Protein 8OZ8 (pdb70)

Nearest PDB structures (foldseek):
  8oz8-assembly1_A  TM=1.006E+00  e=6.697E-28  Granulicella tundricola
  4uxa-assembly9_L  TM=1.005E+00  e=2.762E-26  Granulicella tundricola
  4bif-assembly1_C  TM=1.001E+00  e=4.307E-26  Granulicella tundricola MP5ACTX9
  2f4p-assembly2_C  TM=9.137E-01  e=1.902E-14  Thermotoga maritima MSB8
  4b29-assembly1_A  TM=7.582E-01  e=5.221E-06  Roseovarius nubinhibens ISM

Structure (mmCIF, N/CA/C/O backbone):
data_8OZ8
#
_entry.id   8OZ8
#
_cell.length_a   152.049
_cell.length_b   152.049
_cell.length_c   109.920
_cell.angle_alpha   90.000
_cell.angle_beta   90.000
_cell.angle_gamma   120.000
#
_symmetry.space_group_name_H-M   'P 65 2 2'
#
loop_
_entity.id
_entity.type
_entity.pdbx_description
1 polymer 'Cupin 2 conserved barrel domain protein'
2 non-polymer 'NONAETHYLENE GLYCOL'
3 non-polymer 3-CARBOXY-N,N,N-TRIMETHYLPROPAN-1-AMINIUM
4 non-polymer 'MANGANESE (II) ION'
5 non-polymer 1-METHOXY-2-[2-(2-METHOXY-ETHOXY]-ETHANE
6 non-polymer 'BROMIDE ION'
7 non-polymer DI(HYDROXYETHYL)ETHER
8 water water
#
loop_
_atom_site.group_PDB
_atom_site.id
_atom_site.type_symbol
_atom_site.label_atom_id
_atom_site.label_alt_id
_atom_site.label_comp_id
_atom_site.label_asym_id
_atom_site.label_entity_id
_atom_site.label_seq_id
_atom_site.pdbx_PDB_ins_code
_atom_site.Cartn_x
_atom_site.Cartn_y
_atom_site.Cartn_z
_atom_site.occupancy
_atom_site.B_iso_or_equiv
_atom_site.auth_seq_id
_atom_site.auth_comp_id
_atom_site.auth_asym_id
_atom_site.auth_atom_id
_atom_site.pdbx_PDB_model_num
ATOM 1 N N . MET A 1 1 ? 52.57346 5.25739 2.82591 1.000 38.63612 1 MET A N 1
ATOM 2 C CA . MET A 1 1 ? 51.78415 6.13406 1.91363 1.000 33.97999 1 MET A CA 1
ATOM 3 C C . MET A 1 1 ? 50.73738 5.26181 1.22833 1.000 37.43697 1 MET A C 1
ATOM 4 O O . MET A 1 1 ? 51.07467 4.32670 0.50137 1.000 43.00334 1 MET A O 1
ATOM 20 N N . GLU A 1 2 ? 49.47078 5.55682 1.48710 1.000 29.05229 2 GLU A N 1
ATOM 21 C CA . GLU A 1 2 ? 48.35168 4.86092 0.86513 1.000 28.09481 2 GLU A CA 1
ATOM 22 C C . GLU A 1 2 ? 47.66851 5.83129 -0.08754 1.000 27.52462 2 GLU A C 1
ATOM 23 O O . GLU A 1 2 ? 47.35043 6.95958 0.29514 1.000 30.63755 2 GLU A O 1
ATOM 35 N N . ILE A 1 3 ? 47.46483 5.40905 -1.32865 1.000 25.89569 3 ILE A N 1
ATOM 36 C CA . ILE A 1 3 ? 46.77726 6.22517 -2.31887 1.000 27.04867 3 ILE A CA 1
ATOM 37 C C . ILE A 1 3 ? 45.49570 5.49947 -2.69996 1.000 30.02367 3 ILE A C 1
ATOM 38 O O . ILE A 1 3 ? 45.53702 4.32956 -3.10469 1.000 29.76454 3 ILE A O 1
ATOM 54 N N . LYS A 1 4 ? 44.36221 6.17422 -2.55661 1.000 25.29364 4 LYS A N 1
ATOM 55 C CA . LYS A 1 4 ? 43.10893 5.70334 -3.13325 1.000 25.07520 4 LYS A CA 1
ATOM 56 C C . LYS A 1 4 ? 42.88904 6.47325 -4.42976 1.000 25.03263 4 LYS A C 1
ATOM 57 O O . LYS A 1 4 ? 42.56654 7.67217 -4.41382 1.000 24.10531 4 LYS A O 1
ATOM 76 N N . ARG A 1 5 ? 43.07149 5.78118 -5.54975 1.000 22.66323 5 ARG A N 1
ATOM 77 C CA . ARG A 1 5 ? 42.99089 6.41540 -6.85526 1.000 24.87277 5 ARG A CA 1
ATOM 78 C C . ARG A 1 5 ? 41.55978 6.83828 -7.15190 1.000 25.40379 5 ARG A C 1
ATOM 79 O O . ARG A 1 5 ? 40.59737 6.19994 -6.71793 1.000 22.98028 5 ARG A O 1
ATOM 100 N N . VAL A 1 6 ? 41.43227 7.93414 -7.89540 1.000 25.02834 6 VAL A N 1
ATOM 101 C CA . VAL A 1 6 ? 40.11895 8.41332 -8.30169 1.000 27.24410 6 VAL A CA 1
ATOM 102 C C . VAL A 1 6 ? 39.38456 7.27533 -8.99302 1.000 28.68579 6 VAL A C 1
ATOM 103 O O . VAL A 1 6 ? 39.96316 6.52579 -9.78482 1.000 28.02051 6 VAL A O 1
ATOM 116 N N . GLY A 1 7 ? 38.12203 7.09375 -8.63022 1.000 26.91620 7 GLY A N 1
ATOM 117 C CA . GLY A 1 7 ? 37.32197 6.02296 -9.18640 1.000 27.30081 7 GLY A CA 1
ATOM 118 C C . GLY A 1 7 ? 37.36104 4.72464 -8.42089 1.000 27.33806 7 GLY A C 1
ATOM 119 O O . GLY A 1 7 ? 36.57138 3.81238 -8.72929 1.000 32.64636 7 GLY A O 1
ATOM 123 N N . SER A 1 8 ? 38.23709 4.60031 -7.43197 1.000 22.95980 8 SER A N 1
ATOM 124 C CA . SER A 1 8 ? 38.39448 3.34052 -6.72258 1.000 25.16491 8 SER A CA 1
ATOM 125 C C . SER A 1 8 ? 37.40588 3.15720 -5.58035 1.000 30.90929 8 SER A C 1
ATOM 126 O O . SER A 1 8 ? 37.26285 2.03172 -5.08843 1.000 29.57429 8 SER A O 1
ATOM 134 N N . GLN A 1 9 ? 36.74128 4.22525 -5.13700 1.000 24.45232 9 GLN A N 1
ATOM 135 C CA . GLN A 1 9 ? 35.74109 4.16518 -4.07097 1.000 30.03374 9 GLN A CA 1
ATOM 136 C C . GLN A 1 9 ? 34.36310 4.33836 -4.69609 1.000 29.59556 9 GLN A C 1
ATOM 137 O O . GLN A 1 9 ? 34.09526 5.35827 -5.34107 1.000 25.85600 9 GLN A O 1
ATOM 151 N N . ALA A 1 10 ? 33.49386 3.34351 -4.51296 1.000 26.90066 10 ALA A N 1
ATOM 152 C CA . ALA A 1 10 ? 32.17941 3.37493 -5.13742 1.000 28.56233 10 ALA A CA 1
ATOM 153 C C . ALA A 1 10 ? 31.31121 4.44826 -4.50180 1.000 31.58861 10 ALA A C 1
ATOM 154 O O . ALA A 1 10 ? 31.36635 4.66366 -3.28965 1.000 33.17498 10 ALA A O 1
ATOM 161 N N . SER A 1 11 ? 30.50870 5.12426 -5.32785 1.000 25.39037 11 SER A N 1
ATOM 162 C CA . SER A 1 11 ? 29.51613 6.04727 -4.80480 1.000 24.84605 11 SER A CA 1
ATOM 163 C C . SER A 1 11 ? 28.38154 5.29188 -4.10447 1.000 31.58243 11 SER A C 1
ATOM 164 O O . SER A 1 11 ? 28.10492 4.11980 -4.39721 1.000 26.82367 11 SER A O 1
ATOM 172 N N . GLY A 1 12 ? 27.70316 5.99882 -3.19732 1.000 27.90865 12 GLY A N 1
ATOM 173 C CA . GLY A 1 12 ? 26.54853 5.45547 -2.51975 1.000 30.40585 12 GLY A CA 1
ATOM 174 C C . GLY A 1 12 ? 25.42601 6.47250 -2.49068 1.000 29.31198 12 GLY A C 1
ATOM 175 O O . GLY A 1 12 ? 25.62270 7.65310 -2.73491 1.000 27.37017 12 GLY A O 1
ATOM 179 N N . LYS A 1 13 ? 24.22022 5.98062 -2.21185 1.000 29.96908 13 LYS A N 1
ATOM 180 C CA . LYS A 1 13 ? 23.04058 6.84197 -2.14274 1.000 28.50545 13 LYS A CA 1
ATOM 181 C C . LYS A 1 13 ? 22.82230 7.29161 -0.70144 1.000 32.81399 13 LYS A C 1
ATOM 182 O O . LYS A 1 13 ? 23.02928 6.52026 0.23959 1.000 31.59284 13 LYS A O 1
ATOM 201 N N . GLY A 1 14 ? 22.41788 8.54569 -0.53265 1.000 30.25941 14 GLY A N 1
ATOM 202 C CA . GLY A 1 14 ? 22.07958 9.06546 0.77360 1.000 31.40923 14 GLY A CA 1
ATOM 203 C C . GLY A 1 14 ? 20.89427 8.34323 1.39181 1.000 28.08702 14 GLY A C 1
ATOM 204 O O . GLY A 1 14 ? 19.80074 8.28951 0.81309 1.000 30.20426 14 GLY A O 1
ATOM 208 N N . PRO A 1 15 ? 21.08443 7.76864 2.58465 1.000 30.48220 15 PRO A N 1
ATOM 209 C CA . PRO A 1 15 ? 19.96424 7.08117 3.25110 1.000 30.34767 15 PRO A CA 1
ATOM 210 C C . PRO A 1 15 ? 18.79384 8.02250 3.49095 1.000 29.50484 15 PRO A C 1
ATOM 211 O O . PRO A 1 15 ? 18.97099 9.21224 3.74142 1.000 31.08538 15 PRO A O 1
ATOM 222 N N . ALA A 1 16 ? 17.58154 7.46748 3.43379 1.000 31.19118 16 ALA A N 1
ATOM 223 C CA . ALA A 1 16 ? 16.39344 8.30289 3.60173 1.000 37.12711 16 ALA A CA 1
ATOM 224 C C . ALA A 1 16 ? 16.30215 8.89268 5.00391 1.000 33.17189 16 ALA A C 1
ATOM 225 O O . ALA A 1 16 ? 15.72002 9.96428 5.18457 1.000 33.80380 16 ALA A O 1
ATOM 232 N N . ASP A 1 17 ? 16.85060 8.21009 6.01240 1.000 34.34550 17 ASP A N 1
ATOM 233 C CA . ASP A 1 17 ? 16.80615 8.76647 7.35975 1.000 40.21965 17 ASP A CA 1
ATOM 234 C C . ASP A 1 17 ? 17.72668 9.97268 7.50391 1.000 34.51688 17 ASP A C 1
ATOM 235 O O . ASP A 1 17 ? 17.54456 10.77605 8.42745 1.000 38.90428 17 ASP A O 1
ATOM 244 N N . TRP A 1 18 ? 18.70492 10.12298 6.61130 1.000 30.90685 18 TRP A N 1
ATOM 245 C CA . TRP A 1 18 ? 19.66309 11.20672 6.72084 1.000 30.74185 18 TRP A CA 1
ATOM 246 C C . TRP A 1 18 ? 19.36912 12.36393 5.77947 1.000 26.47803 18 TRP A C 1
ATOM 247 O O . TRP A 1 18 ? 19.88928 13.45919 6.00224 1.000 28.81055 18 TRP A O 1
ATOM 268 N N . PHE A 1 19 ? 18.58285 12.14203 4.72375 1.000 27.15714 19 PHE A N 1
ATOM 269 C CA . PHE A 1 19 ? 18.39259 13.15573 3.70102 1.000 27.56788 19 PHE A CA 1
ATOM 270 C C . PHE A 1 19 ? 16.95080 13.17245 3.22364 1.000 28.14566 19 PHE A C 1
ATOM 271 O O . PHE A 1 19 ? 16.28822 12.13239 3.14056 1.000 25.99790 19 PHE A O 1
ATOM 288 N N . THR A 1 20 ? 16.47955 14.37639 2.90129 1.000 27.13966 20 THR A N 1
ATOM 289 C CA . THR A 1 20 ? 15.30507 14.56631 2.06579 1.000 28.84987 20 THR A CA 1
ATOM 290 C C . THR A 1 20 ? 15.77969 14.72871 0.62734 1.000 27.83146 20 THR A C 1
ATOM 291 O O . THR A 1 20 ? 16.69035 15.51634 0.35884 1.000 30.50061 20 THR A O 1
ATOM 302 N N . GLY A 1 21 ? 15.17601 13.97859 -0.28821 1.000 25.48107 21 GLY A N 1
ATOM 303 C CA . GLY A 1 21 ? 15.57013 14.04967 -1.67361 1.000 25.63316 21 GLY A CA 1
ATOM 304 C C . GLY A 1 21 ? 16.76500 13.16800 -1.99953 1.000 26.21473 21 GLY A C 1
ATOM 305 O O . GLY A 1 21 ? 17.27366 12.40911 -1.17654 1.000 30.63989 21 GLY A O 1
ATOM 309 N N . THR A 1 22 ? 17.22609 13.31111 -3.24061 1.000 26.12956 22 THR A N 1
ATOM 310 C CA . THR A 1 22 ? 18.23910 12.43877 -3.81739 1.000 25.78642 22 THR A CA 1
ATOM 311 C C . THR A 1 22 ? 19.62867 13.01649 -3.58932 1.000 27.38088 22 THR A C 1
ATOM 312 O O . THR A 1 22 ? 19.94418 14.10774 -4.07631 1.000 25.44105 22 THR A O 1
ATOM 323 N N . VAL A 1 23 ? 20.45603 12.26716 -2.86784 1.000 23.75896 23 VAL A N 1
ATOM 324 C CA . VAL A 1 23 ? 21.81219 12.65720 -2.50858 1.000 24.67383 23 VAL A CA 1
ATOM 325 C C . VAL A 1 23 ? 22.73557 11.49334 -2.83707 1.000 21.76186 23 VAL A C 1
ATOM 326 O O . VAL A 1 23 ? 22.35078 10.32063 -2.75100 1.000 25.14435 23 VAL A O 1
ATOM 339 N N . ARG A 1 24 ? 23.96097 11.82693 -3.23050 1.000 20.80624 24 ARG A N 1
ATOM 340 C CA . ARG A 1 24 ? 25.00124 10.84572 -3.50391 1.000 25.00092 24 ARG A CA 1
ATOM 341 C C . ARG A 1 24 ? 26.18011 11.14159 -2.59312 1.000 22.93981 24 ARG A C 1
ATOM 342 O O . ARG A 1 24 ? 26.59444 12.29787 -2.46679 1.000 22.67846 24 ARG A O 1
ATOM 363 N N . ILE A 1 25 ? 26.70473 10.10599 -1.95069 1.000 23.62520 25 ILE A N 1
ATOM 364 C CA . ILE A 1 25 ? 27.86093 10.22627 -1.07269 1.000 21.93434 25 ILE A CA 1
ATOM 365 C C . ILE A 1 25 ? 29.03507 9.53359 -1.75297 1.000 25.58053 25 ILE A C 1
ATOM 366 O O . ILE A 1 25 ? 28.96168 8.34037 -2.08331 1.000 26.50137 25 ILE A O 1
ATOM 382 N N . ASP A 1 26 ? 30.11666 10.27555 -1.94934 1.000 24.64718 26 ASP A N 1
ATOM 383 C CA . ASP A 1 26 ? 31.35734 9.72236 -2.47909 1.000 28.23278 26 ASP A CA 1
ATOM 384 C C . ASP A 1 26 ? 32.39126 9.69407 -1.35847 1.000 28.33071 26 ASP A C 1
ATOM 385 O O . ASP A 1 26 ? 32.92771 10.74797 -0.98070 1.000 24.55113 26 ASP A O 1
ATOM 394 N N . PRO A 1 27 ? 32.67019 8.53371 -0.76231 1.000 25.91103 27 PRO A N 1
ATOM 395 C CA . PRO A 1 27 ? 33.63573 8.49014 0.34051 1.000 27.38852 27 PRO A CA 1
ATOM 396 C C . PRO A 1 27 ? 35.01114 8.93046 -0.12505 1.000 25.75430 27 PRO A C 1
ATOM 397 O O . PRO A 1 27 ? 35.43173 8.63525 -1.24528 1.000 26.69813 27 PRO A O 1
ATOM 408 N N . LEU A 1 28 ? 35.71601 9.64275 0.74753 1.000 23.11306 28 LEU A N 1
ATOM 409 C CA . LEU A 1 28 ? 37.07916 10.06399 0.44333 1.000 22.29160 28 LEU A CA 1
ATOM 410 C C . LEU A 1 28 ? 38.09201 9.46347 1.40581 1.000 23.30034 28 LEU A C 1
ATOM 411 O O . LEU A 1 28 ? 39.02765 8.79126 0.95526 1.000 24.66381 28 LEU A O 1
ATOM 427 N N . PHE A 1 29 ? 37.93186 9.65437 2.71122 1.000 21.74489 29 PHE A N 1
ATOM 428 C CA . PHE A 1 29 ? 38.89240 9.08545 3.64255 1.000 28.27948 29 PHE A CA 1
ATOM 429 C C . PHE A 1 29 ? 38.27134 8.92203 5.02101 1.000 30.10460 29 PHE A C 1
ATOM 430 O O . PHE A 1 29 ? 37.32242 9.61143 5.39640 1.000 23.66937 29 PHE A O 1
ATOM 447 N N . GLN A 1 30 ? 38.84469 7.98921 5.76995 1.000 25.64839 30 GLN A N 1
ATOM 448 C CA . GLN A 1 30 ? 38.52847 7.75421 7.17738 1.000 30.56798 30 GLN A CA 1
ATOM 449 C C . GLN A 1 30 ? 39.87380 7.43239 7.81401 1.000 27.76265 30 GLN A C 1
ATOM 450 O O . GLN A 1 30 ? 40.39457 6.33197 7.62392 1.000 24.97233 30 GLN A O 1
ATOM 464 N N . ALA A 1 31 ? 40.44150 8.39193 8.53024 1.000 24.72357 31 ALA A N 1
ATOM 465 C CA . ALA A 1 31 ? 41.80416 8.24016 9.02732 1.000 23.55750 31 ALA A CA 1
ATOM 466 C C . ALA A 1 31 ? 41.86724 7.12415 10.06950 1.000 26.60539 31 ALA A C 1
ATOM 467 O O . ALA A 1 31 ? 40.98001 7.01707 10.92103 1.000 27.24763 31 ALA A O 1
ATOM 474 N N . PRO A 1 32 ? 42.89286 6.28090 10.02981 1.000 24.38969 32 PRO A N 1
ATOM 475 C CA . PRO A 1 32 ? 43.01153 5.22058 11.03884 1.000 31.53548 32 PRO A CA 1
ATOM 476 C C . PRO A 1 32 ? 43.38433 5.78328 12.40026 1.000 33.96747 32 PRO A C 1
ATOM 477 O O . PRO A 1 32 ? 43.96089 6.86856 12.52150 1.000 27.68641 32 PRO A O 1
ATOM 488 N N . ASP A 1 33 ? 43.05314 5.01447 13.43345 1.000 29.22550 33 ASP A N 1
ATOM 489 C CA . ASP A 1 33 ? 43.46353 5.36905 14.78491 1.000 31.58519 33 ASP A CA 1
ATOM 490 C C . ASP A 1 33 ? 44.97163 5.61896 14.80353 1.000 30.33222 33 ASP A C 1
ATOM 491 O O . ASP A 1 33 ? 45.72117 4.89880 14.13252 1.000 29.63915 33 ASP A O 1
ATOM 500 N N . PRO A 1 34 ? 45.46322 6.58762 15.58758 1.000 30.99683 34 PRO A N 1
ATOM 501 C CA . PRO A 1 34 ? 44.74471 7.43534 16.54738 1.000 26.80792 34 PRO A CA 1
ATOM 502 C C . PRO A 1 34 ? 44.13169 8.68197 15.92990 1.000 29.62632 34 PRO A C 1
ATOM 503 O O . PRO A 1 34 ? 43.54012 9.49389 16.63264 1.000 32.45820 34 PRO A O 1
ATOM 514 N N . ALA A 1 35 ? 44.25063 8.87417 14.62196 1.000 28.34870 35 ALA A N 1
ATOM 515 C CA . ALA A 1 35 ? 43.63478 10.03011 13.98564 1.000 32.81166 35 ALA A CA 1
ATOM 516 C C . ALA A 1 35 ? 42.11548 9.90286 14.03218 1.000 31.11187 35 ALA A C 1
ATOM 517 O O . ALA A 1 35 ? 41.56377 8.80039 14.08335 1.000 29.49440 35 ALA A O 1
ATOM 524 N N . LEU A 1 36 ? 41.43595 11.05725 14.03044 1.000 27.34591 36 LEU A N 1
ATOM 525 C CA . LEU A 1 36 ? 39.98972 11.11119 14.17724 1.000 26.74340 36 LEU A CA 1
ATOM 526 C C . LEU A 1 36 ? 39.25127 11.57358 12.93105 1.000 26.59257 36 LEU A C 1
ATOM 527 O O . LEU A 1 36 ? 38.03146 11.39720 12.85202 1.000 29.15391 36 LEU A O 1
ATOM 543 N N . VAL A 1 37 ? 39.93487 12.16575 11.98374 1.000 25.70428 37 VAL A N 1
ATOM 544 C CA . VAL A 1 37 ? 39.25711 12.89436 10.91980 1.000 23.78129 37 VAL A CA 1
ATOM 545 C C . VAL A 1 37 ? 38.71885 11.92591 9.87402 1.000 27.51210 37 VAL A C 1
ATOM 546 O O . VAL A 1 37 ? 39.24737 10.82845 9.65811 1.000 25.71224 37 VAL A O 1
ATOM 559 N N . ALA A 1 38 ? 37.62353 12.33478 9.24288 1.000 20.50111 38 ALA A N 1
ATOM 560 C CA . ALA A 1 38 ? 37.02601 11.62079 8.12367 1.000 24.46364 38 ALA A CA 1
ATOM 561 C C . ALA A 1 38 ? 36.50073 12.65764 7.14423 1.000 26.17202 38 ALA A C 1
ATOM 562 O O . ALA A 1 38 ? 36.24339 13.80879 7.51236 1.000 25.47227 38 ALA A O 1
ATOM 569 N N . GLY A 1 39 ? 36.34045 12.24539 5.89400 1.000 21.11354 39 GLY A N 1
ATOM 570 C CA . GLY A 1 39 ? 35.87319 13.14909 4.85668 1.000 25.17906 39 GLY A CA 1
ATOM 571 C C . GLY A 1 39 ? 35.08805 12.41749 3.79582 1.000 23.32199 39 GLY A C 1
ATOM 572 O O . GLY A 1 39 ? 35.35928 11.25148 3.48226 1.000 25.55965 39 GLY A O 1
ATOM 576 N N . ALA A 1 40 ? 34.08939 13.10525 3.24947 1.000 23.01368 40 ALA A N 1
ATOM 577 C CA . ALA A 1 40 ? 33.36128 12.58250 2.10311 1.000 22.16067 40 ALA A CA 1
ATOM 578 C C . ALA A 1 40 ? 32.88666 13.74616 1.25703 1.000 24.17028 40 ALA A C 1
ATOM 579 O O . ALA A 1 40 ? 32.66259 14.84963 1.76579 1.000 24.29835 40 ALA A O 1
ATOM 586 N N . SER A 1 41 ? 32.75257 13.48363 -0.04072 1.000 21.15956 41 SER A N 1
ATOM 587 C CA . SER A 1 41 ? 32.13342 14.41266 -0.98401 1.000 21.26714 41 SER A CA 1
ATOM 588 C C . SER A 1 41 ? 30.65684 14.06575 -1.09211 1.000 27.73850 41 SER A C 1
ATOM 589 O O . SER A 1 41 ? 30.29773 12.90035 -1.30406 1.000 25.25363 41 SER A O 1
ATOM 597 N N . VAL A 1 42 ? 29.80138 15.07138 -0.93435 1.000 20.96303 42 VAL A N 1
ATOM 598 C CA . VAL A 1 42 ? 28.36057 14.86878 -0.88789 1.000 20.23667 42 VAL A CA 1
ATOM 599 C C . VAL A 1 42 ? 27.72374 15.76127 -1.94273 1.000 22.79324 42 VAL A C 1
ATOM 600 O O . VAL A 1 42 ? 27.90230 16.98782 -1.91234 1.000 22.57021 42 VAL A O 1
ATOM 613 N N . THR A 1 43 ? 26.99983 15.14595 -2.88115 1.000 21.36638 43 THR A N 1
ATOM 614 C CA . THR A 1 43 ? 26.33712 15.85546 -3.96428 1.000 21.26949 43 THR A CA 1
ATOM 615 C C . THR A 1 43 ? 24.82917 15.79432 -3.75440 1.000 23.70025 43 THR A C 1
ATOM 616 O O . THR A 1 43 ? 24.23275 14.71021 -3.74493 1.000 24.11750 43 THR A O 1
ATOM 627 N N . PHE A 1 44 ? 24.22468 16.96593 -3.59313 1.000 20.49598 44 PHE A N 1
ATOM 628 C CA . PHE A 1 44 ? 22.78948 17.11879 -3.41299 1.000 19.00445 44 PHE A CA 1
ATOM 629 C C . PHE A 1 44 ? 22.14882 17.48973 -4.74111 1.000 22.69730 44 PHE A C 1
ATOM 630 O O . PHE A 1 44 ? 22.54718 18.47652 -5.36410 1.000 21.97533 44 PHE A O 1
ATOM 647 N N . GLU A 1 45 ? 21.14232 16.72551 -5.16267 1.000 22.90875 45 GLU A N 1
ATOM 648 C CA . GLU A 1 45 ? 20.36229 17.14956 -6.31735 1.000 22.37621 45 GLU A CA 1
ATOM 649 C C . GLU A 1 45 ? 19.51029 18.35111 -5.92635 1.000 22.16037 45 GLU A C 1
ATOM 650 O O . GLU A 1 45 ? 19.27423 18.58871 -4.74102 1.000 22.83271 45 GLU A O 1
ATOM 662 N N . PRO A 1 46 ? 19.03149 19.12192 -6.90312 1.000 23.22504 46 PRO A N 1
ATOM 663 C CA . PRO A 1 46 ? 18.17061 20.26868 -6.57651 1.000 24.17492 46 PRO A CA 1
ATOM 664 C C . PRO A 1 46 ? 17.06575 19.87197 -5.60933 1.000 25.04557 46 PRO A C 1
ATOM 665 O O . PRO A 1 46 ? 16.38862 18.85900 -5.79076 1.000 25.68456 46 PRO A O 1
ATOM 676 N N . GLY A 1 47 ? 16.90340 20.66482 -4.55388 1.000 25.90592 47 GLY A N 1
ATOM 677 C CA . GLY A 1 47 ? 15.84682 20.43985 -3.58877 1.000 26.86134 47 GLY A CA 1
ATOM 678 C C . GLY A 1 47 ? 16.18139 19.47319 -2.47379 1.000 27.72798 47 GLY A C 1
ATOM 679 O O . GLY A 1 47 ? 15.39885 19.35309 -1.52690 1.000 28.31210 47 GLY A O 1
ATOM 683 N N . ALA A 1 48 ? 17.32216 18.79715 -2.54855 1.000 23.08581 48 ALA A N 1
ATOM 684 C CA . ALA A 1 48 ? 17.72784 17.81638 -1.55330 1.000 27.45624 48 ALA A CA 1
ATOM 685 C C . ALA A 1 48 ? 18.52537 18.47484 -0.43734 1.000 24.84504 48 ALA A C 1
ATOM 686 O O . ALA A 1 48 ? 19.22467 19.47098 -0.64486 1.000 25.92455 48 ALA A O 1
ATOM 693 N N . ARG A 1 49 ? 18.43007 17.89694 0.75552 1.000 25.27788 49 ARG A N 1
ATOM 694 C CA . ARG A 1 49 ? 19.15961 18.43675 1.89414 1.000 24.17046 49 ARG A CA 1
ATOM 695 C C . ARG A 1 49 ? 19.23894 17.38815 2.98939 1.000 24.87806 49 ARG A C 1
ATOM 696 O O . ARG A 1 49 ? 18.43772 16.44889 3.04022 1.000 24.27174 49 ARG A O 1
ATOM 717 N N . THR A 1 50 ? 20.20913 17.57904 3.87928 1.000 22.00288 50 THR A N 1
ATOM 718 C CA . THR A 1 50 ? 20.30421 16.74116 5.05606 1.000 22.97220 50 THR A CA 1
ATOM 719 C C . THR A 1 50 ? 19.10128 16.96791 5.96507 1.000 23.51079 50 THR A C 1
ATOM 720 O O . THR A 1 50 ? 18.41626 17.99419 5.89267 1.000 24.68079 50 THR A O 1
ATOM 731 N N . ALA A 1 51 ? 18.84702 15.98125 6.82705 1.000 22.23759 51 ALA A N 1
ATOM 732 C CA . ALA A 1 51 ? 18.06567 16.23150 8.02548 1.000 25.88173 51 ALA A CA 1
ATOM 733 C C . ALA A 1 51 ? 18.82287 17.20965 8.92034 1.000 28.63877 51 ALA A C 1
ATOM 734 O O . ALA A 1 51 ? 20.00876 17.47235 8.72608 1.000 27.11206 51 ALA A O 1
ATOM 741 N N . TRP A 1 52 ? 18.11954 17.76988 9.89971 1.000 26.04860 52 TRP A N 1
ATOM 742 C CA . TRP A 1 52 ? 18.80948 18.45367 10.98417 1.000 28.12807 52 TRP A CA 1
ATOM 743 C C . TRP A 1 52 ? 19.73665 17.46618 11.69026 1.000 29.04398 52 TRP A C 1
ATOM 744 O O . TRP A 1 52 ? 19.39105 16.29522 11.87720 1.000 25.89843 52 TRP A O 1
ATOM 765 N N . HIS A 1 53 ? 20.90733 17.93929 12.10202 1.000 24.13121 53 HIS A N 1
ATOM 766 C CA . HIS A 1 53 ? 21.87254 17.06066 12.74789 1.000 28.54720 53 HIS A CA 1
ATOM 767 C C . HIS A 1 53 ? 22.94767 17.90022 13.42363 1.000 26.23081 53 HIS A C 1
ATOM 768 O O . HIS A 1 53 ? 23.05272 19.10766 13.20245 1.000 23.80671 53 HIS A O 1
ATOM 782 N N . THR A 1 54 ? 23.73730 17.23309 14.27013 1.000 26.22486 54 THR A N 1
ATOM 783 C CA . THR A 1 54 ? 24.89429 17.81738 14.92441 1.000 25.19843 54 THR A CA 1
ATOM 784 C C . THR A 1 54 ? 26.10662 16.92012 14.68914 1.000 30.60384 54 THR A C 1
ATOM 785 O O . THR A 1 54 ? 25.98018 15.73837 14.34897 1.000 29.98939 54 THR A O 1
ATOM 796 N N . HIS A 1 55 ? 27.28923 17.49490 14.88873 1.000 25.77776 55 HIS A N 1
ATOM 797 C CA . HIS A 1 55 ? 28.52780 16.73200 14.91309 1.000 27.55103 55 HIS A CA 1
ATOM 798 C C . HIS A 1 55 ? 29.22634 16.95425 16.24695 1.000 32.13184 55 HIS A C 1
ATOM 799 O O . HIS A 1 55 ? 29.26850 18.08350 16.74462 1.000 29.36566 55 HIS A O 1
ATOM 813 N N . PRO A 1 56 ? 29.79463 15.90108 16.83979 1.000 25.74232 56 PRO A N 1
ATOM 814 C CA . PRO A 1 56 ? 30.29259 16.02662 18.22007 1.000 29.86118 56 PRO A CA 1
ATOM 815 C C . PRO A 1 56 ? 31.55370 16.85914 18.34677 1.000 26.25878 56 PRO A C 1
ATOM 816 O O . PRO A 1 56 ? 31.80878 17.40510 19.42701 1.000 31.24608 56 PRO A O 1
ATOM 827 N N . LEU A 1 57 ? 32.35676 16.96071 17.28716 1.000 28.48670 57 LEU A N 1
ATOM 828 C CA . LEU A 1 57 ? 33.55793 17.78642 17.27882 1.000 27.32611 57 LEU A CA 1
ATOM 829 C C . LEU A 1 57 ? 33.48723 18.82189 16.16163 1.000 28.75951 57 LEU A C 1
ATOM 830 O O . LEU A 1 57 ? 34.51364 19.29105 15.66405 1.000 26.46998 57 LEU A O 1
ATOM 846 N N . GLY A 1 58 ? 32.27169 19.19337 15.76369 1.000 23.00484 58 GLY A N 1
ATOM 847 C CA . GLY A 1 58 ? 32.09024 20.18532 14.72784 1.000 25.42736 58 GLY A CA 1
ATOM 848 C C . GLY A 1 58 ? 32.32881 19.61134 13.35181 1.000 24.19334 58 GLY A C 1
ATOM 849 O O . GLY A 1 58 ? 32.70532 18.44861 13.16875 1.000 26.43874 58 GLY A O 1
ATOM 853 N N . GLN A 1 59 ? 32.10564 20.46139 12.35699 1.000 21.08008 59 GLN A N 1
ATOM 854 C CA . GLN A 1 59 ? 32.25566 20.06173 10.96725 1.000 25.15045 59 GLN A CA 1
ATOM 855 C C . GLN A 1 59 ? 32.66732 21.24879 10.11200 1.000 27.83833 59 GLN A C 1
ATOM 856 O O . GLN A 1 59 ? 32.22019 22.37454 10.33528 1.000 24.23783 59 GLN A O 1
ATOM 870 N N . THR A 1 60 ? 33.51511 20.96819 9.13022 1.000 22.51543 60 THR A N 1
ATOM 871 C CA . THR A 1 60 ? 33.93219 21.91826 8.11440 1.000 21.98589 60 THR A CA 1
ATOM 872 C C . THR A 1 60 ? 33.39141 21.43688 6.77833 1.000 23.45254 60 THR A C 1
ATOM 873 O O . THR A 1 60 ? 33.55829 20.26311 6.42379 1.000 22.33074 60 THR A O 1
ATOM 884 N N . LEU A 1 61 ? 32.72159 22.33042 6.06326 1.000 20.54167 61 LEU A N 1
ATOM 885 C CA . LEU A 1 61 ? 32.29512 22.09936 4.69153 1.000 21.84894 61 LEU A CA 1
ATOM 886 C C . LEU A 1 61 ? 33.13010 22.95969 3.75912 1.000 23.24429 61 LEU A C 1
ATOM 887 O O . LEU A 1 61 ? 33.32765 24.15037 4.02342 1.000 21.53492 61 LEU A O 1
ATOM 903 N N . ILE A 1 62 ? 33.60426 22.36490 2.66868 1.000 17.83618 62 ILE A N 1
ATOM 904 C CA . ILE A 1 62 ? 34.24357 23.09287 1.58278 1.000 23.19818 62 ILE A CA 1
ATOM 905 C C . ILE A 1 62 ? 33.39187 22.84828 0.34654 1.000 21.03746 62 ILE A C 1
ATOM 906 O O . ILE A 1 62 ? 33.38820 21.73616 -0.20073 1.000 22.70246 62 ILE A O 1
ATOM 922 N N . VAL A 1 63 ? 32.66767 23.87433 -0.09890 1.000 21.83617 63 VAL A N 1
ATOM 923 C CA . VAL A 1 63 ? 31.84654 23.72996 -1.29582 1.000 21.58071 63 VAL A CA 1
ATOM 924 C C . VAL A 1 63 ? 32.75734 23.60168 -2.51006 1.000 22.90208 63 VAL A C 1
ATOM 925 O O . VAL A 1 63 ? 33.70107 24.38145 -2.67983 1.000 20.83914 63 VAL A O 1
ATOM 938 N N . THR A 1 64 ? 32.48271 22.60865 -3.36388 1.000 17.77211 64 THR A N 1
ATOM 939 C CA . THR A 1 64 ? 33.31275 22.36836 -4.53281 1.000 21.18374 64 THR A CA 1
ATOM 940 C C . THR A 1 64 ? 32.57518 22.48235 -5.85761 1.000 24.38399 64 THR A C 1
ATOM 941 O O . THR A 1 64 ? 33.23229 22.62448 -6.89548 1.000 19.94177 64 THR A O 1
ATOM 952 N N . ALA A 1 65 ? 31.24683 22.45062 -5.86117 1.000 19.80030 65 ALA A N 1
ATOM 953 C CA . ALA A 1 65 ? 30.51933 22.64028 -7.10319 1.000 22.95153 65 ALA A CA 1
ATOM 954 C C . ALA A 1 65 ? 29.11127 23.12268 -6.79957 1.000 20.17052 65 ALA A C 1
ATOM 955 O O . ALA A 1 65 ? 28.52378 22.78371 -5.76410 1.000 20.34622 65 ALA A O 1
ATOM 962 N N . GLY A 1 66 ? 28.58187 23.91611 -7.72029 1.000 22.22577 66 GLY A N 1
ATOM 963 C CA . GLY A 1 66 ? 27.18160 24.25618 -7.68068 1.000 23.78564 66 GLY A CA 1
ATOM 964 C C . GLY A 1 66 ? 26.89264 25.36730 -6.68823 1.000 24.05616 66 GLY A C 1
ATOM 965 O O . GLY A 1 66 ? 27.72062 26.23573 -6.42167 1.000 23.52441 66 GLY A O 1
ATOM 969 N N . CYS A 1 67 ? 25.69608 25.31701 -6.11785 1.000 21.38379 67 CYS A N 1
ATOM 970 C CA . CYS A 1 67 ? 25.19429 26.40426 -5.28805 1.000 23.39143 67 CYS A CA 1
ATOM 971 C C . CYS A 1 67 ? 24.17036 25.83312 -4.32359 1.000 24.96350 67 CYS A C 1
ATOM 972 O O . CYS A 1 67 ? 23.14757 25.29743 -4.75720 1.000 23.53692 67 CYS A O 1
ATOM 980 N N . GLY A 1 68 ? 24.44787 25.93113 -3.02216 1.000 23.58452 68 GLY A N 1
ATOM 981 C CA . GLY A 1 68 ? 23.64516 25.26548 -2.01784 1.000 24.46091 68 GLY A CA 1
ATOM 982 C C . GLY A 1 68 ? 23.15697 26.21775 -0.94046 1.000 21.76745 68 GLY A C 1
ATOM 983 O O . GLY A 1 68 ? 23.40564 27.42445 -0.98262 1.000 20.99469 68 GLY A O 1
ATOM 987 N N . TRP A 1 69 ? 22.42541 25.63513 0.00915 1.000 20.37003 69 TRP A N 1
ATOM 988 C CA . TRP A 1 69 ? 21.87294 26.31525 1.16643 1.000 20.82964 69 TRP A CA 1
ATOM 989 C C . TRP A 1 69 ? 22.37545 25.63245 2.43193 1.000 22.49839 69 TRP A C 1
ATOM 990 O O . TRP A 1 69 ? 22.69089 24.43358 2.42645 1.000 22.39516 69 TRP A O 1
ATOM 1011 N N . ALA A 1 70 ? 22.45775 26.40327 3.51811 1.000 23.28697 70 ALA A N 1
ATOM 1012 C CA . ALA A 1 70 ? 22.78103 25.84331 4.82269 1.000 25.84929 70 ALA A CA 1
ATOM 1013 C C . ALA A 1 70 ? 22.24444 26.75784 5.91578 1.000 26.87519 70 ALA A C 1
ATOM 1014 O O . ALA A 1 70 ? 22.17418 27.97843 5.74890 1.000 26.15069 70 ALA A O 1
ATOM 1021 N N . GLN A 1 71 ? 21.91321 26.15724 7.05544 1.000 22.14295 71 GLN A N 1
ATOM 1022 C CA . GLN A 1 71 ? 21.31190 26.89242 8.15728 1.000 23.28691 71 GLN A CA 1
ATOM 1023 C C . GLN A 1 71 ? 21.63230 26.20283 9.46989 1.000 26.55239 71 GLN A C 1
ATOM 1024 O O . GLN A 1 71 ? 21.61905 24.97330 9.54269 1.000 24.03955 71 GLN A O 1
ATOM 1038 N N . ARG A 1 72 ? 21.92412 26.98999 10.49715 1.000 22.60896 72 ARG A N 1
ATOM 1039 C CA . ARG A 1 72 ? 21.93986 26.48072 11.86155 1.000 23.14191 72 ARG A CA 1
ATOM 1040 C C . ARG A 1 72 ? 20.64289 26.88157 12.56076 1.000 24.56925 72 ARG A C 1
ATOM 1041 O O . ARG A 1 72 ? 19.99557 27.86763 12.21224 1.000 26.23131 72 ARG A O 1
ATOM 1062 N N . GLU A 1 73 ? 20.27411 26.10483 13.57274 1.000 25.56023 73 GLU A N 1
ATOM 1063 C CA . GLU A 1 73 ? 19.00495 26.34618 14.24662 1.000 26.60613 73 GLU A CA 1
ATOM 1064 C C . GLU A 1 73 ? 18.98846 27.74574 14.84895 1.000 28.22947 73 GLU A C 1
ATOM 1065 O O . GLU A 1 73 ? 19.89941 28.13230 15.58826 1.000 31.00530 73 GLU A O 1
ATOM 1077 N N . GLY A 1 74 ? 17.94541 28.51404 14.52794 1.000 31.80572 74 GLY A N 1
ATOM 1078 C CA . GLY A 1 74 ? 17.84670 29.88867 14.96803 1.000 31.56457 74 GLY A CA 1
ATOM 1079 C C . GLY A 1 74 ? 18.49612 30.90664 14.05557 1.000 35.35196 74 GLY A C 1
ATOM 1080 O O . GLY A 1 74 ? 18.37349 32.11078 14.31191 1.000 32.22635 74 GLY A O 1
ATOM 1084 N N . GLY A 1 75 ? 19.18223 30.46576 13.00136 1.000 31.64515 75 GLY A N 1
ATOM 1085 C CA . GLY A 1 75 ? 19.84016 31.35908 12.07815 1.000 34.17774 75 GLY A CA 1
ATOM 1086 C C . GLY A 1 75 ? 19.08171 31.48674 10.76316 1.000 29.04977 75 GLY A C 1
ATOM 1087 O O . GLY A 1 75 ? 18.01832 30.90728 10.55812 1.000 29.60748 75 GLY A O 1
ATOM 1091 N N . ALA A 1 76 ? 19.65527 32.28278 9.86864 1.000 32.08030 76 ALA A N 1
ATOM 1092 C CA . ALA A 1 76 ? 19.11240 32.46462 8.53508 1.000 30.73849 76 ALA A CA 1
ATOM 1093 C C . ALA A 1 76 ? 19.62872 31.36894 7.60906 1.000 28.00493 76 ALA A C 1
ATOM 1094 O O . ALA A 1 76 ? 20.67751 30.76279 7.84082 1.000 25.79444 76 ALA A O 1
ATOM 1101 N N . VAL A 1 77 ? 18.85932 31.10576 6.55957 1.000 25.42195 77 VAL A N 1
ATOM 1102 C CA . VAL A 1 77 ? 19.29939 30.19489 5.51256 1.000 23.83076 77 VAL A CA 1
ATOM 1103 C C . VAL A 1 77 ? 20.27769 30.95771 4.63329 1.000 29.37966 77 VAL A C 1
ATOM 1104 O O . VAL A 1 77 ? 19.93425 32.00669 4.07360 1.000 24.17402 77 VAL A O 1
ATOM 1117 N N . GLU A 1 78 ? 21.50230 30.45577 4.53995 1.000 24.81894 78 GLU A N 1
ATOM 1118 C CA . GLU A 1 78 ? 22.55541 31.10587 3.77935 1.000 27.05676 78 GLU A CA 1
ATOM 1119 C C . GLU A 1 78 ? 22.76676 30.35816 2.47169 1.000 23.91636 78 GLU A C 1
ATOM 1120 O O . GLU A 1 78 ? 22.57578 29.14351 2.39649 1.000 23.57146 78 GLU A O 1
ATOM 1132 N N . GLU A 1 79 ? 23.15877 31.09915 1.43509 1.000 22.33271 79 GLU A N 1
ATOM 1133 C CA . GLU A 1 79 ? 23.56800 30.52078 0.15836 1.000 24.83306 79 GLU A CA 1
ATOM 1134 C C . GLU A 1 79 ? 25.08543 30.37497 0.14866 1.000 27.04802 79 GLU A C 1
ATOM 1135 O O . GLU A 1 79 ? 25.80370 31.31683 0.50134 1.000 24.23555 79 GLU A O 1
ATOM 1147 N N . ILE A 1 80 ? 25.57261 29.19275 -0.23532 1.000 23.87793 80 ILE A N 1
ATOM 1148 C CA . ILE A 1 80 ? 27.00091 28.89893 -0.21647 1.000 24.09291 80 ILE A CA 1
ATOM 1149 C C . ILE A 1 80 ? 27.44488 28.46652 -1.60751 1.000 22.78842 80 ILE A C 1
ATOM 1150 O O . ILE A 1 80 ? 26.68674 27.85494 -2.36571 1.000 23.02140 80 ILE A O 1
ATOM 1166 N N . HIS A 1 81 ? 28.69352 28.78609 -1.93103 1.000 19.47843 81 HIS A N 1
ATOM 1167 C CA . HIS A 1 81 ? 29.21364 28.74984 -3.28862 1.000 20.79111 81 HIS A CA 1
ATOM 1168 C C . HIS A 1 81 ? 30.58983 28.10457 -3.29651 1.000 21.33638 81 HIS A C 1
ATOM 1169 O O . HIS A 1 81 ? 31.25818 28.04354 -2.25965 1.000 21.29630 81 HIS A O 1
ATOM 1183 N N . PRO A 1 82 ? 31.04018 27.61801 -4.45395 1.000 23.04283 82 PRO A N 1
ATOM 1184 C CA . PRO A 1 82 ? 32.32134 26.90615 -4.50665 1.000 18.19409 82 PRO A CA 1
ATOM 1185 C C . PRO A 1 82 ? 33.45861 27.78037 -4.01806 1.000 18.54984 82 PRO A C 1
ATOM 1186 O O . PRO A 1 82 ? 33.59425 28.94002 -4.42690 1.000 19.89999 82 PRO A O 1
ATOM 1197 N N . GLY A 1 83 ? 34.29628 27.19826 -3.15764 1.000 20.47119 83 GLY A N 1
ATOM 1198 C CA . GLY A 1 83 ? 35.36638 27.92148 -2.50613 1.000 20.86979 83 GLY A CA 1
ATOM 1199 C C . GLY A 1 83 ? 35.01377 28.45726 -1.13932 1.000 20.94863 83 GLY A C 1
ATOM 1200 O O . GLY A 1 83 ? 35.91834 28.79812 -0.37353 1.000 20.72661 83 GLY A O 1
ATOM 1204 N N . ASP A 1 84 ? 33.72404 28.55508 -0.82329 1.000 20.76388 84 ASP A N 1
ATOM 1205 C CA . ASP A 1 84 ? 33.29274 28.92457 0.51681 1.000 19.03457 84 ASP A CA 1
ATOM 1206 C C . ASP A 1 84 ? 33.64951 27.81054 1.49172 1.000 17.51790 84 ASP A C 1
ATOM 1207 O O . ASP A 1 84 ? 33.53873 26.62305 1.16038 1.000 21.76583 84 ASP A O 1
ATOM 1216 N N . VAL A 1 85 ? 34.02685 28.18873 2.71661 1.000 20.92154 85 VAL A N 1
ATOM 1217 C CA . VAL A 1 85 ? 34.32773 27.24113 3.78573 1.000 20.47104 85 VAL A CA 1
ATOM 1218 C C . VAL A 1 85 ? 33.38862 27.52021 4.95147 1.000 20.72800 85 VAL A C 1
ATOM 1219 O O . VAL A 1 85 ? 33.35774 28.64193 5.47051 1.000 21.00076 85 VAL A O 1
ATOM 1232 N N . VAL A 1 86 ? 32.63743 26.49983 5.36782 1.000 21.55129 86 VAL A N 1
ATOM 1233 C CA . VAL A 1 86 ? 31.61823 26.62047 6.40886 1.000 20.80149 86 VAL A CA 1
ATOM 1234 C C . VAL A 1 86 ? 32.07379 25.84920 7.64005 1.000 22.17680 86 VAL A C 1
ATOM 1235 O O . VAL A 1 86 ? 32.52156 24.70105 7.52763 1.000 23.79380 86 VAL A O 1
ATOM 1248 N N . TRP A 1 87 ? 31.95509 26.47107 8.81328 1.000 20.46059 87 TRP A N 1
ATOM 1249 C CA . TRP A 1 87 ? 32.27556 25.82225 10.07557 1.000 23.90668 87 TRP A CA 1
ATOM 1250 C C . TRP A 1 87 ? 31.02674 25.73153 10.94401 1.000 25.64761 87 TRP A C 1
ATOM 1251 O O . TRP A 1 87 ? 30.37127 26.74300 11.20169 1.000 24.92205 87 TRP A O 1
ATOM 1272 N N . PHE A 1 88 ? 30.70489 24.51669 11.38298 1.000 22.67703 88 PHE A N 1
ATOM 1273 C CA . PHE A 1 88 ? 29.65295 24.26024 12.35793 1.000 24.59173 88 PHE A CA 1
ATOM 1274 C C . PHE A 1 88 ? 30.31719 23.80643 13.64619 1.000 30.22497 88 PHE A C 1
ATOM 1275 O O . PHE A 1 88 ? 31.19376 22.92651 13.62053 1.000 26.54227 88 PHE A O 1
ATOM 1292 N N . SER A 1 89 ? 29.90316 24.40585 14.75602 1.000 27.04563 89 SER A N 1
ATOM 1293 C CA . SER A 1 89 ? 30.50517 24.15067 16.04724 1.000 26.87285 89 SER A CA 1
ATOM 1294 C C . SER A 1 89 ? 30.08662 22.78381 16.57101 1.000 26.71659 89 SER A C 1
ATOM 1295 O O . SER A 1 89 ? 29.06983 22.23070 16.14294 1.000 27.81546 89 SER A O 1
ATOM 1303 N N . PRO A 1 90 ? 30.85423 22.22412 17.50972 1.000 26.23891 90 PRO A N 1
ATOM 1304 C CA . PRO A 1 90 ? 30.42637 20.98668 18.16772 1.000 29.74333 90 PRO A CA 1
ATOM 1305 C C . PRO A 1 90 ? 29.03806 21.14856 18.75945 1.000 30.34427 90 PRO A C 1
ATOM 1306 O O . PRO A 1 90 ? 28.77110 22.09117 19.50546 1.000 28.92127 90 PRO A O 1
ATOM 1317 N N . GLY A 1 91 ? 28.14508 20.22631 18.40757 1.000 29.52120 91 GLY A N 1
ATOM 1318 C CA . GLY A 1 91 ? 26.80070 20.22440 18.94454 1.000 28.51068 91 GLY A CA 1
ATOM 1319 C C . GLY A 1 91 ? 25.86053 21.24427 18.34106 1.000 28.31560 91 GLY A C 1
ATOM 1320 O O . GLY A 1 91 ? 24.71197 21.33882 18.78917 1.000 29.35947 91 GLY A O 1
ATOM 1324 N N . GLU A 1 92 ? 26.29503 21.99635 17.33356 1.000 26.84538 92 GLU A N 1
ATOM 1325 C CA . GLU A 1 92 ? 25.43500 22.98551 16.69219 1.000 26.41333 92 GLU A CA 1
ATOM 1326 C C . GLU A 1 92 ? 24.48325 22.28064 15.72554 1.000 27.31570 92 GLU A C 1
ATOM 1327 O O . GLU A 1 92 ? 24.92045 21.59968 14.79245 1.000 25.03411 92 GLU A O 1
ATOM 1339 N N . LYS A 1 93 ? 23.18344 22.42768 15.96136 1.000 27.11988 93 LYS A N 1
ATOM 1340 C CA . LYS A 1 93 ? 22.17035 21.81467 15.10699 1.000 26.09793 93 LYS A CA 1
ATOM 1341 C C . LYS A 1 93 ? 22.05751 22.59056 13.79927 1.000 25.03758 93 LYS A C 1
ATOM 1342 O O . LYS A 1 93 ? 21.94449 23.82132 13.80548 1.000 27.15076 93 LYS A O 1
ATOM 1361 N N . HIS A 1 94 ? 22.09605 21.87429 12.67838 1.000 25.86309 94 HIS A N 1
ATOM 1362 C CA . HIS A 1 94 ? 22.17014 22.52442 11.37887 1.000 24.01378 94 HIS A CA 1
ATOM 1363 C C . HIS A 1 94 ? 21.75160 21.55456 10.28524 1.000 24.85888 94 HIS A C 1
ATOM 1364 O O . HIS A 1 94 ? 21.59507 20.35664 10.51058 1.000 24.26352 94 HIS A O 1
ATOM 1378 N N . TRP A 1 95 ? 21.58411 22.10107 9.08458 1.000 23.26428 95 TRP A N 1
ATOM 1379 C CA . TRP A 1 95 ? 21.41654 21.30754 7.87851 1.000 24.62101 95 TRP A CA 1
ATOM 1380 C C . TRP A 1 95 ? 22.11880 22.01788 6.73163 1.000 26.19542 95 TRP A C 1
ATOM 1381 O O . TRP A 1 95 ? 22.46025 23.19690 6.81923 1.000 23.47474 95 TRP A O 1
ATOM 1402 N N . ALA A 1 96 ? 22.34440 21.27040 5.65535 1.000 22.04744 96 ALA A N 1
ATOM 1403 C CA . ALA A 1 96 ? 22.90333 21.80640 4.42561 1.000 25.12838 96 ALA A CA 1
ATOM 1404 C C . ALA A 1 96 ? 22.31632 21.02488 3.26119 1.000 23.44201 96 ALA A C 1
ATOM 1405 O O . ALA A 1 96 ? 21.83083 19.90197 3.42300 1.000 24.03702 96 ALA A O 1
ATOM 1412 N N . GLY A 1 97 ? 22.37309 21.61787 2.07945 1.000 22.28257 97 GLY A N 1
ATOM 1413 C CA . GLY A 1 97 ? 21.84639 20.93256 0.92059 1.000 26.27247 97 GLY A CA 1
ATOM 1414 C C . GLY A 1 97 ? 21.94541 21.78584 -0.32308 1.000 23.35488 97 GLY A C 1
ATOM 1415 O O . GLY A 1 97 ? 22.54856 22.86343 -0.32880 1.000 22.04273 97 GLY A O 1
ATOM 1419 N N . ALA A 1 98 ? 21.36479 21.25271 -1.39076 1.000 22.10853 98 ALA A N 1
ATOM 1420 C CA . ALA A 1 98 ? 21.23060 22.00091 -2.62519 1.000 24.90169 98 ALA A CA 1
ATOM 1421 C C . ALA A 1 98 ? 20.26072 23.15744 -2.42849 1.000 25.98573 98 ALA A C 1
ATOM 1422 O O . ALA A 1 98 ? 19.46425 23.18655 -1.48826 1.000 24.95208 98 ALA A O 1
ATOM 1429 N N . ALA A 1 99 ? 20.33514 24.12042 -3.33245 1.000 23.34077 99 ALA A N 1
ATOM 1430 C CA . ALA A 1 99 ? 19.25909 25.09428 -3.47969 1.000 24.01783 99 ALA A CA 1
ATOM 1431 C C . ALA A 1 99 ? 18.12001 24.43898 -4.24669 1.000 27.04871 99 ALA A C 1
ATOM 1432 O O . ALA A 1 99 ? 18.27042 23.34086 -4.78515 1.000 23.84323 99 ALA A O 1
ATOM 1439 N N . PRO A 1 100 ? 16.95266 25.07736 -4.30321 1.000 25.44440 100 PRO A N 1
ATOM 1440 C CA . PRO A 1 100 ? 15.82267 24.43424 -4.99374 1.000 30.14348 100 PRO A CA 1
ATOM 1441 C C . PRO A 1 100 ? 16.07067 24.17073 -6.47232 1.000 24.57546 100 PRO A C 1
ATOM 1442 O O . PRO A 1 100 ? 15.52881 23.19412 -7.00121 1.000 25.81007 100 PRO A O 1
ATOM 1453 N N . THR A 1 101 ? 16.87171 24.99484 -7.15977 1.000 22.99189 101 THR A N 1
ATOM 1454 C CA . THR A 1 101 ? 17.02007 24.87074 -8.60911 1.000 23.14207 101 THR A CA 1
ATOM 1455 C C . THR A 1 101 ? 18.40280 24.42551 -9.07951 1.000 26.26584 101 THR A C 1
ATOM 1456 O O . THR A 1 101 ? 18.56581 24.18323 -10.28184 1.000 26.47551 101 THR A O 1
ATOM 1467 N N . THR A 1 102 ? 19.39456 24.32375 -8.18561 1.000 24.78890 102 THR A N 1
ATOM 1468 C CA . THR A 1 102 ? 20.75420 23.94205 -8.55372 1.000 23.39746 102 THR A CA 1
ATOM 1469 C C . THR A 1 102 ? 21.31198 22.89987 -7.59551 1.000 25.26179 102 THR A C 1
ATOM 1470 O O . THR A 1 102 ? 21.09255 22.97032 -6.38497 1.000 24.25738 102 THR A O 1
ATOM 1481 N N . ALA A 1 103 ? 22.04061 21.93176 -8.14640 1.000 26.30635 103 ALA A N 1
ATOM 1482 C CA . ALA A 1 103 ? 22.75841 20.97221 -7.32544 1.000 19.85273 103 ALA A CA 1
ATOM 1483 C C . ALA A 1 103 ? 23.89977 21.65794 -6.58398 1.000 22.17527 103 ALA A C 1
ATOM 1484 O O . ALA A 1 103 ? 24.31832 22.77015 -6.92076 1.000 24.14839 103 ALA A O 1
ATOM 1491 N N . MET A 1 104 ? 24.39551 20.98630 -5.54859 1.000 22.61002 104 MET A N 1
ATOM 1492 C CA . MET A 1 104 ? 25.57491 21.43884 -4.83202 1.000 20.96981 104 MET A CA 1
ATOM 1493 C C . MET A 1 104 ? 26.37837 20.22779 -4.38122 1.000 22.22065 104 MET A C 1
ATOM 1494 O O . MET A 1 104 ? 25.81363 19.19465 -4.00430 1.000 21.27917 104 MET A O 1
ATOM 1508 N N . THR A 1 105 ? 27.70001 20.34286 -4.47329 1.000 19.62229 105 THR A N 1
ATOM 1509 C CA . THR A 1 105 ? 28.61735 19.34496 -3.94626 1.000 19.80689 105 THR A CA 1
ATOM 1510 C C . THR A 1 105 ? 29.50791 20.02097 -2.91400 1.000 20.73262 105 THR A C 1
ATOM 1511 O O . THR A 1 105 ? 30.05784 21.10480 -3.17288 1.000 24.10784 105 THR A O 1
ATOM 1522 N N . HIS A 1 106 ? 29.64594 19.39986 -1.74682 1.000 21.87674 106 HIS A N 1
ATOM 1523 C CA . HIS A 1 106 ? 30.62639 19.85712 -0.78014 1.000 19.92769 106 HIS A CA 1
ATOM 1524 C C . HIS A 1 106 ? 31.45147 18.67712 -0.28414 1.000 23.94999 106 HIS A C 1
ATOM 1525 O O . HIS A 1 106 ? 31.05493 17.51161 -0.35126 1.000 20.58233 106 HIS A O 1
ATOM 1539 N N . LEU A 1 107 ? 32.64470 19.02630 0.15687 1.000 20.47520 107 LEU A N 1
ATOM 1540 C CA . LEU A 1 107 ? 33.51940 18.13701 0.89531 1.000 24.03271 107 LEU A CA 1
ATOM 1541 C C . LEU A 1 107 ? 33.24575 18.37636 2.37841 1.000 25.25680 107 LEU A C 1
ATOM 1542 O O . LEU A 1 107 ? 33.44107 19.49202 2.87907 1.000 24.24689 107 LEU A O 1
ATOM 1558 N N . ALA A 1 108 ? 32.72324 17.35822 3.05554 1.000 22.14887 108 ALA A N 1
ATOM 1559 C CA . ALA A 1 108 ? 32.40353 17.43972 4.47270 1.000 23.24402 108 ALA A CA 1
ATOM 1560 C C . ALA A 1 108 ? 33.51648 16.77318 5.26970 1.000 23.63280 108 ALA A C 1
ATOM 1561 O O . ALA A 1 108 ? 33.77891 15.57634 5.09204 1.000 22.33336 108 ALA A O 1
ATOM 1568 N N . ILE A 1 109 ? 34.14475 17.52926 6.16779 1.000 22.22729 109 ILE A N 1
ATOM 1569 C CA . ILE A 1 109 ? 35.27369 17.05054 6.95465 1.000 19.66528 109 ILE A CA 1
ATOM 1570 C C . ILE A 1 109 ? 34.90987 17.14650 8.42853 1.000 22.18729 109 ILE A C 1
ATOM 1571 O O . ILE A 1 109 ? 34.53345 18.22063 8.90738 1.000 23.35475 109 ILE A O 1
ATOM 1587 N N . GLN A 1 110 ? 35.02994 16.03653 9.15065 1.000 20.99752 110 GLN A N 1
ATOM 1588 C CA . GLN A 1 110 ? 34.69106 16.05842 10.56503 1.000 21.80074 110 GLN A CA 1
ATOM 1589 C C . GLN A 1 110 ? 35.51930 15.04053 11.33223 1.000 24.03003 110 GLN A C 1
ATOM 1590 O O . GLN A 1 110 ? 35.83956 13.95837 10.82608 1.000 26.79327 110 GLN A O 1
ATOM 1604 N N . GLU A 1 111 ? 35.83317 15.39565 12.58031 1.000 24.29536 111 GLU A N 1
ATOM 1605 C CA . GLU A 1 111 ? 36.52909 14.50581 13.49379 1.000 24.18517 111 GLU A CA 1
ATOM 1606 C C . GLU A 1 111 ? 35.51373 13.66538 14.25993 1.000 30.26219 111 GLU A C 1
ATOM 1607 O O . GLU A 1 111 ? 34.51089 14.18765 14.76201 1.000 28.68850 111 GLU A O 1
ATOM 1619 N N . ARG A 1 112 ? 35.77997 12.37277 14.34396 1.000 41.00824 112 ARG A N 1
ATOM 1620 C CA . ARG A 1 112 ? 34.89538 11.43326 15.01157 1.000 40.77515 112 ARG A CA 1
ATOM 1621 C C . ARG A 1 112 ? 35.21694 11.38784 16.49748 1.000 42.27203 112 ARG A C 1
ATOM 1622 O O . ARG A 1 112 ? 36.38335 11.37894 16.89708 1.000 44.47955 112 ARG A O 1
ATOM 1643 N N . LEU A 1 113 ? 34.17348 11.36960 17.31075 1.000 41.58807 113 LEU A N 1
ATOM 1644 C CA . LEU A 1 113 ? 34.29881 11.22811 18.75598 1.000 47.98492 113 LEU A CA 1
ATOM 1645 C C . LEU A 1 113 ? 33.82954 9.81919 19.11546 1.000 48.06910 113 LEU A C 1
ATOM 1646 O O . LEU A 1 113 ? 32.63172 9.51728 19.05106 1.000 44.70945 113 LEU A O 1
ATOM 1662 N N . ASP A 1 114 ? 34.77370 8.95331 19.46700 1.000 47.88215 114 ASP A N 1
ATOM 1663 C CA . ASP A 1 114 ? 34.47918 7.54036 19.70823 1.000 50.12320 114 ASP A CA 1
ATOM 1664 C C . ASP A 1 114 ? 33.84847 6.90166 18.47176 1.000 51.31754 114 ASP A C 1
ATOM 1665 O O . ASP A 1 114 ? 32.83381 6.20585 18.54727 1.000 52.28669 114 ASP A O 1
ATOM 1674 N N . GLY A 1 115 ? 34.46368 7.15446 17.31629 1.000 50.41589 115 GLY A N 1
ATOM 1675 C CA . GLY A 1 115 ? 34.00720 6.60947 16.05542 1.000 49.56284 115 GLY A CA 1
ATOM 1676 C C . GLY A 1 115 ? 32.75323 7.23924 15.49377 1.000 50.16437 115 GLY A C 1
ATOM 1677 O O . GLY A 1 115 ? 32.34858 6.88311 14.37980 1.000 48.30251 115 GLY A O 1
ATOM 1681 N N . LYS A 1 116 ? 32.13981 8.17386 16.21223 1.000 43.58489 116 LYS A N 1
ATOM 1682 C CA . LYS A 1 116 ? 30.85431 8.74837 15.84013 1.000 41.42891 116 LYS A CA 1
ATOM 1683 C C . LYS A 1 116 ? 31.06695 10.11139 15.20972 1.000 40.07382 116 LYS A C 1
ATOM 1684 O O . LYS A 1 116 ? 31.66175 10.99929 15.83043 1.000 43.05301 116 LYS A O 1
ATOM 1703 N N . ALA A 1 117 ? 30.55993 10.27939 13.98872 1.000 37.08922 117 ALA A N 1
ATOM 1704 C CA . ALA A 1 117 ? 30.74276 11.51434 13.24330 1.000 42.67726 117 ALA A CA 1
ATOM 1705 C C . ALA A 1 117 ? 29.52920 12.43252 13.26485 1.000 38.24913 117 ALA A C 1
ATOM 1706 O O . ALA A 1 117 ? 29.67042 13.61482 12.92593 1.000 35.35428 117 ALA A O 1
ATOM 1713 N N . VAL A 1 118 ? 28.35152 11.94427 13.66031 1.000 36.68950 118 VAL A N 1
ATOM 1714 C CA . VAL A 1 118 ? 27.12903 12.73001 13.50169 1.000 32.16094 118 VAL A CA 1
ATOM 1715 C C . VAL A 1 118 ? 26.04665 12.18869 14.42661 1.000 32.65192 118 VAL A C 1
ATOM 1716 O O . VAL A 1 118 ? 26.03674 11.00822 14.77209 1.000 35.21365 118 VAL A O 1
ATOM 1729 N N . ASP A 1 119 ? 25.13199 13.06908 14.82901 1.000 31.58726 119 ASP A N 1
ATOM 1730 C CA . ASP A 1 119 ? 23.90390 12.70457 15.53309 1.000 37.68054 119 ASP A CA 1
ATOM 1731 C C . ASP A 1 119 ? 22.74791 13.18192 14.66402 1.000 35.56103 119 ASP A C 1
ATOM 1732 O O . ASP A 1 119 ? 22.57494 14.39023 14.47642 1.000 30.69977 119 ASP A O 1
ATOM 1741 N N . TRP A 1 120 ? 21.96864 12.25250 14.12537 1.000 34.98656 120 TRP A N 1
ATOM 1742 C CA . TRP A 1 120 ? 20.89508 12.58678 13.19642 1.000 35.60636 120 TRP A CA 1
ATOM 1743 C C . TRP A 1 120 ? 19.62548 12.95267 13.95083 1.000 34.58918 120 TRP A C 1
ATOM 1744 O O . TRP A 1 120 ? 19.27296 12.30783 14.94266 1.000 38.11867 120 TRP A O 1
ATOM 1765 N N . MET A 1 121 ? 18.94511 13.99163 13.47452 1.000 32.69140 121 MET A N 1
ATOM 1766 C CA . MET A 1 121 ? 17.70245 14.44155 14.09628 1.000 34.57279 121 MET A CA 1
ATOM 1767 C C . MET A 1 121 ? 16.61788 14.56499 13.02547 1.000 37.80120 121 MET A C 1
ATOM 1768 O O . MET A 1 121 ? 16.65965 13.91529 11.97369 1.000 38.43666 121 MET A O 1
ATOM 1782 N N . GLU A 1 122 ? 15.60582 15.39196 13.29328 1.000 31.54064 122 GLU A N 1
ATOM 1783 C CA . GLU A 1 122 ? 14.41928 15.42141 12.44395 1.000 25.38000 122 GLU A CA 1
ATOM 1784 C C . GLU A 1 122 ? 14.74157 15.98044 11.05584 1.000 28.76008 122 GLU A C 1
ATOM 1785 O O . GLU A 1 122 ? 15.67409 16.76489 10.86807 1.000 25.45036 122 GLU A O 1
ATOM 1797 N N . HIS A 1 123 ? 13.91933 15.60009 10.07927 1.000 28.06841 123 HIS A N 1
ATOM 1798 C CA . HIS A 1 123 ? 14.10060 16.11454 8.72986 1.000 25.98965 123 HIS A CA 1
ATOM 1799 C C . HIS A 1 123 ? 13.75209 17.60196 8.64697 1.000 28.47397 123 HIS A C 1
ATOM 1800 O O . HIS A 1 123 ? 12.98070 18.14048 9.44632 1.000 26.33572 123 HIS A O 1
ATOM 1814 N N . VAL A 1 124 ? 14.33219 18.25677 7.64543 1.000 26.55871 124 VAL A N 1
ATOM 1815 C CA . VAL A 1 124 ? 14.09258 19.66913 7.36142 1.000 24.35024 124 VAL A CA 1
ATOM 1816 C C . VAL A 1 124 ? 12.81174 19.75579 6.52727 1.000 26.70940 124 VAL A C 1
ATOM 1817 O O . VAL A 1 124 ? 12.75489 19.26982 5.39694 1.000 28.56761 124 VAL A O 1
ATOM 1830 N N . THR A 1 125 ? 11.77217 20.36055 7.09493 1.000 26.38695 125 THR A N 1
ATOM 1831 C CA . THR A 1 125 ? 10.47553 20.38976 6.44301 1.000 31.34325 125 THR A CA 1
ATOM 1832 C C . THR A 1 125 ? 10.48015 21.32183 5.23379 1.000 30.63700 125 THR A C 1
ATOM 1833 O O . THR A 1 125 ? 11.34680 22.18470 5.07776 1.000 28.48336 125 THR A O 1
ATOM 1844 N N . ASP A 1 126 ? 9.47249 21.14441 4.37466 1.000 37.20650 126 ASP A N 1
ATOM 1845 C CA . ASP A 1 126 ? 9.30669 22.05222 3.24205 1.000 38.42798 126 ASP A CA 1
ATOM 1846 C C . ASP A 1 126 ? 9.13295 23.49322 3.71211 1.000 41.19556 126 ASP A C 1
ATOM 1847 O O . ASP A 1 126 ? 9.53320 24.42936 3.00729 1.000 35.70296 126 ASP A O 1
ATOM 1856 N N . GLU A 1 127 ? 8.56302 23.69054 4.90772 1.000 35.50418 127 GLU A N 1
ATOM 1857 C CA . GLU A 1 127 ? 8.38191 25.03804 5.43825 1.000 41.30260 127 GLU A CA 1
ATOM 1858 C C . GLU A 1 127 ? 9.70280 25.64239 5.91296 1.000 37.81598 127 GLU A C 1
ATOM 1859 O O . GLU A 1 127 ? 9.88106 26.86478 5.84881 1.000 34.80790 127 GLU A O 1
ATOM 1871 N N . GLN A 1 128 ? 10.62726 24.81379 6.40423 1.000 31.48558 128 GLN A N 1
ATOM 1872 C CA . GLN A 1 128 ? 11.93688 25.30883 6.81002 1.000 30.41821 128 GLN A CA 1
ATOM 1873 C C . GLN A 1 128 ? 12.86693 25.49296 5.62026 1.000 29.09447 128 GLN A C 1
ATOM 1874 O O . GLN A 1 128 ? 13.78460 26.32363 5.67232 1.000 31.14252 128 GLN A O 1
ATOM 1888 N N . TYR A 1 129 ? 12.64390 24.72518 4.54951 1.000 29.65392 129 TYR A N 1
ATOM 1889 C CA . TYR A 1 129 ? 13.50078 24.73845 3.36161 1.000 29.72635 129 TYR A CA 1
ATOM 1890 C C . TYR A 1 129 ? 13.04442 25.86504 2.44026 1.000 27.01431 129 TYR A C 1
ATOM 1891 O O . TYR A 1 129 ? 12.40109 25.65779 1.40719 1.000 28.50340 129 TYR A O 1
ATOM 1909 N N . ARG A 1 130 ? 13.38182 27.09012 2.83786 1.000 27.43932 130 ARG A N 1
ATOM 1910 C CA . ARG A 1 130 ? 13.05893 28.25490 2.02987 1.000 29.72993 130 ARG A CA 1
ATOM 1911 C C . ARG A 1 130 ? 13.94574 29.41080 2.46425 1.000 29.82204 130 ARG A C 1
ATOM 1912 O O . ARG A 1 130 ? 14.51651 29.40677 3.55739 1.000 31.26770 130 ARG A O 1
ATOM 1933 N N . ARG A 1 131 ? 14.02575 30.41388 1.60249 1.000 30.16290 131 ARG A N 1
ATOM 1934 C CA . ARG A 1 131 ? 14.93828 31.52318 1.82393 1.000 35.79484 131 ARG A CA 1
ATOM 1935 C C . ARG A 1 131 ? 14.40516 32.78501 1.18445 1.000 40.26637 131 ARG A C 1
ATOM 1936 O O . ARG A 1 131 ? 14.16008 32.84913 -0.02371 1.000 41.49075 131 ARG A O 1
ATOM 1958 N N . MET B 1 1 ? 39.10793 78.15146 23.01573 1.000 36.53887 1 MET B N 1
ATOM 1959 C CA . MET B 1 1 ? 39.91815 77.01589 22.50393 1.000 29.34479 1 MET B CA 1
ATOM 1960 C C . MET B 1 1 ? 39.82130 75.81901 23.44058 1.000 35.96504 1 MET B C 1
ATOM 1961 O O . MET B 1 1 ? 40.25600 75.88012 24.59115 1.000 33.26641 1 MET B O 1
ATOM 1977 N N . GLU B 1 2 ? 39.25405 74.72796 22.94300 1.000 30.62831 2 GLU B N 1
ATOM 1978 C CA . GLU B 1 2 ? 39.15571 73.48488 23.69059 1.000 27.61019 2 GLU B CA 1
ATOM 1979 C C . GLU B 1 2 ? 39.95402 72.42675 22.94736 1.000 28.00122 2 GLU B C 1
ATOM 1980 O O . GLU B 1 2 ? 39.76903 72.23543 21.74230 1.000 27.60972 2 GLU B O 1
ATOM 1992 N N . ILE B 1 3 ? 40.86042 71.77016 23.65742 1.000 26.75866 3 ILE B N 1
ATOM 1993 C CA . ILE B 1 3 ? 41.72242 70.75198 23.08343 1.000 26.22279 3 ILE B CA 1
ATOM 1994 C C . ILE B 1 3 ? 41.37905 69.43020 23.75578 1.000 33.45288 3 ILE B C 1
ATOM 1995 O O . ILE B 1 3 ? 41.34315 69.34261 24.98794 1.000 30.49804 3 ILE B O 1
ATOM 2011 N N . LYS B 1 4 ? 41.07367 68.42953 22.94768 1.000 23.97353 4 LYS B N 1
ATOM 2012 C CA . LYS B 1 4 ? 40.90573 67.06366 23.40708 1.000 26.28374 4 LYS B CA 1
ATOM 2013 C C . LYS B 1 4 ? 42.16217 66.30948 22.98597 1.000 25.82840 4 LYS B C 1
ATOM 2014 O O . LYS B 1 4 ? 42.34863 66.02097 21.80015 1.000 23.32973 4 LYS B O 1
ATOM 2033 N N . ARG B 1 5 ? 43.03391 66.03344 23.94656 1.000 26.56468 5 ARG B N 1
ATOM 2034 C CA . ARG B 1 5 ? 44.31908 65.43064 23.64620 1.000 23.61926 5 ARG B CA 1
ATOM 2035 C C . ARG B 1 5 ? 44.13587 63.99143 23.17598 1.000 27.60764 5 ARG B C 1
ATOM 2036 O O . ARG B 1 5 ? 43.23922 63.26992 23.62253 1.000 23.34259 5 ARG B O 1
ATOM 2057 N N . VAL B 1 6 ? 44.99833 63.57755 22.24516 1.000 24.55784 6 VAL B N 1
ATOM 2058 C CA . VAL B 1 6 ? 44.95726 62.19649 21.77217 1.000 23.45752 6 VAL B CA 1
ATOM 2059 C C . VAL B 1 6 ? 45.06601 61.28472 22.98773 1.000 23.33113 6 VAL B C 1
ATOM 2060 O O . VAL B 1 6 ? 45.81736 61.55884 23.92772 1.000 25.74973 6 VAL B O 1
ATOM 2073 N N . GLY B 1 7 ? 44.25227 60.24101 23.00473 1.000 25.30276 7 GLY B N 1
ATOM 2074 C CA . GLY B 1 7 ? 44.21074 59.30832 24.10924 1.000 23.76128 7 GLY B CA 1
ATOM 2075 C C . GLY B 1 7 ? 43.12282 59.58686 25.12517 1.000 28.96414 7 GLY B C 1
ATOM 2076 O O . GLY B 1 7 ? 42.78368 58.69484 25.90921 1.000 28.13308 7 GLY B O 1
ATOM 2080 N N . SER B 1 8 ? 42.55692 60.79864 25.11473 1.000 24.39046 8 SER B N 1
ATOM 2081 C CA . SER B 1 8 ? 41.59691 61.19943 26.13654 1.000 25.66891 8 SER B CA 1
ATOM 2082 C C . SER B 1 8 ? 40.17059 60.76307 25.82416 1.000 24.40993 8 SER B C 1
ATOM 2083 O O . SER B 1 8 ? 39.31448 60.87913 26.70203 1.000 31.59082 8 SER B O 1
ATOM 2091 N N . GLN B 1 9 ? 39.89159 60.28649 24.61079 1.000 26.24364 9 GLN B N 1
ATOM 2092 C CA . GLN B 1 9 ? 38.56864 59.80358 24.22750 1.000 29.66572 9 GLN B CA 1
ATOM 2093 C C . GLN B 1 9 ? 38.64117 58.29152 24.03512 1.000 25.88042 9 GLN B C 1
ATOM 2094 O O . GLN B 1 9 ? 39.42628 57.80193 23.21727 1.000 24.96596 9 GLN B O 1
ATOM 2108 N N . ALA B 1 10 ? 37.83098 57.55851 24.79330 1.000 26.25481 10 ALA B N 1
ATOM 2109 C CA . ALA B 1 10 ? 37.89693 56.10438 24.77025 1.000 26.94834 10 ALA B CA 1
ATOM 2110 C C . ALA B 1 10 ? 37.31453 55.55475 23.47644 1.000 24.44719 10 ALA B C 1
ATOM 2111 O O . ALA B 1 10 ? 36.30304 56.05674 22.97683 1.000 27.78499 10 ALA B O 1
ATOM 2118 N N . SER B 1 11 ? 37.96550 54.51828 22.93402 1.000 25.78582 11 SER B N 1
ATOM 2119 C CA . SER B 1 11 ? 37.43503 53.79368 21.78980 1.000 27.01487 11 SER B CA 1
ATOM 2120 C C . SER B 1 11 ? 36.14993 53.06785 22.17974 1.000 28.16898 11 SER B C 1
ATOM 2121 O O . SER B 1 11 ? 35.91546 52.75534 23.34800 1.000 30.47880 11 SER B O 1
ATOM 2129 N N . GLY B 1 12 ? 35.32164 52.77129 21.17219 1.000 26.91464 12 GLY B N 1
ATOM 2130 C CA . GLY B 1 12 ? 34.15757 51.94876 21.38624 1.000 29.72929 12 GLY B CA 1
ATOM 2131 C C . GLY B 1 12 ? 34.00998 50.92967 20.27272 1.000 28.63663 12 GLY B C 1
ATOM 2132 O O . GLY B 1 12 ? 34.48057 51.11944 19.15621 1.000 27.46853 12 GLY B O 1
ATOM 2136 N N . LYS B 1 13 ? 33.33160 49.83658 20.59944 1.000 26.14982 13 LYS B N 1
ATOM 2137 C CA . LYS B 1 13 ? 33.04117 48.81329 19.60259 1.000 22.65031 13 LYS B CA 1
ATOM 2138 C C . LYS B 1 13 ? 31.79554 49.19151 18.80394 1.000 30.24184 13 LYS B C 1
ATOM 2139 O O . LYS B 1 13 ? 30.82832 49.73012 19.34774 1.000 27.99047 13 LYS B O 1
ATOM 2158 N N . GLY B 1 14 ? 31.83535 48.92516 17.49602 1.000 24.62892 14 GLY B N 1
ATOM 2159 C CA . GLY B 1 14 ? 30.71547 49.20735 16.61850 1.000 27.14660 14 GLY B CA 1
ATOM 2160 C C . GLY B 1 14 ? 29.52625 48.31466 16.90174 1.000 22.87063 14 GLY B C 1
ATOM 2161 O O . GLY B 1 14 ? 29.63815 47.08840 16.88891 1.000 24.06777 14 GLY B O 1
ATOM 2165 N N . PRO B 1 15 ? 28.35545 48.90992 17.16236 1.000 24.84997 15 PRO B N 1
ATOM 2166 C CA . PRO B 1 15 ? 27.17198 48.09565 17.47755 1.000 28.05194 15 PRO B CA 1
ATOM 2167 C C . PRO B 1 15 ? 26.80168 47.12088 16.36813 1.000 24.26298 15 PRO B C 1
ATOM 2168 O O . PRO B 1 15 ? 26.98468 47.39278 15.18411 1.000 24.33480 15 PRO B O 1
ATOM 2179 N N . ALA B 1 16 ? 26.22566 45.97987 16.77046 1.000 25.41228 16 ALA B N 1
ATOM 2180 C CA . ALA B 1 16 ? 25.88250 44.94227 15.80018 1.000 25.18957 16 ALA B CA 1
ATOM 2181 C C . ALA B 1 16 ? 24.84987 45.42587 14.78884 1.000 25.31088 16 ALA B C 1
ATOM 2182 O O . ALA B 1 16 ? 24.85812 44.98935 13.63159 1.000 26.36672 16 ALA B O 1
ATOM 2189 N N . ASP B 1 17 ? 23.94371 46.30851 15.20619 1.000 29.44248 17 ASP B N 1
ATOM 2190 C CA . ASP B 1 17 ? 22.93090 46.82256 14.29636 1.000 34.19904 17 ASP B CA 1
ATOM 2191 C C . ASP B 1 17 ? 23.50317 47.78549 13.26580 1.000 32.11801 17 ASP B C 1
ATOM 2192 O O . ASP B 1 17 ? 22.83162 48.07421 12.26726 1.000 30.11680 17 ASP B O 1
ATOM 2201 N N . TRP B 1 18 ? 24.71324 48.29692 13.48268 1.000 24.29790 18 TRP B N 1
ATOM 2202 C CA . TRP B 1 18 ? 25.27011 49.30424 12.59549 1.000 23.03388 18 TRP B CA 1
ATOM 2203 C C . TRP B 1 18 ? 26.33630 48.74885 11.65835 1.000 21.94434 18 TRP B C 1
ATOM 2204 O O . TRP B 1 18 ? 26.66842 49.41175 10.66993 1.000 22.73525 18 TRP B O 1
ATOM 2225 N N . PHE B 1 19 ? 26.89449 47.57428 11.96944 1.000 23.62923 19 PHE B N 1
ATOM 2226 C CA . PHE B 1 19 ? 28.02349 47.02309 11.24467 1.000 23.33642 19 PHE B CA 1
ATOM 2227 C C . PHE B 1 19 ? 27.93203 45.50476 11.14368 1.000 23.99396 19 PHE B C 1
ATOM 2228 O O . PHE B 1 19 ? 27.41759 44.83654 12.04172 1.000 22.63280 19 PHE B O 1
ATOM 2245 N N . THR B 1 20 ? 28.47188 44.97167 10.05115 1.000 25.03491 20 THR B N 1
ATOM 2246 C CA . THR B 1 20 ? 28.81665 43.55990 9.92440 1.000 25.55228 20 THR B CA 1
ATOM 2247 C C . THR B 1 20 ? 30.30517 43.42776 10.22638 1.000 23.98611 20 THR B C 1
ATOM 2248 O O . THR B 1 20 ? 31.11396 44.17861 9.67625 1.000 23.60021 20 THR B O 1
ATOM 2259 N N . GLY B 1 21 ? 30.66028 42.49887 11.09786 1.000 20.28572 21 GLY B N 1
ATOM 2260 C CA . GLY B 1 21 ? 32.05460 42.31523 11.45610 1.000 21.63132 21 GLY B CA 1
ATOM 2261 C C . GLY B 1 21 ? 32.50768 43.22530 12.57749 1.000 23.45834 21 GLY B C 1
ATOM 2262 O O . GLY B 1 21 ? 31.72916 43.94146 13.21898 1.000 24.30560 21 GLY B O 1
ATOM 2266 N N . THR B 1 22 ? 33.81638 43.21241 12.79288 1.000 23.10502 22 THR B N 1
ATOM 2267 C CA . THR B 1 22 ? 34.42088 43.87382 13.94019 1.000 22.28557 22 THR B CA 1
ATOM 2268 C C . THR B 1 22 ? 34.87290 45.26991 13.54157 1.000 21.85083 22 THR B C 1
ATOM 2269 O O . THR B 1 22 ? 35.69177 45.43228 12.63217 1.000 19.61993 22 THR B O 1
ATOM 2280 N N . VAL B 1 23 ? 34.34335 46.26953 14.22987 1.000 20.09671 23 VAL B N 1
ATOM 2281 C CA . VAL B 1 23 ? 34.61088 47.66693 13.92594 1.000 18.71468 23 VAL B CA 1
ATOM 2282 C C . VAL B 1 23 ? 34.87041 48.39183 15.23351 1.000 19.86419 23 VAL B C 1
ATOM 2283 O O . VAL B 1 23 ? 34.27532 48.06226 16.26313 1.000 23.67954 23 VAL B O 1
ATOM 2296 N N . ARG B 1 24 ? 35.77679 49.36349 15.19253 1.000 23.04317 24 ARG B N 1
ATOM 2297 C CA . ARG B 1 24 ? 36.09158 50.20609 16.33308 1.000 22.23012 24 ARG B CA 1
ATOM 2298 C C . ARG B 1 24 ? 35.79132 51.64676 15.95255 1.000 23.43201 24 ARG B C 1
ATOM 2299 O O . ARG B 1 24 ? 36.17817 52.10422 14.86843 1.000 20.94642 24 ARG B O 1
ATOM 2320 N N . ILE B 1 25 ? 35.09307 52.35186 16.83629 1.000 20.56626 25 ILE B N 1
ATOM 2321 C CA . ILE B 1 25 ? 34.78420 53.76161 16.64782 1.000 19.26317 25 ILE B CA 1
ATOM 2322 C C . ILE B 1 25 ? 35.60298 54.56649 17.64022 1.000 22.06505 25 ILE B C 1
ATOM 2323 O O . ILE B 1 25 ? 35.53337 54.32862 18.85579 1.000 26.95675 25 ILE B O 1
ATOM 2339 N N . ASP B 1 26 ? 36.34265 55.54120 17.13132 1.000 23.02000 26 ASP B N 1
ATOM 2340 C CA . ASP B 1 26 ? 37.11360 56.45836 17.96132 1.000 21.40710 26 ASP B CA 1
ATOM 2341 C C . ASP B 1 26 ? 36.50864 57.84602 17.81986 1.000 27.94254 26 ASP B C 1
ATOM 2342 O O . ASP B 1 26 ? 36.74292 58.52754 16.81013 1.000 22.86593 26 ASP B O 1
ATOM 2351 N N . PRO B 1 27 ? 35.69153 58.29072 18.77050 1.000 26.11772 27 PRO B N 1
ATOM 2352 C CA . PRO B 1 27 ? 35.06026 59.60952 18.63674 1.000 23.70950 27 PRO B CA 1
ATOM 2353 C C . PRO B 1 27 ? 36.11393 60.69382 18.54509 1.000 24.00944 27 PRO B C 1
ATOM 2354 O O . PRO B 1 27 ? 37.18072 60.61240 19.15529 1.000 26.22846 27 PRO B O 1
ATOM 2365 N N . LEU B 1 28 ? 35.80462 61.72371 17.77344 1.000 21.40716 28 LEU B N 1
ATOM 2366 C CA . LEU B 1 28 ? 36.71286 62.85280 17.64248 1.000 22.57896 28 LEU B CA 1
ATOM 2367 C C . LEU B 1 28 ? 36.06647 64.15001 18.09587 1.000 24.78697 28 LEU B C 1
ATOM 2368 O O . LEU B 1 28 ? 36.61737 64.83301 18.96542 1.000 24.58085 28 LEU B O 1
ATOM 2384 N N . PHE B 1 29 ? 34.89017 64.48887 17.56973 1.000 23.59359 29 PHE B N 1
ATOM 2385 C CA . PHE B 1 29 ? 34.25849 65.73842 17.96335 1.000 24.45670 29 PHE B CA 1
ATOM 2386 C C . PHE B 1 29 ? 32.77947 65.71556 17.61859 1.000 26.58763 29 PHE B C 1
ATOM 2387 O O . PHE B 1 29 ? 32.33093 65.00096 16.71806 1.000 21.92551 29 PHE B O 1
ATOM 2404 N N . GLN B 1 30 ? 32.03112 66.50249 18.37439 1.000 23.79363 30 GLN B N 1
ATOM 2405 C CA . GLN B 1 30 ? 30.64319 66.81303 18.06733 1.000 25.17283 30 GLN B CA 1
ATOM 2406 C C . GLN B 1 30 ? 30.48284 68.28487 18.41529 1.000 23.22764 30 GLN B C 1
ATOM 2407 O O . GLN B 1 30 ? 30.50110 68.64122 19.59752 1.000 26.25982 30 GLN B O 1
ATOM 2421 N N . ALA B 1 31 ? 30.34457 69.12858 17.40181 1.000 26.35004 31 ALA B N 1
ATOM 2422 C CA . ALA B 1 31 ? 30.33337 70.56684 17.63784 1.000 25.90423 31 ALA B CA 1
ATOM 2423 C C . ALA B 1 31 ? 29.03274 70.98345 18.32014 1.000 28.91611 31 ALA B C 1
ATOM 2424 O O . ALA B 1 31 ? 27.95940 70.47508 17.97523 1.000 27.20394 31 ALA B O 1
ATOM 2431 N N . PRO B 1 32 ? 29.09759 71.89257 19.29412 1.000 28.97184 32 PRO B N 1
ATOM 2432 C CA . PRO B 1 32 ? 27.87379 72.36848 19.94941 1.000 32.03637 32 PRO B CA 1
ATOM 2433 C C . PRO B 1 32 ? 27.06279 73.30157 19.05887 1.000 32.92092 32 PRO B C 1
ATOM 2434 O O . PRO B 1 32 ? 27.58628 73.94220 18.14347 1.000 28.39376 32 PRO B O 1
ATOM 2445 N N . ASP B 1 33 ? 25.75793 73.35120 19.34479 1.000 33.10257 33 ASP B N 1
ATOM 2446 C CA . ASP B 1 33 ? 24.87725 74.28218 18.65282 1.000 33.32185 33 ASP B CA 1
ATOM 2447 C C . ASP B 1 33 ? 25.45306 75.69641 18.75072 1.000 32.22381 33 ASP B C 1
ATOM 2448 O O . ASP B 1 33 ? 26.03029 76.05261 19.78416 1.000 31.40220 33 ASP B O 1
ATOM 2457 N N . PRO B 1 34 ? 25.31368 76.52968 17.71104 1.000 30.16929 34 PRO B N 1
ATOM 2458 C CA . PRO B 1 34 ? 24.58117 76.29675 16.45674 1.000 34.58184 34 PRO B CA 1
ATOM 2459 C C . PRO B 1 34 ? 25.35755 75.52062 15.39743 1.000 31.86487 34 PRO B C 1
ATOM 2460 O O . PRO B 1 34 ? 24.82793 75.26228 14.32388 1.000 31.21554 34 PRO B O 1
ATOM 2471 N N . ALA B 1 35 ? 26.60089 75.12752 15.64540 1.000 28.61323 35 ALA B N 1
ATOM 2472 C CA . ALA B 1 35 ? 27.29392 74.26930 14.70103 1.000 26.00878 35 ALA B CA 1
ATOM 2473 C C . ALA B 1 35 ? 26.63526 72.89649 14.68728 1.000 28.22130 35 ALA B C 1
ATOM 2474 O O . ALA B 1 35 ? 26.03659 72.45926 15.67622 1.000 33.20345 35 ALA B O 1
ATOM 2481 N N . LEU B 1 36 ? 26.75890 72.21381 13.55279 1.000 25.45671 36 LEU B N 1
ATOM 2482 C CA . LEU B 1 36 ? 26.07272 70.95358 13.32329 1.000 28.18761 36 LEU B CA 1
ATOM 2483 C C . LEU B 1 36 ? 26.99757 69.79113 13.02420 1.000 27.10823 36 LEU B C 1
ATOM 2484 O O . LEU B 1 36 ? 26.51098 68.66802 12.86378 1.000 24.72496 36 LEU B O 1
ATOM 2500 N N . VAL B 1 37 ? 28.28078 70.01042 12.92677 1.000 22.96016 37 VAL B N 1
ATOM 2501 C CA . VAL B 1 37 ? 29.17520 68.99264 12.38536 1.000 21.39919 37 VAL B CA 1
ATOM 2502 C C . VAL B 1 37 ? 29.68045 68.09530 13.50570 1.000 23.84229 37 VAL B C 1
ATOM 2503 O O . VAL B 1 37 ? 29.86257 68.51843 14.65163 1.000 24.96559 37 VAL B O 1
ATOM 2516 N N . ALA B 1 38 ? 29.89389 66.82564 13.16432 1.000 23.83938 38 ALA B N 1
ATOM 2517 C CA . ALA B 1 38 ? 30.52233 65.86930 14.05831 1.000 26.69316 38 ALA B CA 1
ATOM 2518 C C . ALA B 1 38 ? 31.51822 65.04437 13.25811 1.000 23.52320 38 ALA B C 1
ATOM 2519 O O . ALA B 1 38 ? 31.46646 64.99751 12.02626 1.000 20.62166 38 ALA B O 1
ATOM 2526 N N . GLY B 1 39 ? 32.43349 64.40159 13.96476 1.000 23.22189 39 GLY B N 1
ATOM 2527 C CA . GLY B 1 39 ? 33.42958 63.57285 13.30822 1.000 21.07636 39 GLY B CA 1
ATOM 2528 C C . GLY B 1 39 ? 33.86779 62.42559 14.18632 1.000 21.52788 39 GLY B C 1
ATOM 2529 O O . GLY B 1 39 ? 33.89669 62.53170 15.41609 1.000 21.35747 39 GLY B O 1
ATOM 2533 N N . ALA B 1 40 ? 34.22087 61.31819 13.54111 1.000 23.22213 40 ALA B N 1
ATOM 2534 C CA . ALA B 1 40 ? 34.71384 60.14965 14.24951 1.000 25.37896 40 ALA B CA 1
ATOM 2535 C C . ALA B 1 40 ? 35.67692 59.41154 13.33843 1.000 23.95231 40 ALA B C 1
ATOM 2536 O O . ALA B 1 40 ? 35.53724 59.43680 12.11631 1.000 22.69204 40 ALA B O 1
ATOM 2543 N N . SER B 1 41 ? 36.65926 58.76439 13.94179 1.000 21.93373 41 SER B N 1
ATOM 2544 C CA . SER B 1 41 ? 37.53390 57.84877 13.21691 1.000 22.48371 41 SER B CA 1
ATOM 2545 C C . SER B 1 41 ? 36.95953 56.44378 13.36260 1.000 21.72546 41 SER B C 1
ATOM 2546 O O . SER B 1 41 ? 36.57430 56.04072 14.46441 1.000 22.38911 41 SER B O 1
ATOM 2554 N N . VAL B 1 42 ? 36.85348 55.71730 12.24984 1.000 20.72763 42 VAL B N 1
ATOM 2555 C CA . VAL B 1 42 ? 36.26566 54.38324 12.24671 1.000 18.15100 42 VAL B CA 1
ATOM 2556 C C . VAL B 1 42 ? 37.25008 53.40391 11.62595 1.000 17.22870 42 VAL B C 1
ATOM 2557 O O . VAL B 1 42 ? 37.69880 53.60645 10.49291 1.000 19.65475 42 VAL B O 1
ATOM 2570 N N . THR B 1 43 ? 37.57243 52.33863 12.35971 1.000 21.14065 43 THR B N 1
ATOM 2571 C CA . THR B 1 43 ? 38.49829 51.31555 11.88523 1.000 18.45614 43 THR B CA 1
ATOM 2572 C C . THR B 1 43 ? 37.73493 50.01235 11.67487 1.000 18.00917 43 THR B C 1
ATOM 2573 O O . THR B 1 43 ? 37.15896 49.46770 12.62378 1.000 18.89337 43 THR B O 1
ATOM 2584 N N . PHE B 1 44 ? 37.74514 49.52706 10.43587 1.000 18.94517 44 PHE B N 1
ATOM 2585 C CA . PHE B 1 44 ? 37.08475 48.29336 10.03622 1.000 17.75481 44 PHE B CA 1
ATOM 2586 C C . PHE B 1 44 ? 38.13032 47.18814 9.90666 1.000 18.74650 44 PHE B C 1
ATOM 2587 O O . PHE B 1 44 ? 39.11305 47.35151 9.17444 1.000 18.62654 44 PHE B O 1
ATOM 2604 N N . GLU B 1 45 ? 37.91362 46.06117 10.58195 1.000 19.36850 45 GLU B N 1
ATOM 2605 C CA . GLU B 1 45 ? 38.76373 44.89622 10.34101 1.000 20.68692 45 GLU B CA 1
ATOM 2606 C C . GLU B 1 45 ? 38.45850 44.31628 8.95749 1.000 21.24607 45 GLU B C 1
ATOM 2607 O O . GLU B 1 45 ? 37.40814 44.60356 8.37286 1.000 20.60273 45 GLU B O 1
ATOM 2619 N N . PRO B 1 46 ? 39.35969 43.49748 8.40785 1.000 20.45520 46 PRO B N 1
ATOM 2620 C CA . PRO B 1 46 ? 39.10275 42.90880 7.08380 1.000 19.38300 46 PRO B CA 1
ATOM 2621 C C . PRO B 1 46 ? 37.71083 42.30138 7.01101 1.000 19.67512 46 PRO B C 1
ATOM 2622 O O . PRO B 1 46 ? 37.30211 41.54705 7.89220 1.000 20.59620 46 PRO B O 1
ATOM 2633 N N . GLY B 1 47 ? 36.97209 42.65773 5.95848 1.000 20.65624 47 GLY B N 1
ATOM 2634 C CA . GLY B 1 47 ? 35.66105 42.09334 5.71804 1.000 21.93860 47 GLY B CA 1
ATOM 2635 C C . GLY B 1 47 ? 34.52248 42.79137 6.43581 1.000 25.01717 47 GLY B C 1
ATOM 2636 O O . GLY B 1 47 ? 33.35778 42.48635 6.15887 1.000 26.55897 47 GLY B O 1
ATOM 2640 N N . ALA B 1 48 ? 34.81906 43.70544 7.34923 1.000 18.86006 48 ALA B N 1
ATOM 2641 C CA . ALA B 1 48 ? 33.81022 44.41921 8.11636 1.000 19.64885 48 ALA B CA 1
ATOM 2642 C C . ALA B 1 48 ? 33.32329 45.65283 7.36269 1.000 20.82312 48 ALA B C 1
ATOM 2643 O O . ALA B 1 48 ? 34.06594 46.27822 6.60287 1.000 21.36476 48 ALA B O 1
ATOM 2650 N N . ARG B 1 49 ? 32.05023 45.99669 7.56775 1.000 20.82100 49 ARG B N 1
ATOM 2651 C CA . ARG B 1 49 ? 31.48347 47.13824 6.85913 1.000 19.86661 49 ARG B CA 1
ATOM 2652 C C . ARG B 1 49 ? 30.25490 47.64065 7.59988 1.000 20.10560 49 ARG B C 1
ATOM 2653 O O . ARG B 1 49 ? 29.68292 46.93960 8.44124 1.000 20.51214 49 ARG B O 1
ATOM 2674 N N . THR B 1 50 ? 29.86065 48.87428 7.28224 1.000 20.96905 50 THR B N 1
ATOM 2675 C CA . THR B 1 50 ? 28.61795 49.40911 7.82053 1.000 17.58748 50 THR B CA 1
ATOM 2676 C C . THR B 1 50 ? 27.42255 48.62074 7.28802 1.000 20.32622 50 THR B C 1
ATOM 2677 O O . THR B 1 50 ? 27.50861 47.91412 6.28538 1.000 19.13543 50 THR B O 1
ATOM 2688 N N . ALA B 1 51 ? 26.30595 48.73339 7.99666 1.000 20.90905 51 ALA B N 1
ATOM 2689 C CA . ALA B 1 51 ? 25.01379 48.52389 7.37407 1.000 22.39889 51 ALA B CA 1
ATOM 2690 C C . ALA B 1 51 ? 24.79832 49.57856 6.29247 1.000 20.71832 51 ALA B C 1
ATOM 2691 O O . ALA B 1 51 ? 25.48950 50.60082 6.23790 1.000 20.07499 51 ALA B O 1
ATOM 2698 N N . TRP B 1 52 ? 23.84437 49.30960 5.40183 1.000 18.94095 52 TRP B N 1
ATOM 2699 C CA . TRP B 1 52 ? 23.33057 50.36009 4.534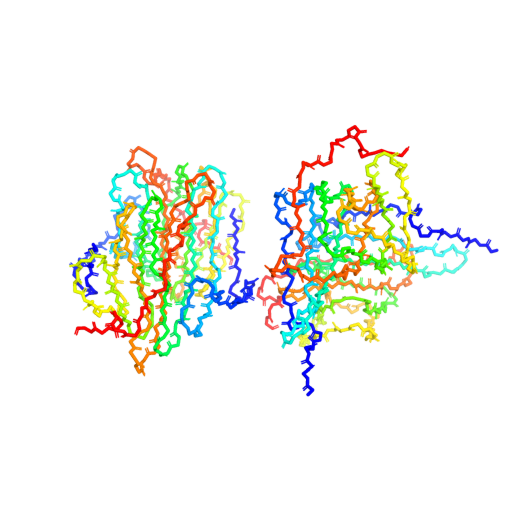49 1.000 20.22608 52 TRP B CA 1
ATOM 2700 C C . TRP B 1 52 ? 22.80409 51.48092 5.41600 1.000 20.72406 52 TRP B C 1
ATOM 2701 O O . TRP B 1 52 ? 22.19160 51.22996 6.46117 1.000 20.10501 52 TRP B O 1
ATOM 2722 N N . HIS B 1 53 ? 23.03232 52.72196 5.00514 1.000 19.64515 53 HIS B N 1
ATOM 2723 C CA . HIS B 1 53 ? 22.53695 53.83663 5.79937 1.000 20.98731 53 HIS B CA 1
ATOM 2724 C C . HIS B 1 53 ? 22.54647 55.10470 4.95898 1.000 18.50756 53 HIS B C 1
ATOM 2725 O O . HIS B 1 53 ? 23.10910 55.14458 3.85962 1.000 22.10819 53 HIS B O 1
ATOM 2739 N N . THR B 1 54 ? 21.90665 56.14654 5.49989 1.000 22.10531 54 THR B N 1
ATOM 2740 C CA . THR B 1 54 ? 21.92070 57.46633 4.89604 1.000 23.91862 54 THR B CA 1
ATOM 2741 C C . THR B 1 54 ? 22.30116 58.50675 5.94161 1.000 22.50963 54 THR B C 1
ATOM 2742 O O . THR B 1 54 ? 22.16362 58.29203 7.14892 1.000 23.67591 54 THR B O 1
ATOM 2753 N N . HIS B 1 55 ? 22.73789 59.66080 5.45655 1.000 21.71315 55 HIS B N 1
ATOM 2754 C CA . HIS B 1 55 ? 22.99390 60.80690 6.31138 1.000 21.44365 55 HIS B CA 1
ATOM 2755 C C . HIS B 1 55 ? 22.14592 61.98282 5.84956 1.000 23.42385 55 HIS B C 1
ATOM 2756 O O . HIS B 1 55 ? 22.06411 62.24110 4.64998 1.000 24.93759 55 HIS B O 1
ATOM 2770 N N . PRO B 1 56 ? 21.51484 62.71355 6.78178 1.000 24.12871 56 PRO B N 1
ATOM 2771 C CA . PRO B 1 56 ? 20.50813 63.70843 6.36576 1.000 26.36143 56 PRO B CA 1
ATOM 2772 C C . PRO B 1 56 ? 21.09279 64.93169 5.68186 1.000 27.69724 56 PRO B C 1
ATOM 2773 O O . PRO B 1 56 ? 20.37535 65.59266 4.91787 1.000 24.56514 56 PRO B O 1
ATOM 2784 N N . LEU B 1 57 ? 22.35694 65.26972 5.95328 1.000 25.66126 57 LEU B N 1
ATOM 2785 C CA . LEU B 1 57 ? 23.05466 66.36029 5.28079 1.000 23.63307 57 LEU B CA 1
ATOM 2786 C C . LEU B 1 57 ? 24.31694 65.86369 4.58184 1.000 25.19802 57 LEU B C 1
ATOM 2787 O O . LEU B 1 57 ? 25.26667 66.62586 4.36693 1.000 25.58165 57 LEU B O 1
ATOM 2803 N N . GLY B 1 58 ? 24.33948 64.58801 4.21914 1.000 21.70830 58 GLY B N 1
ATOM 2804 C CA . GLY B 1 58 ? 25.48330 64.02017 3.53879 1.000 20.74814 58 GLY B CA 1
ATOM 2805 C C . GLY B 1 58 ? 26.62457 63.71784 4.48834 1.000 22.31372 58 GLY B C 1
ATOM 2806 O O . GLY B 1 58 ? 26.57806 63.96579 5.69152 1.000 22.46605 58 GLY B O 1
ATOM 2810 N N . GLN B 1 59 ? 27.68582 63.16154 3.91418 1.000 22.29018 59 GLN B N 1
ATOM 2811 C CA . GLN B 1 59 ? 28.82680 62.74394 4.70984 1.000 22.74529 59 GLN B CA 1
ATOM 2812 C C . GLN B 1 59 ? 30.08173 62.82563 3.86975 1.000 25.05756 59 GLN B C 1
ATOM 2813 O O . GLN B 1 59 ? 30.05288 62.50515 2.67727 1.000 23.70883 59 GLN B O 1
ATOM 2827 N N . THR B 1 60 ? 31.18054 63.22394 4.50650 1.000 21.84650 60 THR B N 1
ATOM 2828 C CA . THR B 1 60 ? 32.50357 63.19150 3.90260 1.000 18.38290 60 THR B CA 1
ATOM 2829 C C . THR B 1 60 ? 33.37577 62.17777 4.63429 1.000 21.93096 60 THR B C 1
ATOM 2830 O O . THR B 1 60 ? 33.46800 62.20880 5.86589 1.000 22.67387 60 THR B O 1
ATOM 2841 N N . LEU B 1 61 ? 34.00594 61.27887 3.87503 1.000 20.12849 61 LEU B N 1
ATOM 2842 C CA . LEU B 1 61 ? 35.01535 60.37277 4.40488 1.000 18.43183 61 LEU B CA 1
ATOM 2843 C C . LEU B 1 61 ? 36.38667 60.82793 3.93145 1.000 23.04904 61 LEU B C 1
ATOM 2844 O O . LEU B 1 61 ? 36.56194 61.17252 2.75937 1.000 22.54907 61 LEU B O 1
ATOM 2860 N N . ILE B 1 62 ? 37.35238 60.82197 4.84106 1.000 20.41270 62 ILE B N 1
ATOM 2861 C CA . ILE B 1 62 ? 38.75757 61.00677 4.50419 1.000 20.26646 62 ILE B CA 1
ATOM 2862 C C . ILE B 1 62 ? 39.46659 59.74387 4.96974 1.000 21.18877 62 ILE B C 1
ATOM 2863 O O . ILE B 1 62 ? 39.57648 59.50196 6.17767 1.000 21.73547 62 ILE B O 1
ATOM 2879 N N . VAL B 1 63 ? 39.91149 58.92092 4.02002 1.000 17.01411 63 VAL B N 1
ATOM 2880 C CA . VAL B 1 63 ? 40.58524 57.67296 4.37933 1.000 18.94333 63 VAL B CA 1
ATOM 2881 C C . VAL B 1 63 ? 41.94800 58.00553 4.96546 1.000 19.60891 63 VAL B C 1
ATOM 2882 O O . VAL B 1 63 ? 42.68194 58.84554 4.42502 1.000 20.00157 63 VAL B O 1
ATOM 2895 N N . THR B 1 64 ? 42.29068 57.36427 6.08525 1.000 21.22528 64 THR B N 1
ATOM 2896 C CA . THR B 1 64 ? 43.54345 57.65508 6.76182 1.000 20.97502 64 THR B CA 1
ATOM 2897 C C . THR B 1 64 ? 44.47492 56.46140 6.88960 1.000 21.65870 64 THR B C 1
ATOM 2898 O O . THR B 1 64 ? 45.65904 56.65757 7.19574 1.000 22.31574 64 THR B O 1
ATOM 2909 N N . ALA B 1 65 ? 43.99679 55.23986 6.67455 1.000 19.47050 65 ALA B N 1
ATOM 2910 C CA . ALA B 1 65 ? 44.89311 54.09464 6.75594 1.000 20.07579 65 ALA B CA 1
ATOM 2911 C C . ALA B 1 65 ? 44.25757 52.90122 6.06867 1.000 20.54312 65 ALA B C 1
ATOM 2912 O O . ALA B 1 65 ? 43.03103 52.75283 6.05317 1.000 19.62520 65 ALA B O 1
ATOM 2919 N N . GLY B 1 66 ? 45.10443 52.06460 5.49245 1.000 22.34588 66 GLY B N 1
ATOM 2920 C CA . GLY B 1 66 ? 44.63615 50.80486 4.96180 1.000 22.89215 66 GLY B CA 1
ATOM 2921 C C . GLY B 1 66 ? 44.02379 50.95593 3.57958 1.000 22.78440 66 GLY B C 1
ATOM 2922 O O . GLY B 1 66 ? 44.41856 51.80937 2.77656 1.000 20.35621 66 GLY B O 1
ATOM 2926 N N . CYS B 1 67 ? 43.02987 50.11064 3.31244 1.000 18.44432 67 CYS B N 1
ATOM 2927 C CA . CYS B 1 67 ? 42.43665 50.00370 1.98336 1.000 19.76598 67 CYS B CA 1
ATOM 2928 C C . CYS B 1 67 ? 41.02937 49.46975 2.17603 1.000 22.63098 67 CYS B C 1
ATOM 2929 O O . CYS B 1 67 ? 40.84885 48.37120 2.71706 1.000 21.39798 67 CYS B O 1
ATOM 2937 N N . GLY B 1 68 ? 40.03626 50.24731 1.76094 1.000 21.65073 68 GLY B N 1
ATOM 2938 C CA . GLY B 1 68 ? 38.65176 49.91362 2.00310 1.000 20.63950 68 GLY B CA 1
ATOM 2939 C C . GLY B 1 68 ? 37.83834 49.94717 0.72535 1.000 19.43273 68 GLY B C 1
ATOM 2940 O O . GLY B 1 68 ? 38.35388 50.21815 -0.36523 1.000 19.80657 68 GLY B O 1
ATOM 2944 N N . TRP B 1 69 ? 36.54438 49.68968 0.90605 1.000 20.31659 69 TRP B N 1
ATOM 2945 C CA . TRP B 1 69 ? 35.54997 49.57356 -0.14445 1.000 20.69855 69 TRP B CA 1
ATOM 2946 C C . TRP B 1 69 ? 34.34682 50.41941 0.25015 1.000 18.70337 69 TRP B C 1
ATOM 2947 O O . TRP B 1 69 ? 34.05427 50.58830 1.43685 1.000 19.15522 69 TRP B O 1
ATOM 2968 N N . ALA B 1 70 ? 33.64913 50.95216 -0.74692 1.000 19.89142 70 ALA B N 1
ATOM 2969 C CA . ALA B 1 70 ? 32.44618 51.72729 -0.47984 1.000 18.84748 70 ALA B CA 1
ATOM 2970 C C . ALA B 1 70 ? 31.53141 51.61104 -1.68421 1.000 20.82263 70 ALA B C 1
ATOM 2971 O O . ALA B 1 70 ? 31.98165 51.37113 -2.80672 1.000 20.97539 70 ALA B O 1
ATOM 2978 N N . GLN B 1 71 ? 30.23500 51.79909 -1.44198 1.000 19.40162 71 GLN B N 1
ATOM 2979 C CA . GLN B 1 71 ? 29.24207 51.64400 -2.49667 1.000 20.42666 71 GLN B CA 1
ATOM 2980 C C . GLN B 1 71 ? 27.99959 52.46341 -2.18895 1.000 19.41151 71 GLN B C 1
ATOM 2981 O O . GLN B 1 71 ? 27.50044 52.41800 -1.06125 1.000 19.33237 71 GLN B O 1
ATOM 2995 N N . ARG B 1 72 ? 27.52251 53.21172 -3.18860 1.000 21.26803 72 ARG B N 1
ATOM 2996 C CA . ARG B 1 72 ? 26.17681 53.76701 -3.17878 1.000 21.74903 72 ARG B CA 1
ATOM 2997 C C . ARG B 1 72 ? 25.21367 52.72274 -3.72994 1.000 19.66629 72 ARG B C 1
ATOM 2998 O O . ARG B 1 72 ? 25.52500 52.02918 -4.70321 1.000 23.52073 72 ARG B O 1
ATOM 3019 N N . GLU B 1 73 ? 24.03637 52.61782 -3.12033 1.000 22.49779 73 GLU B N 1
ATOM 3020 C CA . GLU B 1 73 ? 23.04442 51.67939 -3.62996 1.000 22.43669 73 GLU B CA 1
ATOM 3021 C C . GLU B 1 73 ? 22.73728 51.98358 -5.09175 1.000 21.77731 73 GLU B C 1
ATOM 3022 O O . GLU B 1 73 ? 22.29952 53.08941 -5.42901 1.000 25.34897 73 GLU B O 1
ATOM 3034 N N . GLY B 1 74 ? 22.95615 51.00065 -5.95611 1.000 21.42342 74 GLY B N 1
ATOM 3035 C CA . GLY B 1 74 ? 22.73834 51.15268 -7.37342 1.000 27.11258 74 GLY B CA 1
ATOM 3036 C C . GLY B 1 74 ? 23.99584 51.40597 -8.17190 1.000 25.07038 74 GLY B C 1
ATOM 3037 O O . GLY B 1 74 ? 23.93552 51.39565 -9.40659 1.000 30.61846 74 GLY B O 1
ATOM 3041 N N . GLY B 1 75 ? 25.12156 51.64698 -7.50461 1.000 26.40125 75 GLY B N 1
ATOM 3042 C CA . GLY B 1 75 ? 26.38384 51.87568 -8.16219 1.000 28.02630 75 GLY B CA 1
ATOM 3043 C C . GLY B 1 75 ? 27.36748 50.74231 -7.91819 1.000 26.63729 75 GLY B C 1
ATOM 3044 O O . GLY B 1 75 ? 27.07627 49.73466 -7.27770 1.000 24.46631 75 GLY B O 1
ATOM 3048 N N . ALA B 1 76 ? 28.56687 50.94462 -8.44532 1.000 26.00042 76 ALA B N 1
ATOM 3049 C CA . ALA B 1 76 ? 29.61279 49.93697 -8.33001 1.000 28.16810 76 ALA B CA 1
ATOM 3050 C C . ALA B 1 76 ? 30.35749 50.06086 -7.00659 1.000 27.33372 76 ALA B C 1
ATOM 3051 O O . ALA B 1 76 ? 30.44023 51.13312 -6.40604 1.000 26.14603 76 ALA B O 1
ATOM 3058 N N . VAL B 1 77 ? 30.90531 48.93373 -6.54229 1.000 21.82806 77 VAL B N 1
ATOM 3059 C CA . VAL B 1 77 ? 31.81886 48.97347 -5.40726 1.000 22.72555 77 VAL B CA 1
ATOM 3060 C C . VAL B 1 77 ? 33.12894 49.59425 -5.87407 1.000 27.59616 77 VAL B C 1
ATOM 3061 O O . VAL B 1 77 ? 33.69283 49.18402 -6.89616 1.000 24.93670 77 VAL B O 1
ATOM 3074 N N . GLU B 1 78 ? 33.60284 50.60386 -5.15138 1.000 22.06727 78 GLU B N 1
ATOM 3075 C CA . GLU B 1 78 ? 34.86242 51.26299 -5.46882 1.000 24.64313 78 GLU B CA 1
ATOM 3076 C C . GLU B 1 78 ? 35.81272 51.16215 -4.28624 1.000 21.65943 78 GLU B C 1
ATOM 3077 O O . GLU B 1 78 ? 35.38845 51.11864 -3.12765 1.000 21.88469 78 GLU B O 1
ATOM 3089 N N . GLU B 1 79 ? 37.10805 51.08945 -4.60488 1.000 19.92496 79 GLU B N 1
ATOM 3090 C CA . GLU B 1 79 ? 38.15147 51.08773 -3.59686 1.000 21.10770 79 GLU B CA 1
ATOM 3091 C C . GLU B 1 79 ? 38.45189 52.50949 -3.15575 1.000 23.26291 79 GLU B C 1
ATOM 3092 O O . GLU B 1 79 ? 38.51578 53.42105 -3.98333 1.000 27.21329 79 GLU B O 1
ATOM 3104 N N . ILE B 1 80 ? 38.68970 52.68842 -1.86264 1.000 21.33689 80 ILE B N 1
ATOM 3105 C CA . ILE B 1 80 ? 39.10952 53.97356 -1.31509 1.000 24.77507 80 ILE B CA 1
ATOM 3106 C C . ILE B 1 80 ? 40.39369 53.77128 -0.52221 1.000 25.97182 80 ILE B C 1
ATOM 3107 O O . ILE B 1 80 ? 40.51272 52.81512 0.25028 1.000 22.09572 80 ILE B O 1
ATOM 3123 N N . HIS B 1 81 ? 41.35728 54.65467 -0.74577 1.000 20.57654 81 HIS B N 1
ATOM 3124 C CA . HIS B 1 81 ? 42.73010 54.55118 -0.28824 1.000 19.39786 81 HIS B CA 1
ATOM 3125 C C . HIS B 1 81 ? 43.09087 55.76605 0.55650 1.000 23.76719 81 HIS B C 1
ATOM 3126 O O . HIS B 1 81 ? 42.43006 56.81048 0.47443 1.000 20.79412 81 HIS B O 1
ATOM 3140 N N . PRO B 1 82 ? 44.16007 55.68005 1.34910 1.000 19.75246 82 PRO B N 1
ATOM 3141 C CA . PRO B 1 82 ? 44.51839 56.79938 2.23866 1.000 19.15633 82 PRO B CA 1
ATOM 3142 C C . PRO B 1 82 ? 44.71621 58.08464 1.45211 1.000 21.04850 82 PRO B C 1
ATOM 3143 O O . PRO B 1 82 ? 45.36806 58.09718 0.40638 1.000 21.10382 82 PRO B O 1
ATOM 3154 N N . GLY B 1 83 ? 44.10931 59.16798 1.94649 1.000 20.79752 83 GLY B N 1
ATOM 3155 C CA . GLY B 1 83 ? 44.15272 60.44707 1.27914 1.000 23.69305 83 GLY B CA 1
ATOM 3156 C C . GLY B 1 83 ? 42.98861 60.71924 0.35294 1.000 23.76040 83 GLY B C 1
ATOM 3157 O O . GLY B 1 83 ? 42.76826 61.87584 -0.01108 1.000 20.70796 83 GLY B O 1
ATOM 3161 N N . ASP B 1 84 ? 42.25217 59.68187 -0.04355 1.000 22.74696 84 ASP B N 1
ATOM 3162 C CA . ASP B 1 84 ? 41.04826 59.85848 -0.84101 1.000 19.87096 84 ASP B CA 1
ATOM 3163 C C . ASP B 1 84 ? 39.95002 60.51019 -0.00236 1.000 21.46368 84 ASP B C 1
ATOM 3164 O O . ASP B 1 84 ? 39.80936 60.22768 1.19327 1.000 20.16945 84 ASP B O 1
ATOM 3173 N N . VAL B 1 85 ? 39.14745 61.34538 -0.64490 1.000 21.07619 85 VAL B N 1
ATOM 3174 C CA . VAL B 1 85 ? 38.00988 62.00589 -0.01881 1.000 19.57948 85 VAL B CA 1
ATOM 3175 C C . VAL B 1 85 ? 36.74701 61.53189 -0.72134 1.000 20.77669 85 VAL B C 1
ATOM 3176 O O . VAL B 1 85 ? 36.66246 61.58835 -1.95469 1.000 22.97209 85 VAL B O 1
ATOM 3189 N N . VAL B 1 86 ? 35.78333 61.04326 0.06357 1.000 20.44328 86 VAL B N 1
ATOM 3190 C CA . VAL B 1 86 ? 34.52241 60.51099 -0.44508 1.000 20.02015 86 VAL B CA 1
ATOM 3191 C C . VAL B 1 86 ? 33.37726 61.38410 0.04946 1.000 21.80776 86 VAL B C 1
ATOM 3192 O O . VAL B 1 86 ? 33.33570 61.74934 1.22832 1.000 23.90465 86 VAL B O 1
ATOM 3205 N N . TRP B 1 87 ? 32.43872 61.70048 -0.84481 1.000 22.46344 87 TRP B N 1
ATOM 3206 C CA . TRP B 1 87 ? 31.25012 62.48131 -0.51268 1.000 23.53693 87 TRP B CA 1
ATOM 3207 C C . TRP B 1 87 ? 30.00563 61.66116 -0.84298 1.000 26.00159 87 TRP B C 1
ATOM 3208 O O . TRP B 1 87 ? 29.85498 61.18582 -1.97358 1.000 21.93696 87 TRP B O 1
ATOM 3229 N N . PHE B 1 88 ? 29.13571 61.47963 0.15742 1.000 22.62480 88 PHE B N 1
ATOM 3230 C CA . PHE B 1 88 ? 27.80720 60.90358 -0.00266 1.000 24.20542 88 PHE B CA 1
ATOM 3231 C C . PHE B 1 88 ? 26.78679 62.02202 0.15471 1.000 26.65574 88 PHE B C 1
ATOM 3232 O O . PHE B 1 88 ? 26.83039 62.77267 1.13662 1.000 22.36601 88 PHE B O 1
ATOM 3249 N N . SER B 1 89 ? 25.88747 62.13733 -0.81643 1.000 26.03756 89 SER B N 1
ATOM 3250 C CA . SER B 1 89 ? 24.88911 63.19248 -0.81920 1.000 25.67999 89 SER B CA 1
ATOM 3251 C C . SER B 1 89 ? 23.88115 62.99136 0.30642 1.000 24.93639 89 SER B C 1
ATOM 3252 O O . SER B 1 89 ? 23.72967 61.88620 0.82738 1.000 22.73850 89 SER B O 1
ATOM 3260 N N . PRO B 1 90 ? 23.15492 64.04431 0.67488 1.000 26.34811 90 PRO B N 1
ATOM 3261 C CA . PRO B 1 90 ? 22.06906 63.88226 1.65151 1.000 29.10788 90 PRO B CA 1
ATOM 3262 C C . PRO B 1 90 ? 21.05932 62.83784 1.19865 1.000 26.01540 90 PRO B C 1
ATOM 3263 O O . PRO B 1 90 ? 20.58554 62.85597 0.06198 1.000 27.81707 90 PRO B O 1
ATOM 3274 N N . GLY B 1 91 ? 20.72180 61.92975 2.10716 1.000 26.00584 91 GLY B N 1
ATOM 3275 C CA . GLY B 1 91 ? 19.76821 60.88693 1.80524 1.000 28.39421 91 GLY B CA 1
ATOM 3276 C C . GLY B 1 91 ? 20.29098 59.78353 0.91849 1.000 30.62108 91 GLY B C 1
ATOM 3277 O O . GLY B 1 91 ? 19.52351 58.88020 0.57016 1.000 25.73231 91 GLY B O 1
ATOM 3281 N N . GLU B 1 92 ? 21.56553 59.81783 0.54626 1.000 24.25738 92 GLU B N 1
ATOM 3282 C CA . GLU B 1 92 ? 22.13798 58.79744 -0.32283 1.000 25.51751 92 GLU B CA 1
ATOM 3283 C C . GLU B 1 92 ? 22.42463 57.52386 0.46868 1.000 25.43198 92 GLU B C 1
ATOM 3284 O O . GLU B 1 92 ? 23.23924 57.52725 1.39766 1.000 23.92038 92 GLU B O 1
ATOM 3296 N N . LYS B 1 93 ? 21.78001 56.43075 0.07988 1.000 21.61319 93 LYS B N 1
ATOM 3297 C CA . LYS B 1 93 ? 21.96468 55.15264 0.74737 1.000 19.15080 93 LYS B CA 1
ATOM 3298 C C . LYS B 1 93 ? 23.27625 54.51788 0.29570 1.000 20.92294 93 LYS B C 1
ATOM 3299 O O . LYS B 1 93 ? 23.51032 54.34054 -0.90669 1.000 18.77008 93 LYS B O 1
ATOM 3318 N N . HIS B 1 94 ? 24.12423 54.17773 1.26319 1.000 20.26317 94 HIS B N 1
ATOM 3319 C CA . HIS B 1 94 ? 25.45619 53.68151 0.96870 1.000 18.83721 94 HIS B CA 1
ATOM 3320 C C . HIS B 1 94 ? 25.95358 52.80197 2.09982 1.000 17.70849 94 HIS B C 1
ATOM 3321 O O . HIS B 1 94 ? 25.34500 52.71412 3.17357 1.000 19.04398 94 HIS B O 1
ATOM 3335 N N . TRP B 1 95 ? 27.09998 52.16914 1.84778 1.000 18.60431 95 TRP B N 1
ATOM 3336 C CA . TRP B 1 95 ? 27.90501 51.56129 2.89352 1.000 19.91345 95 TRP B CA 1
ATOM 3337 C C . TRP B 1 95 ? 29.37680 51.82237 2.60225 1.000 18.91198 95 TRP B C 1
ATOM 3338 O O . TRP B 1 95 ? 29.76510 52.13684 1.47429 1.000 18.64646 95 TRP B O 1
ATOM 3359 N N . ALA B 1 96 ? 30.18989 51.66864 3.64260 1.000 19.68606 96 ALA B N 1
ATOM 3360 C CA . ALA B 1 96 ? 31.63375 51.71263 3.52350 1.000 22.96099 96 ALA B CA 1
ATOM 3361 C C . ALA B 1 96 ? 32.19728 50.66521 4.46959 1.000 18.00155 96 ALA B C 1
ATOM 3362 O O . ALA B 1 96 ? 31.55396 50.27147 5.44680 1.000 19.01436 96 ALA B O 1
ATOM 3369 N N . GLY B 1 97 ? 33.41563 50.22849 4.18379 1.000 19.60690 97 GLY B N 1
ATOM 3370 C CA . GLY B 1 97 ? 34.06460 49.29058 5.07828 1.000 22.55637 97 GLY B CA 1
ATOM 3371 C C . GLY B 1 97 ? 35.44602 48.92472 4.58457 1.000 16.48995 97 GLY B C 1
ATOM 3372 O O . GLY B 1 97 ? 35.99356 49.54461 3.66643 1.000 17.33000 97 GLY B O 1
ATOM 3376 N N . ALA B 1 98 ? 36.00697 47.91883 5.24211 1.000 21.00007 98 ALA B N 1
ATOM 3377 C CA . ALA B 1 98 ? 37.27107 47.34985 4.82977 1.000 23.10443 98 ALA B CA 1
ATOM 3378 C C . ALA B 1 98 ? 37.12127 46.56880 3.52799 1.000 24.94598 98 ALA B C 1
ATOM 3379 O O . ALA B 1 98 ? 36.02469 46.16079 3.13076 1.000 20.90046 98 ALA B O 1
ATOM 3386 N N . ALA B 1 99 ? 38.25815 46.34870 2.86484 1.000 19.41953 99 ALA B N 1
ATOM 3387 C CA . ALA B 1 99 ? 38.34528 45.36126 1.80861 1.000 18.43921 99 ALA B CA 1
ATOM 3388 C C . ALA B 1 99 ? 38.36256 43.97787 2.45486 1.000 16.86836 99 ALA B C 1
ATOM 3389 O O . ALA B 1 99 ? 38.50485 43.85175 3.67051 1.000 20.31652 99 ALA B O 1
ATOM 3396 N N . PRO B 1 100 ? 38.20477 42.91857 1.66661 1.000 19.76544 100 PRO B N 1
ATOM 3397 C CA . PRO B 1 100 ? 38.07005 41.58345 2.27707 1.000 19.77337 100 PRO B CA 1
ATOM 3398 C C . PRO B 1 100 ? 39.28004 41.12123 3.07816 1.000 22.21693 100 PRO B C 1
ATOM 3399 O O . PRO B 1 100 ? 39.10604 40.36137 4.04204 1.000 20.06497 100 PRO B O 1
ATOM 3410 N N . THR B 1 101 ? 40.49600 41.52908 2.71292 1.000 21.31102 101 THR B N 1
ATOM 3411 C CA . THR B 1 101 ? 41.69117 41.05078 3.39881 1.000 21.44970 101 THR B CA 1
ATOM 3412 C C . THR B 1 101 ? 42.54739 42.15583 4.00399 1.000 22.30302 101 THR B C 1
ATOM 3413 O O . THR B 1 101 ? 43.61031 41.85121 4.56083 1.000 21.47322 101 THR B O 1
ATOM 3424 N N . THR B 1 102 ? 42.12826 43.42095 3.91519 1.000 19.18129 102 THR B N 1
ATOM 3425 C CA . THR B 1 102 ? 42.87577 44.52339 4.50509 1.000 19.75662 102 THR B CA 1
ATOM 3426 C C . THR B 1 102 ? 41.93971 45.40497 5.32529 1.000 21.78320 102 THR B C 1
ATOM 3427 O O . THR B 1 102 ? 40.81734 45.70526 4.89907 1.000 23.95377 102 THR B O 1
ATOM 3438 N N . ALA B 1 103 ? 42.41806 45.83266 6.48905 1.000 20.78997 103 ALA B N 1
ATOM 3439 C CA . ALA B 1 103 ? 41.70245 46.80076 7.29435 1.000 17.98297 103 ALA B CA 1
ATOM 3440 C C . ALA B 1 103 ? 41.72737 48.17872 6.63326 1.000 20.75459 103 ALA B C 1
ATOM 3441 O O . ALA B 1 103 ? 42.52624 48.45485 5.72884 1.000 21.83526 103 ALA B O 1
ATOM 3448 N N . MET B 1 104 ? 40.82923 49.04119 7.10585 1.000 20.50866 104 MET B N 1
ATOM 3449 C CA . MET B 1 104 ? 40.74620 50.42889 6.67075 1.000 15.98363 104 MET B CA 1
ATOM 3450 C C . MET B 1 104 ? 40.28265 51.29481 7.83232 1.000 20.63784 104 MET B C 1
ATOM 3451 O O . MET B 1 104 ? 39.40651 50.89380 8.60074 1.000 18.91072 104 MET B O 1
ATOM 3465 N N . THR B 1 105 ? 40.85392 52.49911 7.93719 1.000 17.60462 105 THR B N 1
ATOM 3466 C CA . THR B 1 105 ? 40.40031 53.51033 8.87702 1.000 19.65396 105 THR B CA 1
ATOM 3467 C C . THR B 1 105 ? 40.01612 54.74232 8.07982 1.000 19.95378 105 THR B C 1
ATOM 3468 O O . THR B 1 105 ? 40.79268 55.18621 7.22776 1.000 20.91209 105 THR B O 1
ATOM 3479 N N . HIS B 1 106 ? 38.84807 55.30486 8.35818 1.000 19.18212 106 HIS B N 1
ATOM 3480 C CA . HIS B 1 106 ? 38.52124 56.60006 7.78323 1.000 19.81310 106 HIS B CA 1
ATOM 3481 C C . HIS B 1 106 ? 38.02004 57.55295 8.85537 1.000 20.41545 106 HIS B C 1
ATOM 3482 O O . HIS B 1 106 ? 37.58867 57.16005 9.94089 1.000 20.92311 106 HIS B O 1
ATOM 3496 N N . LEU B 1 107 ? 38.14239 58.83355 8.54253 1.000 22.14082 107 LEU B N 1
ATOM 3497 C CA . LEU B 1 107 ? 37.56403 59.90590 9.33828 1.000 18.36137 107 LEU B CA 1
ATOM 3498 C C . LEU B 1 107 ? 36.23022 60.25649 8.69601 1.000 22.42134 107 LEU B C 1
ATOM 3499 O O . LEU B 1 107 ? 36.18396 60.60829 7.51315 1.000 22.60643 107 LEU B O 1
ATOM 3515 N N . ALA B 1 108 ? 35.14890 60.09967 9.45344 1.000 20.55419 108 ALA B N 1
ATOM 3516 C CA . ALA B 1 108 ? 33.79333 60.32521 8.96437 1.000 21.77446 108 ALA B CA 1
ATOM 3517 C C . ALA B 1 108 ? 33.26860 61.63449 9.52873 1.000 21.18296 108 ALA B C 1
ATOM 3518 O O . ALA B 1 108 ? 33.17941 61.78889 10.74663 1.000 21.01556 108 ALA B O 1
ATOM 3525 N N . ILE B 1 109 ? 32.89388 62.55709 8.64145 1.000 20.75414 109 ILE B N 1
ATOM 3526 C CA . ILE B 1 109 ? 32.46152 63.90429 9.00191 1.000 19.46555 109 ILE B CA 1
ATOM 3527 C C . ILE B 1 109 ? 31.05578 64.11004 8.46066 1.000 22.69954 109 ILE B C 1
ATOM 3528 O O . ILE B 1 109 ? 30.83891 64.01613 7.24443 1.000 22.30858 109 ILE B O 1
ATOM 3544 N N . GLN B 1 110 ? 30.10733 64.40847 9.35115 1.000 23.43813 110 GLN B N 1
ATOM 3545 C CA . GLN B 1 110 ? 28.72382 64.58239 8.93428 1.000 22.22439 110 GLN B CA 1
ATOM 3546 C C . GLN B 1 110 ? 28.04474 65.62520 9.80187 1.000 21.98627 110 GLN B C 1
ATOM 3547 O O . GLN B 1 110 ? 28.36951 65.78754 10.98000 1.000 27.98204 110 GLN B O 1
ATOM 3561 N N . GLU B 1 111 ? 27.09714 66.33649 9.20080 1.000 25.15442 111 GLU B N 1
ATOM 3562 C CA . GLU B 1 111 ? 26.30109 67.33479 9.89590 1.000 24.04300 111 GLU B CA 1
ATOM 3563 C C . GLU B 1 111 ? 24.97034 66.73285 10.32761 1.000 28.42423 111 GLU B C 1
ATOM 3564 O O . GLU B 1 111 ? 24.37826 65.92782 9.60550 1.000 29.03169 111 GLU B O 1
ATOM 3576 N N . ARG B 1 112 ? 24.49964 67.14006 11.50056 1.000 27.63536 112 ARG B N 1
ATOM 3577 C CA . ARG B 1 112 ? 23.26424 66.61644 12.06276 1.000 31.67960 112 ARG B CA 1
ATOM 3578 C C . ARG B 1 112 ? 22.07918 67.50241 11.70368 1.000 34.24747 112 ARG B C 1
ATOM 3579 O O . ARG B 1 112 ? 22.20680 68.71789 11.53830 1.000 31.99358 112 ARG B O 1
ATOM 3600 N N . LEU B 1 113 ? 20.91617 66.86576 11.57695 1.000 33.55292 113 LEU B N 1
ATOM 3601 C CA . LEU B 1 113 ? 19.65430 67.53833 11.28128 1.000 35.85490 113 LEU B CA 1
ATOM 3602 C C . LEU B 1 113 ? 18.62832 67.00647 12.26806 1.000 46.98589 113 LEU B C 1
ATOM 3603 O O . LEU B 1 113 ? 18.39736 65.79461 12.32673 1.000 44.36794 113 LEU B O 1
ATOM 3619 N N . ASP B 1 114 ? 18.03819 67.90009 13.05792 1.000 55.77462 114 ASP B N 1
ATOM 3620 C CA . ASP B 1 114 ? 17.13840 67.49847 14.13835 1.000 59.37652 114 ASP B CA 1
ATOM 3621 C C . ASP B 1 114 ? 17.86196 66.57224 15.11399 1.000 56.34697 114 ASP B C 1
ATOM 3622 O O . ASP B 1 114 ? 17.30396 65.58132 15.58886 1.000 55.68557 114 ASP B O 1
ATOM 3631 N N . GLY B 1 115 ? 19.13076 66.87994 15.38466 1.000 52.02715 115 GLY B N 1
ATOM 3632 C CA . GLY B 1 115 ? 19.91504 66.12405 16.33931 1.000 58.98812 115 GLY B CA 1
ATOM 3633 C C . GLY B 1 115 ? 20.31382 64.73087 15.91070 1.000 50.53383 115 GLY B C 1
ATOM 3634 O O . GLY B 1 115 ? 20.78943 63.95254 16.74169 1.000 57.54468 115 GLY B O 1
ATOM 3638 N N . LYS B 1 116 ? 20.13997 64.38835 14.63893 1.000 45.12803 116 LYS B N 1
ATOM 3639 C CA . LYS B 1 116 ? 20.44996 63.05915 14.12832 1.000 41.34966 116 LYS B CA 1
ATOM 3640 C C . LYS B 1 116 ? 21.40148 63.18502 12.95190 1.000 33.02437 116 LYS B C 1
ATOM 3641 O O . LYS B 1 116 ? 21.21083 64.04617 12.08682 1.000 34.46331 116 LYS B O 1
ATOM 3660 N N . ALA B 1 117 ? 22.42219 62.32246 12.92224 1.000 27.37972 117 ALA B N 1
ATOM 3661 C CA . ALA B 1 117 ? 23.44898 62.35768 11.88930 1.000 36.02497 117 ALA B CA 1
ATOM 3662 C C . ALA B 1 117 ? 23.44082 61.13475 10.97955 1.000 28.32252 117 ALA B C 1
ATOM 3663 O O . ALA B 1 117 ? 24.22376 61.08961 10.02362 1.000 25.28970 117 ALA B O 1
ATOM 3670 N N . VAL B 1 118 ? 22.59039 60.14198 11.24622 1.000 25.77761 118 VAL B N 1
ATOM 3671 C CA . VAL B 1 118 ? 22.56401 58.93010 10.43430 1.000 28.24005 118 VAL B CA 1
ATOM 3672 C C . VAL B 1 118 ? 21.20262 58.26262 10.56842 1.000 30.53267 118 VAL B C 1
ATOM 3673 O O . VAL B 1 118 ? 20.52880 58.39307 11.59245 1.000 32.59660 118 VAL B O 1
ATOM 3686 N N . ASP B 1 119 ? 20.79482 57.55652 9.51344 1.000 25.17361 119 ASP B N 1
ATOM 3687 C CA . ASP B 1 119 ? 19.60261 56.71062 9.49871 1.000 31.04623 119 ASP B CA 1
ATOM 3688 C C . ASP B 1 119 ? 20.04282 55.30713 9.09761 1.000 25.80730 119 ASP B C 1
ATOM 3689 O O . ASP B 1 119 ? 20.41902 55.08111 7.93875 1.000 26.56649 119 ASP B O 1
ATOM 3698 N N . TRP B 1 120 ? 19.98369 54.36873 10.04843 1.000 27.92288 120 TRP B N 1
ATOM 3699 C CA . TRP B 1 120 ? 20.49068 53.01916 9.81831 1.000 25.17531 120 TRP B CA 1
ATOM 3700 C C . TRP B 1 120 ? 19.44146 52.16344 9.12520 1.000 31.50427 120 TRP B C 1
ATOM 3701 O O . TRP B 1 120 ? 18.25735 52.19963 9.46364 1.000 29.05343 120 TRP B O 1
ATOM 3722 N N . MET B 1 121 ? 19.89507 51.36473 8.17150 1.000 24.46215 121 MET B N 1
ATOM 3723 C CA . MET B 1 121 ? 19.02531 50.55936 7.32961 1.000 23.86677 121 MET B CA 1
ATOM 3724 C C . MET B 1 121 ? 19.49309 49.10903 7.44147 1.000 30.55880 121 MET B C 1
ATOM 3725 O O . MET B 1 121 ? 20.10591 48.74320 8.46034 1.000 23.23336 121 MET B O 1
ATOM 3739 N N . GLU B 1 122 ? 19.19601 48.28849 6.45057 1.000 24.90502 122 GLU B N 1
ATOM 3740 C CA . GLU B 1 122 ? 19.48546 46.86591 6.53350 1.000 23.87309 122 GLU B CA 1
ATOM 3741 C C . GLU B 1 122 ? 20.97680 46.59757 6.31275 1.000 23.71572 122 GLU B C 1
ATOM 3742 O O . GLU B 1 122 ? 21.69508 47.39018 5.70958 1.000 21.52319 122 GLU B O 1
ATOM 3754 N N . HIS B 1 123 ? 21.42708 45.44132 6.79095 1.000 21.34602 123 HIS B N 1
ATOM 3755 C CA . HIS B 1 123 ? 22.82980 45.08542 6.65790 1.000 20.64761 123 HIS B CA 1
ATOM 3756 C C . HIS B 1 123 ? 23.19139 44.79840 5.20236 1.000 23.47199 123 HIS B C 1
ATOM 3757 O O . HIS B 1 123 ? 22.34162 44.51381 4.35392 1.000 21.63154 123 HIS B O 1
ATOM 3771 N N . VAL B 1 124 ? 24.48860 44.87483 4.92892 1.000 20.09143 124 VAL B N 1
ATOM 3772 C CA . VAL B 1 124 ? 25.04807 44.63302 3.60071 1.000 18.33916 124 VAL B CA 1
ATOM 3773 C C . VAL B 1 124 ? 25.37576 43.14592 3.51168 1.000 18.92047 124 VAL B C 1
ATOM 3774 O O . VAL B 1 124 ? 26.25675 42.65231 4.22352 1.000 19.59536 124 VAL B O 1
ATOM 3787 N N . THR B 1 125 ? 24.67995 42.43201 2.62752 1.000 18.25059 125 THR B N 1
ATOM 3788 C CA . THR B 1 125 ? 24.86230 40.99049 2.55115 1.000 19.73134 125 THR B CA 1
ATOM 3789 C C . THR B 1 125 ? 26.23645 40.63562 1.97855 1.000 22.13807 125 THR B C 1
ATOM 3790 O O . THR B 1 125 ? 26.91594 41.45741 1.36416 1.000 19.78031 125 THR B O 1
ATOM 3801 N N . ASP B 1 126 ? 26.63817 39.37457 2.17140 1.000 23.79503 126 ASP B N 1
ATOM 3802 C CA . ASP B 1 126 ? 27.90851 38.95216 1.60148 1.000 24.29604 126 ASP B CA 1
ATOM 3803 C C . ASP B 1 126 ? 27.90317 39.07776 0.08482 1.000 26.06670 126 ASP B C 1
ATOM 3804 O O . ASP B 1 126 ? 28.93798 39.39202 -0.52519 1.000 28.22985 126 ASP B O 1
ATOM 3813 N N . GLU B 1 127 ? 26.74691 38.84216 -0.53384 1.000 27.15047 127 GLU B N 1
ATOM 3814 C CA . GLU B 1 127 ? 26.62527 39.02638 -1.97197 1.000 34.10552 127 GLU B CA 1
ATOM 3815 C C . GLU B 1 127 ? 26.80062 40.48528 -2.36371 1.000 27.82003 127 GLU B C 1
ATOM 3816 O O . GLU B 1 127 ? 27.47302 40.79716 -3.35393 1.000 29.52000 127 GLU B O 1
ATOM 3828 N N . GLN B 1 128 ? 26.19094 41.39568 -1.60702 1.000 25.23565 128 GLN B N 1
ATOM 3829 C CA . GLN B 1 128 ? 26.31739 42.80916 -1.93872 1.000 24.18717 128 GLN B CA 1
ATOM 3830 C C . GLN B 1 128 ? 27.72966 43.30456 -1.70181 1.000 23.55047 128 GLN B C 1
ATOM 3831 O O . GLN B 1 128 ? 28.23103 44.13449 -2.46401 1.000 25.66415 128 GLN B O 1
ATOM 3845 N N . TYR B 1 129 ? 28.38380 42.77992 -0.67188 1.000 24.26906 129 TYR B N 1
ATOM 3846 C CA . TYR B 1 129 ? 29.69929 43.26844 -0.28080 1.000 22.03539 129 TYR B CA 1
ATOM 3847 C C . TYR B 1 129 ? 30.71938 43.04902 -1.39039 1.000 25.51414 129 TYR B C 1
ATOM 3848 O O . TYR B 1 129 ? 31.54380 43.92800 -1.66895 1.000 37.62853 129 TYR B O 1
ATOM 3866 N N . ARG B 1 130 ? 30.65418 41.91125 -2.06577 1.000 27.29105 130 ARG B N 1
ATOM 3867 C CA . ARG B 1 130 ? 31.64412 41.58042 -3.08334 1.000 34.16696 130 ARG B CA 1
ATOM 3868 C C . ARG B 1 130 ? 31.28044 42.12718 -4.46042 1.000 43.99811 130 ARG B C 1
ATOM 3869 O O . ARG B 1 130 ? 32.07693 42.84992 -5.07139 1.000 47.59302 130 ARG B O 1
ATOM 3890 N N . ARG B 1 131 ? 30.09326 41.78228 -4.95868 1.000 47.94172 131 ARG B N 1
ATOM 3891 C CA . ARG B 1 131 ? 29.67442 42.12722 -6.32378 1.000 61.88921 131 ARG B CA 1
ATOM 3892 C C . ARG B 1 131 ? 30.06207 43.54815 -6.73268 1.000 63.31022 131 ARG B C 1
ATOM 3893 O O . ARG B 1 131 ? 29.83554 44.48298 -5.96433 1.000 57.82317 131 ARG B O 1
ATOM 3915 N N . MET C 1 1 ? 27.36187 28.96981 13.08727 1.000 42.63931 1 MET C N 1
ATOM 3916 C CA . MET C 1 1 ? 27.85170 28.77657 11.69385 1.000 31.44271 1 MET C CA 1
ATOM 3917 C C . MET C 1 1 ? 28.75302 29.94500 11.32639 1.000 40.39375 1 MET C C 1
ATOM 3918 O O . MET C 1 1 ? 28.39669 31.09887 11.52642 1.000 39.66056 1 MET C O 1
ATOM 3934 N N . GLU C 1 2 ? 29.93218 29.63942 10.79693 1.000 28.46459 2 GLU C N 1
ATOM 3935 C CA . GLU C 1 2 ? 30.82554 30.65375 10.25313 1.000 29.48418 2 GLU C CA 1
ATOM 3936 C C . GLU C 1 2 ? 31.07976 30.30723 8.79924 1.000 27.01257 2 GLU C C 1
ATOM 3937 O O . GLU C 1 2 ? 31.38766 29.15602 8.48173 1.000 26.27680 2 GLU C O 1
ATOM 3949 N N . ILE C 1 3 ? 30.92388 31.28444 7.91902 1.000 24.65158 3 ILE C N 1
ATOM 3950 C CA . ILE C 1 3 ? 31.25134 31.11921 6.51141 1.000 25.32012 3 ILE C CA 1
ATOM 3951 C C . ILE C 1 3 ? 32.44399 32.01625 6.22612 1.000 29.74938 3 ILE C C 1
ATOM 3952 O O . ILE C 1 3 ? 32.39302 33.22366 6.47501 1.000 25.85986 3 ILE C O 1
ATOM 3968 N N . LYS C 1 4 ? 33.51977 31.42432 5.74134 1.000 21.80525 4 LYS C N 1
ATOM 3969 C CA . LYS C 1 4 ? 34.66339 32.16085 5.21105 1.000 22.66734 4 LYS C CA 1
ATOM 3970 C C . LYS C 1 4 ? 34.47480 32.18932 3.69458 1.000 18.44220 4 LYS C C 1
ATOM 3971 O O . LYS C 1 4 ? 34.68060 31.18067 3.01104 1.000 19.16585 4 LYS C O 1
ATOM 3990 N N . ARG C 1 5 ? 34.04780 33.33947 3.17792 1.000 20.27373 5 ARG C N 1
ATOM 3991 C CA . ARG C 1 5 ? 33.69837 33.42654 1.77164 1.000 24.21779 5 ARG C CA 1
ATOM 3992 C C . ARG C 1 5 ? 34.94275 33.30180 0.90555 1.000 21.49332 5 ARG C C 1
ATOM 3993 O O . ARG C 1 5 ? 36.03577 33.71043 1.28929 1.000 19.39322 5 ARG C O 1
ATOM 4014 N N . VAL C 1 6 ? 34.76098 32.74311 -0.29137 1.000 23.53286 6 VAL C N 1
ATOM 4015 C CA . VAL C 1 6 ? 35.87116 32.65582 -1.22966 1.000 28.52812 6 VAL C CA 1
ATOM 4016 C C . VAL C 1 6 ? 36.46193 34.05085 -1.45915 1.000 28.00944 6 VAL C C 1
ATOM 4017 O O . VAL C 1 6 ? 35.74971 35.05503 -1.59103 1.000 21.94777 6 VAL C O 1
ATOM 4030 N N . GLY C 1 7 ? 37.78865 34.11375 -1.45401 1.000 24.08996 7 GLY C N 1
ATOM 4031 C CA . GLY C 1 7 ? 38.50912 35.35336 -1.61799 1.000 24.98509 7 GLY C CA 1
ATOM 4032 C C . GLY C 1 7 ? 38.74642 36.12728 -0.34567 1.000 23.28553 7 GLY C C 1
ATOM 4033 O O . GLY C 1 7 ? 39.39277 37.18323 -0.39549 1.000 23.53612 7 GLY C O 1
ATOM 4037 N N . SER C 1 8 ? 38.23855 35.64884 0.79248 1.000 21.29189 8 SER C N 1
ATOM 4038 C CA . SER C 1 8 ? 38.40493 36.32917 2.06757 1.000 21.41595 8 SER C CA 1
ATOM 4039 C C . SER C 1 8 ? 39.66246 35.90451 2.80595 1.000 20.24415 8 SER C C 1
ATOM 4040 O O . SER C 1 8 ? 40.01566 36.53705 3.80923 1.000 21.88377 8 SER C O 1
ATOM 4048 N N . GLN C 1 9 ? 40.35129 34.86990 2.33601 1.000 20.42276 9 GLN C N 1
ATOM 4049 C CA . GLN C 1 9 ? 41.57583 34.37107 2.95911 1.000 21.04318 9 GLN C CA 1
ATOM 4050 C C . GLN C 1 9 ? 42.71171 34.62466 1.97339 1.000 21.05462 9 GLN C C 1
ATOM 4051 O O . GLN C 1 9 ? 42.75713 34.02125 0.89387 1.000 21.01276 9 GLN C O 1
ATOM 4065 N N . ALA C 1 10 ? 43.64011 35.49452 2.35429 1.000 21.20521 10 ALA C N 1
ATOM 4066 C CA . ALA C 1 10 ? 44.72840 35.86625 1.46081 1.000 23.16750 10 ALA C CA 1
ATOM 4067 C C . ALA C 1 10 ? 45.66060 34.69248 1.19230 1.000 22.92456 10 ALA C C 1
ATOM 4068 O O . ALA C 1 10 ? 45.93395 33.88184 2.08029 1.000 23.75358 10 ALA C O 1
ATOM 4075 N N . SER C 1 11 ? 46.15347 34.61738 -0.04632 1.000 26.47394 11 SER C N 1
ATOM 4076 C CA . SER C 1 11 ? 47.20448 33.67724 -0.40433 1.000 24.71136 11 SER C CA 1
ATOM 4077 C C . SER C 1 11 ? 48.50355 34.04777 0.31307 1.000 23.73523 11 SER C C 1
ATOM 4078 O O . SER C 1 11 ? 48.73104 35.20389 0.67303 1.000 27.37013 11 SER C O 1
ATOM 4086 N N . GLY C 1 12 ? 49.36568 33.05142 0.50482 1.000 24.55388 12 GLY C N 1
ATOM 4087 C CA . GLY C 1 12 ? 50.69181 33.29021 1.04174 1.000 22.93509 12 GLY C CA 1
ATOM 4088 C C . GLY C 1 12 ? 51.72389 32.48030 0.28158 1.000 21.37919 12 GLY C C 1
ATOM 4089 O O . GLY C 1 12 ? 51.39659 31.54624 -0.44157 1.000 24.54979 12 GLY C O 1
ATOM 4093 N N . LYS C 1 13 ? 52.98340 32.87498 0.43736 1.000 27.35928 13 LYS C N 1
ATOM 4094 C CA . LYS C 1 13 ? 54.08645 32.18352 -0.22188 1.000 24.63845 13 LYS C CA 1
ATOM 4095 C C . LYS C 1 13 ? 54.63745 31.08312 0.67478 1.000 22.31830 13 LYS C C 1
ATOM 4096 O O . LYS C 1 13 ? 54.70538 31.24013 1.89538 1.000 28.96867 13 LYS C O 1
ATOM 4115 N N . GLY C 1 14 ? 55.06122 29.98319 0.06000 1.000 21.05157 14 GLY C N 1
ATOM 4116 C CA . GLY C 1 14 ? 55.70021 28.91038 0.78598 1.000 21.68886 14 GLY C CA 1
ATOM 4117 C C . GLY C 1 14 ? 57.08493 29.29484 1.27133 1.000 21.54483 14 GLY C C 1
ATOM 4118 O O . GLY C 1 14 ? 57.94516 29.70896 0.49002 1.000 24.55068 14 GLY C O 1
ATOM 4122 N N . PRO C 1 15 ? 57.32378 29.17586 2.58004 1.000 23.86543 15 PRO C N 1
ATOM 4123 C CA . PRO C 1 15 ? 58.64589 29.53643 3.11662 1.000 28.96438 15 PRO C CA 1
ATOM 4124 C C . PRO C 1 15 ? 59.76595 28.67981 2.53813 1.000 27.82405 15 PRO C C 1
ATOM 4125 O O . PRO C 1 15 ? 59.60094 27.48340 2.27268 1.000 23.84574 15 PRO C O 1
ATOM 4136 N N . ALA C 1 16 ? 60.93432 29.30799 2.36814 1.000 24.36692 16 ALA C N 1
ATOM 4137 C CA . ALA C 1 16 ? 62.07557 28.60239 1.78875 1.000 24.41583 16 ALA C CA 1
ATOM 4138 C C . ALA C 1 16 ? 62.50443 27.40296 2.63075 1.000 28.70307 16 ALA C C 1
ATOM 4139 O O . ALA C 1 16 ? 63.03210 26.42198 2.08947 1.000 25.18979 16 ALA C O 1
ATOM 4146 N N . ASP C 1 17 ? 62.28976 27.45142 3.94983 1.000 26.05605 17 ASP C N 1
ATOM 4147 C CA . ASP C 1 17 ? 62.65928 26.31869 4.79519 1.000 31.18189 17 ASP C CA 1
ATOM 4148 C C . ASP C 1 17 ? 61.71431 25.13248 4.63586 1.000 32.77199 17 ASP C C 1
ATOM 4149 O O . ASP C 1 17 ? 62.06494 24.01290 5.02918 1.000 28.73566 17 ASP C O 1
ATOM 4158 N N . TRP C 1 18 ? 60.52913 25.35283 4.07614 1.000 22.78304 18 TRP C N 1
ATOM 4159 C CA . TRP C 1 18 ? 59.52640 24.31001 3.95684 1.000 25.20111 18 TRP C CA 1
ATOM 4160 C C . TRP C 1 18 ? 59.42378 23.73025 2.55518 1.000 23.71747 18 TRP C C 1
ATOM 4161 O O . TRP C 1 18 ? 58.84930 22.64971 2.39296 1.000 24.21977 18 TRP C O 1
ATOM 4182 N N . PHE C 1 19 ? 59.93833 24.43814 1.54839 1.000 20.70407 19 PHE C N 1
ATOM 4183 C CA . PHE C 1 19 ? 59.75501 24.06824 0.15950 1.000 18.99301 19 PHE C CA 1
ATOM 4184 C C . PHE C 1 19 ? 60.99564 24.36544 -0.65950 1.000 23.01415 19 PHE C C 1
ATOM 4185 O O . PHE C 1 19 ? 61.68335 25.36409 -0.42224 1.000 24.22275 19 PHE C O 1
ATOM 4202 N N . THR C 1 20 ? 61.27149 23.49566 -1.62783 1.000 23.36456 20 THR C N 1
ATOM 4203 C CA . THR C 1 20 ? 62.14805 23.82037 -2.74081 1.000 24.10735 20 THR C CA 1
ATOM 4204 C C . THR C 1 20 ? 61.27564 24.36393 -3.86723 1.000 24.35266 20 THR C C 1
ATOM 4205 O O . THR C 1 20 ? 60.27419 23.74480 -4.23356 1.000 21.41986 20 THR C O 1
ATOM 4216 N N . GLY C 1 21 ? 61.66100 25.51358 -4.41535 1.000 21.79697 21 GLY C N 1
ATOM 4217 C CA . GLY C 1 21 ? 60.90731 26.11503 -5.49693 1.000 22.69710 21 GLY C CA 1
ATOM 4218 C C . GLY C 1 21 ? 59.74255 26.96091 -5.00406 1.000 21.87375 21 GLY C C 1
ATOM 4219 O O . GLY C 1 21 ? 59.56682 27.21615 -3.80761 1.000 21.50208 21 GLY C O 1
ATOM 4223 N N . THR C 1 22 ? 58.93156 27.38977 -5.96331 1.000 20.87890 22 THR C N 1
ATOM 4224 C CA . THR C 1 22 ? 57.87498 28.36009 -5.71325 1.000 19.71136 22 THR C CA 1
ATOM 4225 C C . THR C 1 22 ? 56.57570 27.63678 -5.38848 1.000 23.91387 22 THR C C 1
ATOM 4226 O O . THR C 1 22 ? 56.09276 26.82578 -6.18432 1.000 19.42087 22 THR C O 1
ATOM 4237 N N . VAL C 1 23 ? 56.01110 27.95048 -4.2264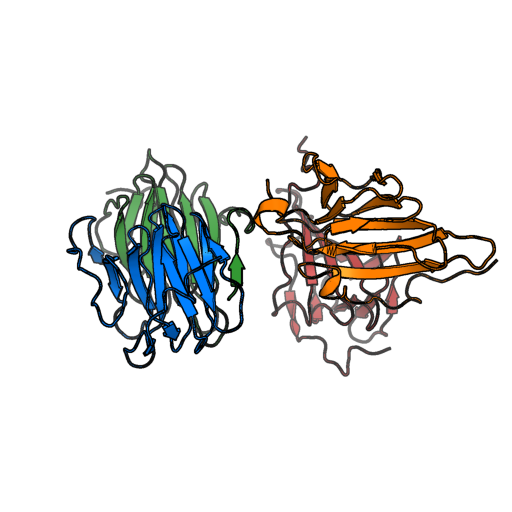0 1.000 19.29860 23 VAL C N 1
ATOM 4238 C CA . VAL C 1 23 ? 54.80205 27.32039 -3.72253 1.000 20.60457 23 VAL C CA 1
ATOM 4239 C C . VAL C 1 2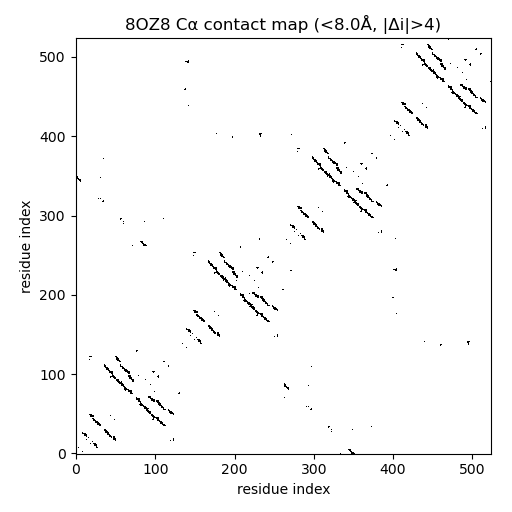3 ? 53.91108 28.41696 -3.15506 1.000 18.35766 23 VAL C C 1
ATOM 4240 O O . VAL C 1 23 ? 54.39766 29.38888 -2.57509 1.000 22.16040 23 VAL C O 1
ATOM 4253 N N . ARG C 1 24 ? 52.60566 28.25852 -3.33379 1.000 20.65194 24 ARG C N 1
ATOM 4254 C CA . ARG C 1 24 ? 51.61564 29.15826 -2.76370 1.000 22.32753 24 ARG C CA 1
ATOM 4255 C C . ARG C 1 24 ? 50.71514 28.36384 -1.82414 1.000 21.36348 24 ARG C C 1
ATOM 4256 O O . ARG C 1 24 ? 50.31953 27.23104 -2.12947 1.000 20.96756 24 ARG C O 1
ATOM 4277 N N . ILE C 1 25 ? 50.42479 28.94851 -0.66572 1.000 20.29927 25 ILE C N 1
ATOM 4278 C CA . ILE C 1 25 ? 49.56322 28.33294 0.33359 1.000 21.25091 25 ILE C CA 1
ATOM 4279 C C . ILE C 1 25 ? 48.30312 29.17657 0.45020 1.000 22.06394 25 ILE C C 1
ATOM 4280 O O . ILE C 1 25 ? 48.37178 30.38073 0.72423 1.000 21.89639 25 ILE C O 1
ATOM 4296 N N . ASP C 1 26 ? 47.15714 28.54124 0.24256 1.000 18.56240 26 ASP C N 1
ATOM 4297 C CA . ASP C 1 26 ? 45.86015 29.18539 0.39673 1.000 22.21807 26 ASP C CA 1
ATOM 4298 C C . ASP C 1 26 ? 45.15532 28.57568 1.60131 1.000 22.06348 26 ASP C C 1
ATOM 4299 O O . ASP C 1 26 ? 44.62313 27.45842 1.51196 1.000 22.62322 26 ASP C O 1
ATOM 4308 N N . PRO C 1 27 ? 45.16088 29.24065 2.75176 1.000 21.21826 27 PRO C N 1
ATOM 4309 C CA . PRO C 1 27 ? 44.50611 28.66599 3.93710 1.000 25.77833 27 PRO C CA 1
ATOM 4310 C C . PRO C 1 27 ? 43.02709 28.41626 3.68413 1.000 23.40211 27 PRO C C 1
ATOM 4311 O O . PRO C 1 27 ? 42.36192 29.17442 2.97531 1.000 23.84018 27 PRO C O 1
ATOM 4322 N N . LEU C 1 28 ? 42.51738 27.33337 4.26406 1.000 24.45152 28 LEU C N 1
ATOM 4323 C CA . LEU C 1 28 ? 41.09283 27.03463 4.18024 1.000 22.38476 28 LEU C CA 1
ATOM 4324 C C . LEU C 1 28 ? 40.42561 27.03105 5.54341 1.000 23.87295 28 LEU C C 1
ATOM 4325 O O . LEU C 1 28 ? 39.40663 27.71261 5.72307 1.000 21.97903 28 LEU C O 1
ATOM 4341 N N . PHE C 1 29 ? 40.97555 26.30823 6.51994 1.000 23.29526 29 PHE C N 1
ATOM 4342 C CA . PHE C 1 29 ? 40.35145 26.31129 7.83620 1.000 26.74197 29 PHE C CA 1
ATOM 4343 C C . PHE C 1 29 ? 41.32687 25.83056 8.89727 1.000 26.30145 29 PHE C C 1
ATOM 4344 O O . PHE C 1 29 ? 42.21411 25.01382 8.63748 1.000 19.08494 29 PHE C O 1
ATOM 4361 N N . GLN C 1 30 ? 41.14704 26.36621 10.09643 1.000 24.00027 30 GLN C N 1
ATOM 4362 C CA A GLN C 1 30 ? 41.80000 25.86612 11.30374 0.550 27.24431 30 GLN C CA 1
ATOM 4363 C CA B GLN C 1 30 ? 41.80328 25.87839 11.30795 0.450 27.09103 30 GLN C CA 1
ATOM 4364 C C . GLN C 1 30 ? 40.70165 25.77177 12.35875 1.000 25.89710 30 GLN C C 1
ATOM 4365 O O . GLN C 1 30 ? 40.26448 26.78836 12.90217 1.000 28.95730 30 GLN C O 1
ATOM 4392 N N . ALA C 1 31 ? 40.24153 24.55935 12.62879 1.000 23.56925 31 ALA C N 1
ATOM 4393 C CA . ALA C 1 31 ? 39.09973 24.38420 13.51559 1.000 25.35891 31 ALA C CA 1
ATOM 4394 C C . ALA C 1 31 ? 39.44945 24.81460 14.93630 1.000 25.71001 31 ALA C C 1
ATOM 4395 O O . ALA C 1 31 ? 40.55035 24.53196 15.41809 1.000 27.98102 31 ALA C O 1
ATOM 4402 N N . PRO C 1 32 ? 38.53950 25.49187 15.63001 1.000 32.05353 32 PRO C N 1
ATOM 4403 C CA . PRO C 1 32 ? 38.80988 25.89235 17.01371 1.000 32.89893 32 PRO C CA 1
ATOM 4404 C C . PRO C 1 32 ? 38.68091 24.71428 17.96998 1.000 29.54917 32 PRO C C 1
ATOM 4405 O O . PRO C 1 32 ? 37.98669 23.72862 17.70824 1.000 32.33449 32 PRO C O 1
ATOM 4416 N N . ASP C 1 33 ? 39.36941 24.83605 19.09549 1.000 30.39212 33 ASP C N 1
ATOM 4417 C CA . ASP C 1 33 ? 39.29289 23.81683 20.13437 1.000 31.97691 33 ASP C CA 1
ATOM 4418 C C . ASP C 1 33 ? 37.82608 23.59727 20.49624 1.000 40.47644 33 ASP C C 1
ATOM 4419 O O . ASP C 1 33 ? 37.04491 24.55528 20.51000 1.000 40.95244 33 ASP C O 1
ATOM 4428 N N . PRO C 1 34 ? 37.40899 22.36730 20.81905 1.000 37.08186 34 PRO C N 1
ATOM 4429 C CA . PRO C 1 34 ? 38.21350 21.14447 20.98829 1.000 40.26904 34 PRO C CA 1
ATOM 4430 C C . PRO C 1 34 ? 38.58798 20.43899 19.68248 1.000 37.05673 34 PRO C C 1
ATOM 4431 O O . PRO C 1 34 ? 39.33328 19.45987 19.69597 1.000 35.15042 34 PRO C O 1
ATOM 4442 N N . ALA C 1 35 ? 38.10909 20.90784 18.53355 1.000 27.32723 35 ALA C N 1
ATOM 4443 C CA . ALA C 1 35 ? 38.50769 20.32159 17.26061 1.000 33.12388 35 ALA C CA 1
ATOM 4444 C C . ALA C 1 35 ? 39.96848 20.64520 16.96159 1.000 34.51835 35 ALA C C 1
ATOM 4445 O O . ALA C 1 35 ? 40.49329 21.68260 17.37102 1.000 36.16702 35 ALA C O 1
ATOM 4452 N N . LEU C 1 36 ? 40.62592 19.73839 16.23125 1.000 30.10088 36 LEU C N 1
ATOM 4453 C CA . LEU C 1 36 ? 42.06937 19.79499 16.02768 1.000 27.50247 36 LEU C CA 1
ATOM 4454 C C . LEU C 1 36 ? 42.46782 19.83705 14.56185 1.000 23.82201 36 LEU C C 1
ATOM 4455 O O . LEU C 1 36 ? 43.66170 19.97739 14.25317 1.000 24.31373 36 LEU C O 1
ATOM 4471 N N . VAL C 1 37 ? 41.52156 19.73368 13.66309 1.000 23.46686 37 VAL C N 1
ATOM 4472 C CA . VAL C 1 37 ? 41.81921 19.58099 12.24678 1.000 20.78660 37 VAL C CA 1
ATOM 4473 C C . VAL C 1 37 ? 42.00729 20.94514 11.60475 1.000 24.42613 37 VAL C C 1
ATOM 4474 O O . VAL C 1 37 ? 41.36229 21.93844 11.96171 1.000 24.63394 37 VAL C O 1
ATOM 4487 N N . ALA C 1 38 ? 42.92064 20.98159 10.63382 1.000 23.05441 38 ALA C N 1
ATOM 4488 C CA . ALA C 1 38 ? 43.15859 22.15344 9.80799 1.000 24.70636 38 ALA C CA 1
ATOM 4489 C C . ALA C 1 38 ? 43.33472 21.70150 8.36696 1.000 22.46932 38 ALA C C 1
ATOM 4490 O O . ALA C 1 38 ? 43.60887 20.52659 8.08619 1.000 20.78599 38 ALA C O 1
ATOM 4497 N N . GLY C 1 39 ? 43.17749 22.64456 7.45304 1.000 21.16313 39 GLY C N 1
ATOM 4498 C CA . GLY C 1 39 ? 43.32619 22.34847 6.03816 1.000 20.91780 39 GLY C CA 1
ATOM 4499 C C . GLY C 1 39 ? 43.75243 23.56937 5.25656 1.000 22.08006 39 GLY C C 1
ATOM 4500 O O . GLY C 1 39 ? 43.44226 24.70932 5.62070 1.000 22.56197 39 GLY C O 1
ATOM 4504 N N . ALA C 1 40 ? 44.49145 23.32361 4.17984 1.000 21.50978 40 ALA C N 1
ATOM 4505 C CA . ALA C 1 40 ? 44.95019 24.39004 3.29906 1.000 19.15893 40 ALA C CA 1
ATOM 4506 C C . ALA C 1 40 ? 45.08869 23.82767 1.89664 1.000 20.86455 40 ALA C C 1
ATOM 4507 O O . ALA C 1 40 ? 45.31903 22.63260 1.71490 1.000 22.44631 40 ALA C O 1
ATOM 4514 N N . SER C 1 41 ? 44.90451 24.69455 0.90665 1.000 22.89292 41 SER C N 1
ATOM 4515 C CA . SER C 1 41 ? 45.16864 24.36371 -0.48797 1.000 21.15723 41 SER C CA 1
ATOM 4516 C C . SER C 1 41 ? 46.59081 24.79477 -0.82083 1.000 19.09081 41 SER C C 1
ATOM 4517 O O . SER C 1 41 ? 46.98051 25.92868 -0.53024 1.000 22.53430 41 SER C O 1
ATOM 4525 N N . VAL C 1 42 ? 47.38281 23.87989 -1.37667 1.000 18.14650 42 VAL C N 1
ATOM 4526 C CA . VAL C 1 42 ? 48.78610 24.14348 -1.67059 1.000 18.99370 42 VAL C CA 1
ATOM 4527 C C . VAL C 1 42 ? 49.01960 23.93746 -3.16289 1.000 17.61138 42 VAL C C 1
ATOM 4528 O O . VAL C 1 42 ? 48.75848 22.84882 -3.69558 1.000 19.19072 42 VAL C O 1
ATOM 4541 N N . THR C 1 43 ? 49.54167 24.96568 -3.82427 1.000 19.04144 43 THR C N 1
ATOM 4542 C CA . THR C 1 43 ? 49.85158 24.91718 -5.24860 1.000 18.20688 43 THR C CA 1
ATOM 4543 C C . THR C 1 43 ? 51.36168 24.95153 -5.44191 1.000 21.42613 43 THR C C 1
ATOM 4544 O O . THR C 1 43 ? 52.02770 25.88751 -4.99832 1.000 18.51568 43 THR C O 1
ATOM 4555 N N . PHE C 1 44 ? 51.87742 23.92624 -6.11638 1.000 20.19470 44 PHE C N 1
ATOM 4556 C CA . PHE C 1 44 ? 53.28983 23.76340 -6.41786 1.000 18.95733 44 PHE C CA 1
ATOM 4557 C C . PHE C 1 44 ? 53.52208 24.10794 -7.88203 1.000 21.40843 44 PHE C C 1
ATOM 4558 O O . PHE C 1 44 ? 52.85998 23.54122 -8.76404 1.000 19.10865 44 PHE C O 1
ATOM 4575 N N . GLU C 1 45 ? 54.46495 25.01093 -8.14886 1.000 19.19075 45 GLU C N 1
ATOM 4576 C CA . GLU C 1 45 ? 54.86004 25.24962 -9.52788 1.000 19.22706 45 GLU C CA 1
ATOM 4577 C C . GLU C 1 45 ? 55.69556 24.06689 -9.99531 1.000 18.55650 45 GLU C C 1
ATOM 4578 O O . GLU C 1 45 ? 56.19189 23.29074 -9.17206 1.000 18.17434 45 GLU C O 1
ATOM 4590 N N . PRO C 1 46 ? 55.83853 23.88603 -11.30659 1.000 18.92067 46 PRO C N 1
ATOM 4591 C CA . PRO C 1 46 ? 56.60444 22.73651 -11.81376 1.000 21.77032 46 PRO C CA 1
ATOM 4592 C C . PRO C 1 46 ? 57.97347 22.64376 -11.15518 1.000 18.84594 46 PRO C C 1
ATOM 4593 O O . PRO C 1 46 ? 58.68120 23.63857 -11.00918 1.000 20.39975 46 PRO C O 1
ATOM 4604 N N . GLY C 1 47 ? 58.32844 21.43158 -10.71600 1.000 19.68126 47 GLY C N 1
ATOM 4605 C CA . GLY C 1 47 ? 59.58761 21.19114 -10.04730 1.000 19.42215 47 GLY C CA 1
ATOM 4606 C C . GLY C 1 47 ? 59.61465 21.52146 -8.57249 1.000 18.29577 47 GLY C C 1
ATOM 4607 O O . GLY C 1 47 ? 60.60634 21.20377 -7.89959 1.000 22.63966 47 GLY C O 1
ATOM 4611 N N . ALA C 1 48 ? 58.58619 22.16773 -8.04615 1.000 16.49140 48 ALA C N 1
ATOM 4612 C CA . ALA C 1 48 ? 58.56594 22.56173 -6.64452 1.000 16.52884 48 ALA C CA 1
ATOM 4613 C C . ALA C 1 48 ? 58.05317 21.42104 -5.77742 1.000 18.24530 48 ALA C C 1
ATOM 4614 O O . ALA C 1 48 ? 57.18312 20.65289 -6.18876 1.000 20.29818 48 ALA C O 1
ATOM 4621 N N . ARG C 1 49 ? 58.58035 21.33475 -4.55443 1.000 19.85216 49 ARG C N 1
ATOM 4622 C CA . ARG C 1 49 ? 58.14283 20.29306 -3.63590 1.000 21.51047 49 ARG C CA 1
ATOM 4623 C C . ARG C 1 49 ? 58.42434 20.71302 -2.19952 1.000 22.53473 49 ARG C C 1
ATOM 4624 O O . ARG C 1 49 ? 59.19847 21.63955 -1.93311 1.000 19.87005 49 ARG C O 1
ATOM 4645 N N . THR C 1 50 ? 57.73700 20.03357 -1.27786 1.000 18.77071 50 THR C N 1
ATOM 4646 C CA . THR C 1 50 ? 57.99739 20.20803 0.13966 1.000 18.49791 50 THR C CA 1
ATOM 4647 C C . THR C 1 50 ? 59.40526 19.72338 0.46859 1.000 18.96024 50 THR C C 1
ATOM 4648 O O . THR C 1 50 ? 60.00939 18.94877 -0.26261 1.000 19.26046 50 THR C O 1
ATOM 4659 N N . ALA C 1 51 ? 59.92671 20.19256 1.59273 1.000 19.43649 51 ALA C N 1
ATOM 4660 C CA . ALA C 1 51 ? 60.97658 19.44587 2.25298 1.000 24.24758 51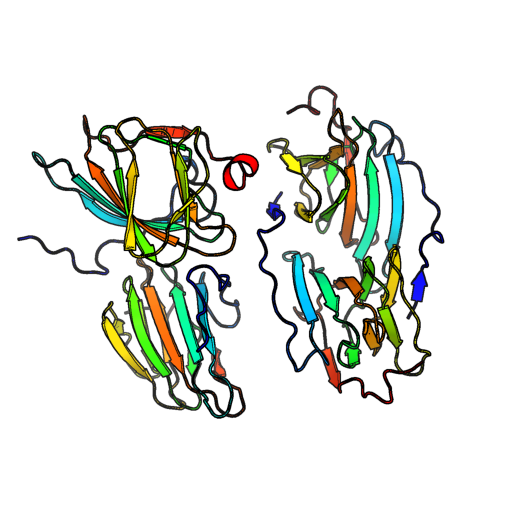 ALA C CA 1
ATOM 4661 C C . ALA C 1 51 ? 60.42108 18.09965 2.73062 1.000 23.63882 51 ALA C C 1
ATOM 4662 O O . ALA C 1 51 ? 59.20606 17.87049 2.78304 1.000 22.22214 51 ALA C O 1
ATOM 4669 N N . TRP C 1 52 ? 61.33558 17.19224 3.07240 1.000 22.07542 52 TRP C N 1
ATOM 4670 C CA . TRP C 1 52 ? 60.95061 16.02049 3.84492 1.000 19.43249 52 TRP C CA 1
ATOM 4671 C C . TRP C 1 52 ? 60.33746 16.48498 5.15967 1.000 19.58585 52 TRP C C 1
ATOM 4672 O O . TRP C 1 52 ? 60.79661 17.46163 5.75794 1.000 18.01655 52 TRP C O 1
ATOM 4693 N N . HIS C 1 53 ? 59.30051 15.79083 5.61329 1.000 21.55651 53 HIS C N 1
ATOM 4694 C CA . HIS C 1 53 ? 58.61094 16.22239 6.81989 1.000 22.95067 53 HIS C CA 1
ATOM 4695 C C . HIS C 1 53 ? 57.68142 15.11873 7.30470 1.000 22.94584 53 HIS C C 1
ATOM 4696 O O . HIS C 1 53 ? 57.43807 14.12839 6.60719 1.000 19.54315 53 HIS C O 1
ATOM 4710 N N . THR C 1 54 ? 57.17877 15.30150 8.53063 1.000 21.24567 54 THR C N 1
ATOM 4711 C CA . THR C 1 54 ? 56.20797 14.39190 9.12689 1.000 21.72394 54 THR C CA 1
ATOM 4712 C C . THR C 1 54 ? 55.04701 15.19010 9.70904 1.000 23.93308 54 THR C C 1
ATOM 4713 O O . THR C 1 54 ? 55.14330 16.40414 9.93235 1.000 26.23858 54 THR C O 1
ATOM 4724 N N . HIS C 1 55 ? 53.93597 14.49820 9.93951 1.000 21.33095 55 HIS C N 1
ATOM 4725 C CA . HIS C 1 55 ? 52.78237 15.05945 10.62480 1.000 21.59960 55 HIS C CA 1
ATOM 4726 C C . HIS C 1 55 ? 52.44749 14.21683 11.84549 1.000 22.06287 55 HIS C C 1
ATOM 4727 O O . HIS C 1 55 ? 52.50062 12.98601 11.77798 1.000 22.81512 55 HIS C O 1
ATOM 4741 N N . PRO C 1 56 ? 52.13158 14.84742 12.98268 1.000 22.30573 56 PRO C N 1
ATOM 4742 C CA . PRO C 1 56 ? 52.04924 14.08601 14.23929 1.000 21.43671 56 PRO C CA 1
ATOM 4743 C C . PRO C 1 56 ? 50.80993 13.22560 14.35752 1.000 25.09885 56 PRO C C 1
ATOM 4744 O O . PRO C 1 56 ? 50.82236 12.27524 15.14795 1.000 23.99024 56 PRO C O 1
ATOM 4755 N N . LEU C 1 57 ? 49.73748 13.53661 13.62650 1.000 24.62511 57 LEU C N 1
ATOM 4756 C CA . LEU C 1 57 ? 48.54521 12.69926 13.57184 1.000 20.87064 57 LEU C CA 1
ATOM 4757 C C . LEU C 1 57 ? 48.21826 12.34207 12.12577 1.000 23.68206 57 LEU C C 1
ATOM 4758 O O . LEU C 1 57 ? 47.05428 12.15316 11.76205 1.000 23.00079 57 LEU C O 1
ATOM 4774 N N . GLY C 1 58 ? 49.25249 12.24949 11.29139 1.000 23.05246 58 GLY C N 1
ATOM 4775 C CA . GLY C 1 58 ? 49.07322 11.88856 9.90264 1.000 21.57395 58 GLY C CA 1
ATOM 4776 C C . GLY C 1 58 ? 48.54677 13.04853 9.07750 1.000 23.94804 58 GLY C C 1
ATOM 4777 O O . GLY C 1 58 ? 48.32141 14.15662 9.56254 1.000 20.88039 58 GLY C O 1
ATOM 4781 N N . GLN C 1 59 ? 48.34877 12.76851 7.79165 1.000 22.70626 59 GLN C N 1
ATOM 4782 C CA . GLN C 1 59 ? 47.87089 13.76761 6.85245 1.000 24.29831 59 GLN C CA 1
ATOM 4783 C C . GLN C 1 59 ? 47.12624 13.10245 5.70713 1.000 24.21354 59 GLN C C 1
ATOM 4784 O O . GLN C 1 59 ? 47.53434 12.04673 5.21941 1.000 22.16419 59 GLN C O 1
ATOM 4798 N N . THR C 1 60 ? 46.05859 13.75302 5.26195 1.000 22.37784 60 THR C N 1
ATOM 4799 C CA . THR C 1 60 ? 45.33624 13.37573 4.05875 1.000 19.09711 60 THR C CA 1
ATOM 4800 C C . THR C 1 60 ? 45.51774 14.44292 2.99045 1.000 20.72759 60 THR C C 1
ATOM 4801 O O . THR C 1 60 ? 45.33333 15.63643 3.25782 1.000 22.69168 60 THR C O 1
ATOM 4812 N N . LEU C 1 61 ? 45.88002 14.01241 1.78885 1.000 20.73537 61 LEU C N 1
ATOM 4813 C CA . LEU C 1 61 ? 45.90949 14.87735 0.62473 1.000 21.69738 61 LEU C CA 1
ATOM 4814 C C . LEU C 1 61 ? 44.78702 14.48553 -0.32007 1.000 21.97138 61 LEU C C 1
ATOM 4815 O O . LEU C 1 61 ? 44.55944 13.30107 -0.57330 1.000 21.57543 61 LEU C O 1
ATOM 4831 N N . ILE C 1 62 ? 44.09856 15.48584 -0.84486 1.000 21.42159 62 ILE C N 1
ATOM 4832 C CA . ILE C 1 62 ? 43.14411 15.31211 -1.93031 1.000 21.43193 62 ILE C CA 1
ATOM 4833 C C . ILE C 1 62 ? 43.65416 16.17890 -3.06810 1.000 19.71959 62 ILE C C 1
ATOM 4834 O O . ILE C 1 62 ? 43.64874 17.40987 -2.95798 1.000 20.30394 62 ILE C O 1
ATOM 4850 N N . VAL C 1 63 ? 44.14287 15.55390 -4.13793 1.000 20.79481 63 VAL C N 1
ATOM 4851 C CA . VAL C 1 63 ? 44.64682 16.33063 -5.26620 1.000 20.06141 63 VAL C CA 1
ATOM 4852 C C . VAL C 1 63 ? 43.46039 16.98629 -5.95806 1.000 20.05226 63 VAL C C 1
ATOM 4853 O O . VAL C 1 63 ? 42.42463 16.34952 -6.18541 1.000 19.27147 63 VAL C O 1
ATOM 4866 N N . THR C 1 64 ? 43.58130 18.28651 -6.24151 1.000 21.89923 64 THR C N 1
ATOM 4867 C CA . THR C 1 64 ? 42.49526 19.02380 -6.86328 1.000 20.47045 64 THR C CA 1
ATOM 4868 C C . THR C 1 64 ? 42.82400 19.57844 -8.23861 1.000 20.09165 64 THR C C 1
ATOM 4869 O O . THR C 1 64 ? 41.89053 19.92397 -8.96643 1.000 22.25624 64 THR C O 1
ATOM 4880 N N . ALA C 1 65 ? 44.09809 19.66677 -8.62234 1.000 18.09191 65 ALA C N 1
ATOM 4881 C CA . ALA C 1 65 ? 44.42634 20.14984 -9.95521 1.000 18.48849 65 ALA C CA 1
ATOM 4882 C C . ALA C 1 65 ? 45.83903 19.74080 -10.32926 1.000 21.53228 65 ALA C C 1
ATOM 4883 O O . ALA C 1 65 ? 46.72434 19.65197 -9.47182 1.000 20.68856 65 ALA C O 1
ATOM 4890 N N . GLY C 1 66 ? 46.03875 19.52709 -11.62772 1.000 21.69214 66 GLY C N 1
ATOM 4891 C CA . GLY C 1 66 ? 47.37094 19.30885 -12.14532 1.000 22.02661 66 GLY C CA 1
ATOM 4892 C C . GLY C 1 66 ? 47.82741 17.86744 -11.98931 1.000 22.59845 66 GLY C C 1
ATOM 4893 O O . GLY C 1 66 ? 47.03930 16.91697 -11.98927 1.000 22.98726 66 GLY C O 1
ATOM 4897 N N . CYS C 1 67 ? 49.13669 17.71146 -11.85111 1.000 23.75039 67 CYS C N 1
ATOM 4898 C CA . CYS C 1 67 ? 49.74328 16.38716 -11.81727 1.000 20.09807 67 CYS C CA 1
ATOM 4899 C C . CYS C 1 67 ? 51.00385 16.50537 -10.98426 1.000 20.51501 67 CYS C C 1
ATOM 4900 O O . CYS C 1 67 ? 51.91107 17.25998 -11.34947 1.000 20.10899 67 CYS C O 1
ATOM 4908 N N . GLY C 1 68 ? 51.04768 15.77923 -9.86350 1.000 19.59314 68 GLY C N 1
ATOM 4909 C CA . GLY C 1 68 ? 52.12802 15.90419 -8.90820 1.000 23.22938 68 GLY C CA 1
ATOM 4910 C C . GLY C 1 68 ? 52.78728 14.57029 -8.59500 1.000 21.36584 68 GLY C C 1
ATOM 4911 O O . GLY C 1 68 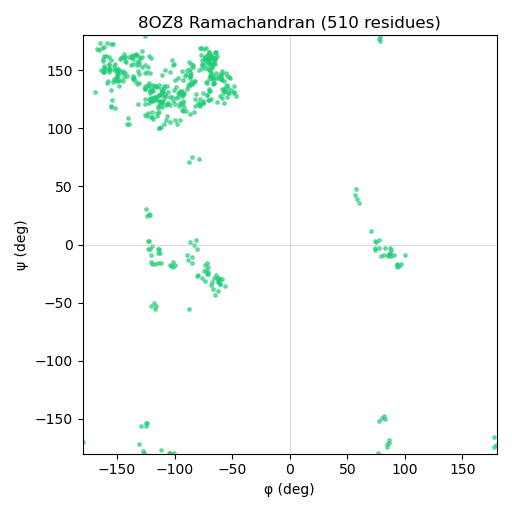? 52.40267 13.51705 -9.10878 1.000 19.45087 68 GLY C O 1
ATOM 4915 N N . TRP C 1 69 ? 53.79715 14.65359 -7.73538 1.000 19.66476 69 TRP C N 1
ATOM 4916 C CA . TRP C 1 69 ? 54.60142 13.52176 -7.30796 1.000 19.47539 69 TRP C CA 1
ATOM 4917 C C . TRP C 1 69 ? 54.63208 13.49608 -5.78386 1.000 16.69128 69 TRP C C 1
ATOM 4918 O O . TRP C 1 69 ? 54.51879 14.53519 -5.12362 1.000 19.65341 69 TRP C O 1
ATOM 4939 N N . ALA C 1 70 ? 54.80885 12.30644 -5.22479 1.000 19.42068 70 ALA C N 1
ATOM 4940 C CA . ALA C 1 70 ? 54.94005 12.19803 -3.77680 1.000 17.72963 70 ALA C CA 1
ATOM 4941 C C . ALA C 1 70 ? 55.70942 10.92722 -3.46739 1.000 21.13146 70 ALA C C 1
ATOM 4942 O O . ALA C 1 70 ? 55.76858 10.00630 -4.28247 1.000 21.31687 70 ALA C O 1
ATOM 4949 N N . GLN C 1 71 ? 56.29346 10.88728 -2.27057 1.000 19.05755 71 GLN C N 1
ATOM 4950 C CA . GLN C 1 71 ? 57.15994 9.78415 -1.88736 1.000 19.58170 71 GLN C CA 1
ATOM 4951 C C . GLN C 1 71 ? 57.26473 9.71058 -0.36963 1.000 19.79336 71 GLN C C 1
ATOM 4952 O O . GLN C 1 71 ? 57.40795 10.73812 0.28984 1.000 22.87655 71 GLN C O 1
ATOM 4966 N N . ARG C 1 72 ? 57.23235 8.49960 0.17358 1.000 20.77182 72 ARG C N 1
ATOM 4967 C CA . ARG C 1 72 ? 57.59474 8.31712 1.57287 1.000 21.94394 72 ARG C CA 1
ATOM 4968 C C . ARG C 1 72 ? 59.00776 7.75517 1.64642 1.000 21.99200 72 ARG C C 1
ATOM 4969 O O . ARG C 1 72 ? 59.52602 7.19160 0.68277 1.000 21.93874 72 ARG C O 1
ATOM 4990 N N . GLU C 1 73 ? 59.63885 7.95031 2.80134 1.000 24.80458 73 GLU C N 1
ATOM 4991 C CA . GLU C 1 73 ? 61.02828 7.54591 2.97703 1.000 27.82749 73 GLU C CA 1
ATOM 4992 C C . GLU C 1 73 ? 61.17100 6.05282 2.72369 1.000 29.60762 73 GLU C C 1
ATOM 4993 O O . GLU C 1 73 ? 60.47869 5.23607 3.33376 1.000 28.14885 73 GLU C O 1
ATOM 5005 N N . GLY C 1 74 ? 62.08154 5.69650 1.81801 1.000 28.75053 74 GLY C N 1
ATOM 5006 C CA . GLY C 1 74 ? 62.29994 4.31718 1.44108 1.000 31.17214 74 GLY C CA 1
ATOM 5007 C C . GLY C 1 74 ? 61.42624 3.80685 0.31196 1.000 31.31523 74 GLY C C 1
ATOM 5008 O O . GLY C 1 74 ? 61.68986 2.71451 -0.20419 1.000 32.83291 74 GLY C O 1
ATOM 5012 N N . GLY C 1 75 ? 60.41101 4.56711 -0.10503 1.000 27.05589 75 GLY C N 1
ATOM 5013 C CA . GLY C 1 75 ? 59.47666 4.12161 -1.11229 1.000 28.86013 75 GLY C CA 1
ATOM 5014 C C . GLY C 1 75 ? 59.76342 4.69243 -2.49406 1.000 29.58205 75 GLY C C 1
ATOM 5015 O O . GLY C 1 75 ? 60.70409 5.44827 -2.71480 1.000 27.89018 75 GLY C O 1
ATOM 5019 N N . ALA C 1 76 ? 58.91297 4.30276 -3.44270 1.000 27.38564 76 ALA C N 1
ATOM 5020 C CA . ALA C 1 76 ? 59.01985 4.78995 -4.80909 1.000 26.57267 76 ALA C CA 1
ATOM 5021 C C . ALA C 1 76 ? 58.31856 6.13439 -4.94450 1.000 23.94521 76 ALA C C 1
ATOM 5022 O O . ALA C 1 76 ? 57.39643 6.45763 -4.19195 1.000 22.23434 76 ALA C O 1
ATOM 5029 N N . VAL C 1 77 ? 58.76366 6.92342 -5.91414 1.000 22.99711 77 VAL C N 1
ATOM 5030 C CA . VAL C 1 77 ? 58.07630 8.17020 -6.22727 1.000 24.02642 77 VAL C CA 1
ATOM 5031 C C . VAL C 1 77 ? 56.80660 7.83156 -6.99462 1.000 24.53034 77 VAL C C 1
ATOM 5032 O O . VAL C 1 77 ? 56.85925 7.19254 -8.05015 1.000 26.28982 77 VAL C O 1
ATOM 5045 N N . GLU C 1 78 ? 55.66639 8.25233 -6.46795 1.000 19.67779 78 GLU C N 1
ATOM 5046 C CA . GLU C 1 78 ? 54.38742 7.98239 -7.10382 1.000 23.02424 78 GLU C CA 1
ATOM 5047 C C . GLU C 1 78 ? 53.78318 9.26009 -7.65505 1.000 24.18921 78 GLU C C 1
ATOM 5048 O O . GLU C 1 78 ? 53.97137 10.34406 -7.10614 1.000 25.87193 78 GLU C O 1
ATOM 5060 N N . GLU C 1 79 ? 53.08479 9.11638 -8.77157 1.000 23.02227 79 GLU C N 1
ATOM 5061 C CA A GLU C 1 79 ? 52.37561 10.23124 -9.38071 0.590 24.08049 79 GLU C CA 1
ATOM 5062 C CA B GLU C 1 79 ? 52.36591 10.21633 -9.39970 0.410 24.01079 79 GLU C CA 1
ATOM 5063 C C . GLU C 1 79 ? 50.96532 10.28159 -8.80993 1.000 24.93178 79 GLU C C 1
ATOM 5064 O O . GLU C 1 79 ? 50.31836 9.24584 -8.61877 1.000 24.81946 79 GLU C O 1
ATOM 5087 N N . ILE C 1 80 ? 50.50770 11.49493 -8.49540 1.000 20.87842 80 ILE C N 1
ATOM 5088 C CA . ILE C 1 80 ? 49.18446 11.69120 -7.91335 1.000 22.58191 80 ILE C CA 1
ATOM 5089 C C . ILE C 1 80 ? 48.41212 12.68706 -8.76064 1.000 26.59398 80 ILE C C 1
ATOM 5090 O O . ILE C 1 80 ? 48.95361 13.71911 -9.17696 1.000 23.08384 80 ILE C O 1
ATOM 5106 N N . HIS C 1 81 ? 47.15773 12.34667 -9.04776 1.000 22.67235 81 HIS C N 1
ATOM 5107 C CA . HIS C 1 81 ? 46.30264 13.00152 -10.01691 1.000 22.17135 81 HIS C CA 1
ATOM 5108 C C . HIS C 1 81 ? 45.05446 13.53835 -9.33801 1.000 19.66984 81 HIS C C 1
ATOM 5109 O O . HIS C 1 81 ? 44.66664 13.05989 -8.26376 1.000 19.79201 81 HIS C O 1
ATOM 5123 N N . PRO C 1 82 ? 44.36579 14.48502 -9.97510 1.000 19.03377 82 PRO C N 1
ATOM 5124 C CA . PRO C 1 82 ? 43.15249 15.06604 -9.37521 1.000 20.11767 82 PRO C CA 1
ATOM 5125 C C . PRO C 1 82 ? 42.11599 14.00675 -9.03199 1.000 19.75617 82 PRO C C 1
ATOM 5126 O O . PRO C 1 82 ? 41.79474 13.13785 -9.84069 1.000 21.07827 82 PRO C O 1
ATOM 5137 N N . GLY C 1 83 ? 41.59253 14.08944 -7.81057 1.000 20.06991 83 GLY C N 1
ATOM 5138 C CA . GLY C 1 83 ? 40.67545 13.10191 -7.29235 1.000 24.75908 83 GLY C CA 1
ATOM 5139 C C . GLY C 1 83 ? 41.32372 11.99465 -6.49098 1.000 22.60369 83 GLY C C 1
ATOM 5140 O O . GLY C 1 83 ? 40.61818 11.27693 -5.78306 1.000 22.80466 83 GLY C O 1
ATOM 5144 N N . ASP C 1 84 ? 42.63896 11.81992 -6.61179 1.000 21.69998 84 ASP C N 1
ATOM 5145 C CA . ASP C 1 84 ? 43.36217 10.86649 -5.78294 1.000 19.00209 84 ASP C CA 1
ATOM 5146 C C . ASP C 1 84 ? 43.37728 11.34862 -4.33199 1.000 22.14115 84 ASP C C 1
ATOM 5147 O O . ASP C 1 84 ? 43.47748 12.55053 -4.06289 1.000 21.52334 84 ASP C O 1
ATOM 5156 N N . VAL C 1 85 ? 43.29463 10.40094 -3.39908 1.000 17.97727 85 VAL C N 1
ATOM 5157 C CA . VAL C 1 85 ? 43.36283 10.66386 -1.96598 1.000 17.81763 85 VAL C CA 1
ATOM 5158 C C . VAL C 1 85 ? 44.58200 9.92744 -1.42134 1.000 21.78084 85 VAL C C 1
ATOM 5159 O O . VAL C 1 85 ? 44.69319 8.70152 -1.57253 1.000 22.74816 85 VAL C O 1
ATOM 5172 N N . VAL C 1 86 ? 45.48088 10.66946 -0.78087 1.000 19.31027 86 VAL C N 1
ATOM 5173 C CA . VAL C 1 86 ? 46.72703 10.12823 -0.24272 1.000 17.86129 86 VAL C CA 1
ATOM 5174 C C . VAL C 1 86 ? 46.67443 10.21247 1.27341 1.000 22.84282 86 VAL C C 1
ATOM 5175 O O . VAL C 1 86 ? 46.26463 11.23973 1.82223 1.000 22.03231 86 VAL C O 1
ATOM 5188 N N . TRP C 1 87 ? 47.12156 9.15166 1.94809 1.000 20.86786 87 TRP C N 1
ATOM 5189 C CA . TRP C 1 87 ? 47.24158 9.13276 3.40192 1.000 20.30884 87 TRP C CA 1
ATOM 5190 C C . TRP C 1 87 ? 48.68517 8.89128 3.81451 1.000 23.73890 87 TRP C C 1
ATOM 5191 O O . TRP C 1 87 ? 49.29079 7.88908 3.41317 1.000 23.65139 87 TRP C O 1
ATOM 5212 N N . PHE C 1 88 ? 49.22097 9.79263 4.63349 1.000 22.08201 88 PHE C N 1
ATOM 5213 C CA . PHE C 1 88 ? 50.49987 9.60448 5.30097 1.000 20.46801 88 PHE C CA 1
ATOM 5214 C C . PHE C 1 88 ? 50.24718 9.36110 6.78146 1.000 21.55520 88 PHE C C 1
ATOM 5215 O O . PHE C 1 88 ? 49.52319 10.12674 7.42843 1.000 22.34356 88 PHE C O 1
ATOM 5232 N N . SER C 1 89 ? 50.84513 8.29760 7.30803 1.000 24.03987 89 SER C N 1
ATOM 5233 C CA . SER C 1 89 ? 50.66795 7.91551 8.69330 1.000 20.71861 89 SER C CA 1
ATOM 5234 C C . SER C 1 89 ? 51.31337 8.92393 9.63148 1.000 20.10250 89 SER C C 1
ATOM 5235 O O . SER C 1 89 ? 52.20585 9.66979 9.23539 1.000 22.71006 89 SER C O 1
ATOM 5243 N N . PRO C 1 90 ? 50.90196 8.93588 10.89826 1.000 22.26789 90 PRO C N 1
ATOM 5244 C CA . PRO C 1 90 ? 51.65476 9.69973 11.90435 1.000 24.57902 90 PRO C CA 1
ATOM 5245 C C . PRO C 1 90 ? 53.12329 9.30206 11.90185 1.000 25.53473 90 PRO C C 1
ATOM 5246 O O . PRO C 1 90 ? 53.47192 8.11505 11.95487 1.000 20.52720 90 PRO C O 1
ATOM 5257 N N . GLY C 1 91 ? 53.98918 10.31688 11.84546 1.000 22.57044 91 GLY C N 1
ATOM 5258 C CA . GLY C 1 91 ? 55.41825 10.10831 11.88459 1.000 23.79201 91 GLY C CA 1
ATOM 5259 C C . GLY C 1 91 ? 56.02420 9.63701 10.58761 1.000 23.11035 91 GLY C C 1
ATOM 5260 O O . GLY C 1 91 ? 57.24545 9.46561 10.51822 1.000 24.13191 91 GLY C O 1
ATOM 5264 N N . GLU C 1 92 ? 55.21841 9.40694 9.56676 1.000 22.09461 92 GLU C N 1
ATOM 5265 C CA . GLU C 1 92 ? 55.75227 8.92918 8.29858 1.000 25.69366 92 GLU C CA 1
ATOM 5266 C C . GLU C 1 92 ? 56.44701 10.08357 7.57576 1.000 22.87261 92 GLU C C 1
ATOM 5267 O O . GLU C 1 92 ? 55.84154 11.12949 7.32499 1.000 21.42228 92 GLU C O 1
ATOM 5279 N N . LYS C 1 93 ? 57.73084 9.90191 7.27748 1.000 21.31414 93 LYS C N 1
ATOM 5280 C CA . LYS C 1 93 ? 58.54812 10.93266 6.63557 1.000 19.51653 93 LYS C CA 1
ATOM 5281 C C . LYS C 1 93 ? 58.30165 10.90902 5.13029 1.000 21.45369 93 LYS C C 1
ATOM 5282 O O . LYS C 1 93 ? 58.43899 9.85860 4.49792 1.000 22.68817 93 LYS C O 1
ATOM 5301 N N . HIS C 1 94 ? 57.92620 12.05061 4.55700 1.000 21.78832 94 HIS C N 1
ATOM 5302 C CA . HIS C 1 94 ? 57.50393 12.08629 3.16622 1.000 20.12955 94 HIS C CA 1
ATOM 5303 C C . HIS C 1 94 ? 57.71080 13.47535 2.57595 1.000 18.54140 94 HIS C C 1
ATOM 5304 O O . HIS C 1 94 ? 58.05962 14.43869 3.27284 1.000 22.63449 94 HIS C O 1
ATOM 5318 N N . TRP C 1 95 ? 57.49806 13.56114 1.26554 1.000 19.92368 95 TRP C N 1
ATOM 5319 C CA . TRP C 1 95 ? 57.39469 14.83107 0.56623 1.000 21.06489 95 TRP C CA 1
ATOM 5320 C C . TRP C 1 95 ? 56.34281 14.70385 -0.51946 1.000 19.69736 95 TRP C C 1
ATOM 5321 O O . TRP C 1 95 ? 55.95139 13.60765 -0.91972 1.000 20.95255 95 TRP C O 1
ATOM 5342 N N . ALA C 1 96 ? 55.86301 15.85039 -0.97526 1.000 18.20128 96 ALA C N 1
ATOM 5343 C CA . ALA C 1 96 ? 54.96342 15.89254 -2.11824 1.000 19.77118 96 ALA C CA 1
ATOM 5344 C C . ALA C 1 96 ? 55.25120 17.18137 -2.87152 1.000 18.73558 96 ALA C C 1
ATOM 5345 O O . ALA C 1 96 ? 55.84028 18.11516 -2.32360 1.000 18.30446 96 ALA C O 1
ATOM 5352 N N . GLY C 1 97 ? 54.84536 17.22172 -4.13242 1.000 18.37927 97 GLY C N 1
ATOM 5353 C CA . GLY C 1 97 ? 54.99955 18.44336 -4.89782 1.000 21.49158 97 GLY C CA 1
ATOM 5354 C C . GLY C 1 97 ? 54.52812 18.27588 -6.32413 1.000 18.90859 97 GLY C C 1
ATOM 5355 O O . GLY C 1 97 ? 53.83925 17.31461 -6.67213 1.000 19.77599 97 GLY C O 1
ATOM 5359 N N . ALA C 1 98 ? 54.90488 19.24609 -7.14839 1.000 18.43122 98 ALA C N 1
ATOM 5360 C CA . ALA C 1 98 ? 54.62665 19.15511 -8.57241 1.000 20.37231 98 ALA C CA 1
ATOM 5361 C C . ALA C 1 98 ? 55.47688 18.06434 -9.22028 1.000 19.93647 98 ALA C C 1
ATOM 5362 O O . ALA C 1 98 ? 56.50657 17.65168 -8.69296 1.000 22.08027 98 ALA C O 1
ATOM 5369 N N . ALA C 1 99 ? 55.02740 17.60571 -10.39448 1.000 19.05322 99 ALA C N 1
ATOM 5370 C CA . ALA C 1 99 ? 55.89228 16.88566 -11.31049 1.000 20.62901 99 ALA C CA 1
ATOM 5371 C C . ALA C 1 99 ? 56.86713 17.88545 -11.93068 1.000 19.52919 99 ALA C C 1
ATOM 5372 O O . ALA C 1 99 ? 56.70852 19.10204 -11.77839 1.000 20.85521 99 ALA C O 1
ATOM 5379 N N . PRO C 1 100 ? 57.89535 17.40307 -12.62694 1.000 18.18041 100 PRO C N 1
ATOM 5380 C CA . PRO C 1 100 ? 58.92881 18.32683 -13.12406 1.000 17.76779 100 PRO C CA 1
ATOM 5381 C C . PRO C 1 100 ? 58.42783 19.37506 -14.10313 1.000 19.91503 100 PRO C C 1
ATOM 5382 O O . PRO C 1 100 ? 59.00965 20.46522 -14.14998 1.000 23.27990 100 PRO C O 1
ATOM 5393 N N . THR C 1 101 ? 57.39239 19.09072 -14.90214 1.000 21.44002 101 THR C N 1
ATOM 5394 C CA . THR C 1 101 ? 56.96260 20.04872 -15.91382 1.000 18.65822 101 THR C CA 1
ATOM 5395 C C . THR C 1 101 ? 55.49961 20.46818 -15.79129 1.000 21.09282 101 THR C C 1
ATOM 5396 O O . THR C 1 101 ? 55.02235 21.22450 -16.64496 1.000 19.57388 101 THR C O 1
ATOM 5407 N N . THR C 1 102 ? 54.77319 19.99633 -14.77598 1.000 18.78438 102 THR C N 1
ATOM 5408 C CA . THR C 1 102 ? 53.38054 20.37628 -14.55751 1.000 20.76369 102 THR C CA 1
ATOM 5409 C C . THR C 1 102 ? 53.17459 20.75476 -13.09900 1.000 18.78371 102 THR C C 1
ATOM 5410 O O . THR C 1 102 ? 53.66018 20.06771 -12.19837 1.000 22.59821 102 THR C O 1
ATOM 5421 N N . ALA C 1 103 ? 52.41327 21.82393 -12.87379 1.000 19.05254 103 ALA C N 1
ATOM 5422 C CA . ALA C 1 103 ? 52.03668 22.23730 -11.53842 1.000 17.99690 103 ALA C CA 1
ATOM 5423 C C . ALA C 1 103 ? 51.05031 21.24383 -10.93682 1.000 17.11717 103 ALA C C 1
ATOM 5424 O O . ALA C 1 103 ? 50.47305 20.39802 -11.62732 1.000 17.69295 103 ALA C O 1
ATOM 5431 N N . MET C 1 104 ? 50.86774 21.34983 -9.62481 1.000 17.98213 104 MET C N 1
ATOM 5432 C CA . MET C 1 104 ? 49.89269 20.52924 -8.92414 1.000 21.35272 104 MET C CA 1
ATOM 5433 C C . MET C 1 104 ? 49.36216 21.30238 -7.73058 1.000 18.49497 104 MET C C 1
ATOM 5434 O O . MET C 1 104 ? 50.11942 21.99926 -7.04148 1.000 18.39896 104 MET C O 1
ATOM 5448 N N . THR C 1 105 ? 48.06157 21.17437 -7.49176 1.000 17.06109 105 THR C N 1
ATOM 5449 C CA . THR C 1 105 ? 47.42888 21.68843 -6.29678 1.000 17.16883 105 THR C CA 1
ATOM 5450 C C . THR C 1 105 ? 46.80864 20.52799 -5.53237 1.000 18.18966 105 THR C C 1
ATOM 5451 O O . THR C 1 105 ? 46.12963 19.68062 -6.12008 1.000 19.74016 105 THR C O 1
ATOM 5462 N N . HIS C 1 106 ? 47.00074 20.50477 -4.21605 1.000 17.45402 106 HIS C N 1
ATOM 5463 C CA . HIS C 1 106 ? 46.24562 19.58370 -3.38309 1.000 19.58889 106 HIS C CA 1
ATOM 5464 C C . HIS C 1 106 ? 45.67669 20.29549 -2.16165 1.000 19.97717 106 HIS C C 1
ATOM 5465 O O . HIS C 1 106 ? 46.13819 21.36447 -1.74715 1.000 20.85893 106 HIS C O 1
ATOM 5479 N N . LEU C 1 107 ? 44.61593 19.70301 -1.62621 1.000 19.51897 107 LEU C N 1
ATOM 5480 C CA . LEU C 1 107 ? 44.06583 20.08797 -0.33737 1.000 20.34748 107 LEU C CA 1
ATOM 5481 C C . LEU C 1 107 ? 44.72096 19.20036 0.71789 1.000 21.59909 107 LEU C C 1
ATOM 5482 O O . LEU C 1 107 ? 44.64550 17.97200 0.63717 1.000 22.85096 107 LEU C O 1
ATOM 5498 N N . ALA C 1 108 ? 45.39050 19.82128 1.68342 1.000 18.91483 108 ALA C N 1
ATOM 5499 C CA . ALA C 1 108 ? 46.11811 19.10741 2.72230 1.000 21.03701 108 ALA C CA 1
ATOM 5500 C C . ALA C 1 108 ? 45.35407 19.25094 4.02609 1.000 20.00068 108 ALA C C 1
ATOM 5501 O O . ALA C 1 108 ? 45.14577 20.37337 4.49728 1.000 21.72728 108 ALA C O 1
ATOM 5508 N N . ILE C 1 109 ? 44.93960 18.12157 4.59848 1.000 19.82687 109 ILE C N 1
ATOM 5509 C CA . ILE C 1 109 ? 44.14186 18.07743 5.81831 1.000 19.65351 109 ILE C CA 1
ATOM 5510 C C . ILE C 1 109 ? 44.92546 17.31526 6.87641 1.000 20.58505 109 ILE C C 1
ATOM 5511 O O . ILE C 1 109 ? 45.34974 16.17883 6.64048 1.000 21.70117 109 ILE C O 1
ATOM 5527 N N . GLN C 1 110 ? 45.10839 17.93249 8.04216 1.000 20.81224 110 GLN C N 1
ATOM 5528 C CA . GLN C 1 110 ? 45.88285 17.31619 9.10231 1.000 21.88936 110 GLN C CA 1
ATOM 5529 C C . GLN C 1 110 ? 45.38959 17.81718 10.45112 1.000 25.52650 110 GLN C C 1
ATOM 5530 O O . GLN C 1 110 ? 45.04524 18.99644 10.60942 1.000 23.17157 110 GLN C O 1
ATOM 5544 N N . GLU C 1 111 ? 45.36180 16.90793 11.41754 1.000 21.35448 111 GLU C N 1
ATOM 5545 C CA . GLU C 1 111 ? 45.06106 17.25820 12.79805 1.000 22.48138 111 GLU C CA 1
ATOM 5546 C C . GLU C 1 111 ? 46.32816 17.67863 13.53178 1.000 27.02180 111 GLU C C 1
ATOM 5547 O O . GLU C 1 111 ? 47.41071 17.12518 13.31546 1.000 26.32292 111 GLU C O 1
ATOM 5559 N N . ARG C 1 112 ? 46.17724 18.66472 14.40651 1.000 27.16901 112 ARG C N 1
ATOM 5560 C CA A ARG C 1 112 ? 47.29479 19.18157 15.17919 0.590 35.25885 112 ARG C CA 1
ATOM 5561 C CA B ARG C 1 112 ? 47.27919 19.20140 15.19033 0.410 35.24672 112 ARG C CA 1
ATOM 5562 C C . ARG C 1 112 ? 47.37967 18.48070 16.52873 1.000 31.18839 112 ARG C C 1
ATOM 5563 O O . ARG C 1 112 ? 46.36390 18.15268 17.14625 1.000 31.40778 112 ARG C O 1
ATOM 5604 N N . LEU C 1 113 ? 48.60946 18.24397 16.97282 1.000 29.37460 113 LEU C N 1
ATOM 5605 C CA . LEU C 1 113 ? 48.90835 17.67899 18.28606 1.000 35.57572 113 LEU C CA 1
ATOM 5606 C C . LEU C 1 113 ? 49.65706 18.75676 19.06767 1.000 38.64482 113 LEU C C 1
ATOM 5607 O O . LEU C 1 113 ? 50.77018 19.13867 18.69413 1.000 40.44473 113 LEU C O 1
ATOM 5623 N N . ASP C 1 114 ? 49.03490 19.26940 20.12718 1.000 47.98697 114 ASP C N 1
ATOM 5624 C CA . ASP C 1 114 ? 49.58986 20.39669 20.87926 1.000 51.17070 114 ASP C CA 1
ATOM 5625 C C . ASP C 1 114 ? 49.84288 21.60097 19.96837 1.000 51.26364 114 ASP C C 1
ATOM 5626 O O . ASP C 1 114 ? 50.88154 22.26029 20.04959 1.000 51.81945 114 ASP C O 1
ATOM 5635 N N . GLY C 1 115 ? 48.88950 21.88620 19.07999 1.000 49.39459 115 GLY C N 1
ATOM 5636 C CA . GLY C 1 115 ? 48.98439 23.02247 18.18800 1.000 44.18502 115 GLY C CA 1
ATOM 5637 C C . GLY C 1 115 ? 49.87470 22.83434 16.97757 1.000 50.26017 115 GLY C C 1
ATOM 5638 O O . GLY C 1 115 ? 49.84980 23.68007 16.07115 1.000 45.34425 115 GLY C O 1
ATOM 5642 N N . LYS C 1 116 ? 50.64009 21.75276 16.91249 1.000 43.85950 116 LYS C N 1
ATOM 5643 C CA . LYS C 1 116 ? 51.59343 21.53024 15.83771 1.000 40.16974 116 LYS C CA 1
ATOM 5644 C C . LYS C 1 116 ? 51.01955 20.56995 14.80921 1.000 40.85507 116 LYS C C 1
ATOM 5645 O O . LYS C 1 116 ? 50.50066 19.50735 15.16899 1.000 35.25962 116 LYS C O 1
ATOM 5664 N N . ALA C 1 117 ? 51.14752 20.92773 13.52852 1.000 31.07804 117 ALA C N 1
ATOM 5665 C CA . ALA C 1 117 ? 50.62310 20.11230 12.44482 1.000 35.58164 117 ALA C CA 1
ATOM 5666 C C . ALA C 1 117 ? 51.69496 19.52284 11.54133 1.000 31.75283 117 ALA C C 1
ATOM 5667 O O . ALA C 1 117 ? 51.35869 18.70401 10.67989 1.000 28.52298 117 ALA C O 1
ATOM 5674 N N . VAL C 1 118 ? 52.96131 19.90938 11.70574 1.000 29.28756 118 VAL C N 1
ATOM 5675 C CA . VAL C 1 118 ? 54.02993 19.42654 10.83779 1.000 25.36591 118 VAL C CA 1
ATOM 5676 C C . VAL C 1 118 ? 55.35787 19.55270 11.56986 1.000 27.72420 118 VAL C C 1
ATOM 5677 O O . VAL C 1 118 ? 55.53552 20.43428 12.41236 1.000 28.83209 118 VAL C O 1
ATOM 5690 N N . ASP C 1 119 ? 56.29390 18.65471 11.23962 1.000 27.99733 119 ASP C N 1
ATOM 5691 C CA . ASP C 1 119 ? 57.68883 18.70085 11.68189 1.000 29.67794 119 ASP C CA 1
ATOM 5692 C C . ASP C 1 119 ? 58.56678 18.69961 10.43800 1.000 26.78229 119 ASP C C 1
ATOM 5693 O O . ASP C 1 119 ? 58.61349 17.69983 9.71267 1.000 25.12674 119 ASP C O 1
ATOM 5702 N N . TRP C 1 120 ? 59.26686 19.80558 10.19370 1.000 24.73581 120 TRP C N 1
ATOM 5703 C CA . TRP C 1 120 ? 60.00718 19.99184 8.95297 1.000 25.26479 120 TRP C CA 1
ATOM 5704 C C . TRP C 1 120 ? 61.41256 19.42183 9.07336 1.000 22.61483 120 TRP C C 1
ATOM 5705 O O . TRP C 1 120 ? 62.09249 19.62358 10.08060 1.000 27.11663 120 TRP C O 1
ATOM 5726 N N . MET C 1 121 ? 61.84655 18.72200 8.03161 1.000 25.10054 121 MET C N 1
ATOM 5727 C CA . MET C 1 121 ? 63.17440 18.11744 8.01193 1.000 26.44697 121 MET C CA 1
ATOM 5728 C C . MET C 1 121 ? 63.95546 18.60637 6.79753 1.000 30.61626 121 MET C C 1
ATOM 5729 O O . MET C 1 121 ? 63.71328 19.72169 6.32322 1.000 27.57503 121 MET C O 1
ATOM 5743 N N . GLU C 1 122 ? 64.90653 17.80721 6.31273 1.000 27.46091 122 GLU C N 1
ATOM 5744 C CA . GLU C 1 122 ? 65.81201 18.26955 5.27197 1.000 25.89788 122 GLU C CA 1
ATOM 5745 C C . GLU C 1 122 ? 65.08477 18.39664 3.93132 1.000 23.43604 122 GLU C C 1
ATOM 5746 O O . GLU C 1 122 ? 64.06361 17.75084 3.67531 1.000 20.89866 122 GLU C O 1
ATOM 5758 N N . HIS C 1 123 ? 65.66574 19.19349 3.04033 1.000 22.67762 123 HIS C N 1
ATOM 5759 C CA . HIS C 1 123 ? 65.06479 19.37985 1.72940 1.000 26.84163 123 HIS C CA 1
ATOM 5760 C C . HIS C 1 123 ? 65.25323 18.14611 0.84855 1.000 20.84441 123 HIS C C 1
ATOM 5761 O O . HIS C 1 123 ? 66.14929 17.32253 1.05852 1.000 21.66468 123 HIS C O 1
ATOM 5775 N N . VAL C 1 124 ? 64.39068 18.04649 -0.16173 1.000 21.69283 124 VAL C N 1
ATOM 5776 C CA . VAL C 1 124 ? 64.40810 16.95502 -1.13030 1.000 19.89916 124 VAL C CA 1
ATOM 5777 C C . VAL C 1 124 ? 65.37743 17.33725 -2.2421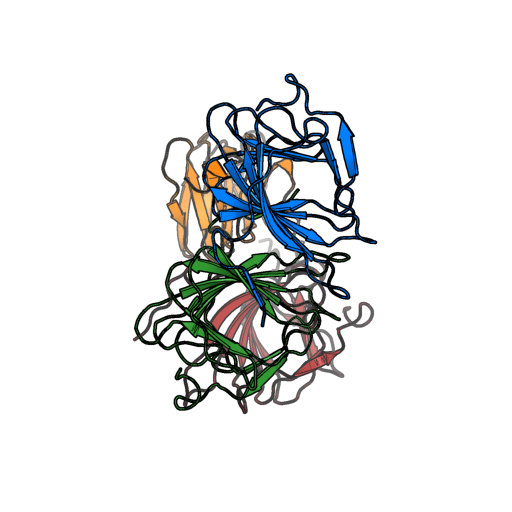6 1.000 21.26058 124 VAL C C 1
ATOM 5778 O O . VAL C 1 124 ? 65.12305 18.27360 -3.00772 1.000 23.02118 124 VAL C O 1
ATOM 5791 N N . THR C 1 125 ? 66.49094 16.61970 -2.33462 1.000 21.57201 125 THR C N 1
ATOM 5792 C CA . THR C 1 125 ? 67.51471 16.98678 -3.29978 1.000 24.12025 125 THR C CA 1
ATOM 5793 C C . THR C 1 125 ? 67.02289 16.71027 -4.71614 1.000 25.11030 125 THR C C 1
ATOM 5794 O O . THR C 1 125 ? 66.09018 15.93475 -4.93408 1.000 21.33085 125 THR C O 1
ATOM 5805 N N . ASP C 1 126 ? 67.69032 17.32934 -5.69696 1.000 22.98345 126 ASP C N 1
ATOM 5806 C CA . ASP C 1 126 ? 67.38391 17.01174 -7.08800 1.000 24.78659 126 ASP C CA 1
ATOM 5807 C C . ASP C 1 126 ? 67.53129 15.51599 -7.36174 1.000 24.90665 126 ASP C C 1
ATOM 5808 O O . ASP C 1 126 ? 66.77090 14.94640 -8.15460 1.000 27.45237 126 ASP C O 1
ATOM 5817 N N . GLU C 1 127 ? 68.50799 14.86549 -6.71505 1.000 23.01243 127 GLU C N 1
ATOM 5818 C CA . GLU C 1 127 ? 68.70133 13.42941 -6.90773 1.000 27.85521 127 GLU C CA 1
ATOM 5819 C C . GLU C 1 127 ? 67.51845 12.64310 -6.35880 1.000 22.06159 127 GLU C C 1
ATOM 5820 O O . GLU C 1 127 ? 67.11103 11.63923 -6.94589 1.000 26.69494 127 GLU C O 1
ATOM 5832 N N . GLN C 1 128 ? 66.96042 13.08101 -5.23223 1.000 22.01323 128 GLN C N 1
ATOM 5833 C CA . GLN C 1 128 ? 65.81566 12.38633 -4.65701 1.000 25.58910 128 GLN C CA 1
ATOM 5834 C C . GLN C 1 128 ? 64.53051 12.69319 -5.41041 1.000 26.71681 128 GLN C C 1
ATOM 5835 O O . GLN C 1 128 ? 63.61565 11.86221 -5.43872 1.000 24.19860 128 GLN C O 1
ATOM 5849 N N . TYR C 1 129 ? 64.44872 13.87693 -6.01172 1.000 23.82801 129 TYR C N 1
ATOM 5850 C CA . TYR C 1 129 ? 63.31563 14.28949 -6.84210 1.000 23.13204 129 TYR C CA 1
ATOM 5851 C C . TYR C 1 129 ? 63.45559 13.63948 -8.21863 1.000 27.50245 129 TYR C C 1
ATOM 5852 O O . TYR C 1 129 ? 63.81172 14.26192 -9.22017 1.000 31.02755 129 TYR C O 1
ATOM 5870 N N . ARG C 1 130 ? 63.18315 12.34328 -8.24458 1.000 32.90695 130 ARG C N 1
ATOM 5871 C CA . ARG C 1 130 ? 63.40098 11.53085 -9.43252 1.000 30.37930 130 ARG C CA 1
ATOM 5872 C C . ARG C 1 130 ? 62.74954 10.17256 -9.21216 1.000 36.13654 130 ARG C C 1
ATOM 5873 O O . ARG C 1 130 ? 62.95995 9.54738 -8.16645 1.000 39.43955 130 ARG C O 1
ATOM 5894 N N . ARG C 1 131 ? 61.97023 9.70500 -10.17678 1.000 32.31002 131 ARG C N 1
ATOM 5895 C CA . ARG C 1 131 ? 61.32660 8.39850 -10.05165 1.000 35.59663 131 ARG C CA 1
ATOM 5896 C C . ARG C 1 131 ? 62.35163 7.27226 -10.19401 1.000 42.70596 131 ARG C C 1
ATOM 5897 O O . ARG C 1 131 ? 63.19808 7.27437 -11.10225 1.000 37.90627 131 ARG C O 1
ATOM 5919 N N . MET D 1 1 ? 63.41725 49.16805 -8.85016 1.000 49.05013 1 MET D N 1
ATOM 5920 C CA . MET D 1 1 ? 62.36037 49.84296 -8.05734 1.000 43.04964 1 MET D CA 1
ATOM 5921 C C . MET D 1 1 ? 61.14161 48.92853 -7.94377 1.000 45.65188 1 MET D C 1
ATOM 5922 O O . MET D 1 1 ? 60.53952 48.55923 -8.95088 1.000 53.56424 1 MET D O 1
ATOM 5938 N N . GLU D 1 2 ? 60.78873 48.56662 -6.71568 1.000 37.75725 2 GLU D N 1
ATOM 5939 C CA . GLU D 1 2 ? 59.61684 47.74539 -6.43769 1.000 31.68209 2 GLU D CA 1
ATOM 5940 C C . GLU D 1 2 ? 58.59993 48.56291 -5.65723 1.000 28.57586 2 GLU D C 1
ATOM 5941 O O . GLU D 1 2 ? 58.93771 49.14630 -4.62383 1.000 31.51442 2 GLU D O 1
ATOM 5953 N N . ILE D 1 3 ? 57.36054 48.59492 -6.13651 1.000 25.30452 3 ILE D N 1
ATOM 5954 C CA . ILE D 1 3 ? 56.28789 49.29836 -5.44199 1.000 23.67940 3 ILE D CA 1
ATOM 5955 C C . ILE D 1 3 ? 55.27462 48.26728 -4.96897 1.000 23.98347 3 ILE D C 1
ATOM 5956 O O . ILE D 1 3 ? 54.69773 47.53855 -5.78038 1.000 29.22181 3 ILE D O 1
ATOM 5972 N N . LYS D 1 4 ? 55.07404 48.20212 -3.65828 1.000 24.86323 4 LYS D N 1
ATOM 5973 C CA . LYS D 1 4 ? 53.98582 47.44016 -3.05353 1.000 24.17972 4 LYS D CA 1
ATOM 5974 C C . LYS D 1 4 ? 52.83757 48.42585 -2.83416 1.000 23.47902 4 LYS D C 1
ATOM 5975 O O . LYS D 1 4 ? 52.91765 49.29019 -1.96418 1.000 23.34629 4 LYS D O 1
ATOM 5994 N N . ARG D 1 5 ? 51.78974 48.31167 -3.64021 1.000 22.00079 5 ARG D N 1
ATOM 5995 C CA . ARG D 1 5 ? 50.72065 49.29901 -3.60950 1.000 24.47124 5 ARG D CA 1
ATOM 5996 C C . ARG D 1 5 ? 49.82521 49.09897 -2.39312 1.000 24.95295 5 ARG D C 1
ATOM 5997 O O . ARG D 1 5 ? 49.67501 47.98277 -1.89464 1.000 22.01714 5 ARG D O 1
ATOM 6018 N N . VAL D 1 6 ? 49.22177 50.20062 -1.92970 1.000 25.65168 6 VAL D N 1
ATOM 6019 C CA . VAL D 1 6 ? 48.26194 50.11349 -0.84065 1.000 27.17258 6 VAL D CA 1
ATOM 6020 C C . VAL D 1 6 ? 47.27352 49.00976 -1.15970 1.000 24.12470 6 VAL D C 1
ATOM 6021 O O . VAL D 1 6 ? 46.79846 48.90016 -2.29357 1.000 26.55204 6 VAL D O 1
ATOM 6034 N N . GLY D 1 7 ? 46.95202 48.19441 -0.15651 1.000 27.69651 7 GLY D N 1
ATOM 6035 C CA . GLY D 1 7 ? 45.97209 47.14454 -0.30539 1.000 30.36929 7 GLY D CA 1
ATOM 6036 C C . GLY D 1 7 ? 46.50665 45.83317 -0.82255 1.000 27.17485 7 GLY D C 1
ATOM 6037 O O . GLY D 1 7 ? 45.76052 44.84505 -0.82208 1.000 26.98518 7 GLY D O 1
ATOM 6041 N N . SER D 1 8 ? 47.77921 45.78258 -1.24080 1.000 21.17364 8 SER D N 1
ATOM 6042 C CA . SER D 1 8 ? 48.35837 44.57657 -1.80207 1.000 24.85792 8 SER D CA 1
ATOM 6043 C C . SER D 1 8 ? 48.97344 43.66311 -0.75097 1.000 23.07734 8 SER D C 1
ATOM 6044 O O . SER D 1 8 ? 49.29655 42.52150 -1.07093 1.000 24.79463 8 SER D O 1
ATOM 6052 N N . GLN D 1 9 ? 49.16629 44.13924 0.47880 1.000 22.08912 9 GLN D N 1
ATOM 6053 C CA . GLN D 1 9 ? 49.70500 43.32939 1.57483 1.000 24.71119 9 GLN D CA 1
ATOM 6054 C C . GLN D 1 9 ? 48.55451 43.01936 2.52908 1.000 24.00701 9 GLN D C 1
ATOM 6055 O O . GLN D 1 9 ? 48.04851 43.91123 3.21425 1.000 22.69734 9 GLN D O 1
ATOM 6069 N N . ALA D 1 10 ? 48.13867 41.75678 2.57452 1.000 22.49676 10 ALA D N 1
ATOM 6070 C CA . ALA D 1 10 ? 46.99662 41.39254 3.40568 1.000 24.27804 10 ALA D CA 1
ATOM 6071 C C . ALA D 1 10 ? 47.32102 41.56276 4.88874 1.000 26.89720 10 ALA D C 1
ATOM 6072 O O . ALA D 1 10 ? 48.45681 41.33774 5.33538 1.000 24.06228 10 ALA D O 1
ATOM 6079 N N . SER D 1 11 ? 46.30144 41.94793 5.65144 1.000 22.88292 11 SER D N 1
ATOM 6080 C CA . SER D 1 11 ? 46.42298 42.04022 7.09705 1.000 24.18707 11 SER D CA 1
ATOM 6081 C C . SER D 1 11 ? 46.50583 40.64192 7.70277 1.000 22.91307 11 SER D C 1
ATOM 6082 O O . SER D 1 11 ? 45.95339 39.67841 7.16500 1.000 26.87174 11 SER D O 1
ATOM 6090 N N . GLY D 1 12 ? 47.19541 40.54625 8.84957 1.000 26.39285 12 GLY D N 1
ATOM 6091 C CA . GLY D 1 12 ? 47.28701 39.30649 9.58701 1.000 28.77595 12 GLY D CA 1
ATOM 6092 C C . GLY D 1 12 ? 46.90079 39.51737 11.04070 1.000 28.74582 12 GLY D C 1
ATOM 6093 O O . GLY D 1 12 ? 46.77882 40.64610 11.51559 1.000 26.10871 12 GLY D O 1
ATOM 6097 N N . LYS D 1 13 ? 46.68684 38.40508 11.73480 1.000 30.55592 13 LYS D N 1
ATOM 6098 C CA . LYS D 1 13 ? 46.32808 38.42925 13.14720 1.000 32.49710 13 LYS D CA 1
ATOM 6099 C C . LYS D 1 13 ? 47.55559 38.14627 14.00128 1.000 30.15903 13 LYS D C 1
ATOM 6100 O O . LYS D 1 13 ? 48.39171 37.30902 13.64610 1.000 32.38533 13 LYS D O 1
ATOM 6119 N N . GLY D 1 14 ? 47.65686 38.84305 15.13049 1.000 30.27321 14 GLY D N 1
ATOM 6120 C CA . GLY D 1 14 ? 48.74832 38.63653 16.05761 1.000 31.91554 14 GLY D CA 1
ATOM 6121 C C . GLY D 1 14 ? 48.63331 37.30433 16.77457 1.000 33.64428 14 GLY D C 1
ATOM 6122 O O . GLY D 1 14 ? 47.60908 37.00246 17.39372 1.000 30.49905 14 GLY D O 1
ATOM 6126 N N . PRO D 1 15 ? 49.67691 36.47441 16.69459 1.000 33.50064 15 PRO D N 1
ATOM 6127 C CA . PRO D 1 15 ? 49.61349 35.15397 17.34594 1.000 32.22755 15 PRO D CA 1
ATOM 6128 C C . PRO D 1 15 ? 49.49471 35.25613 18.85847 1.000 34.44467 15 PRO D C 1
ATOM 6129 O O . PRO D 1 15 ? 50.04313 36.16017 19.49321 1.000 31.74492 15 PRO D O 1
ATOM 6140 N N . ALA D 1 16 ? 48.79308 34.28048 19.43884 1.000 33.92173 16 ALA D N 1
ATOM 6141 C CA . ALA D 1 16 ? 48.54849 34.30020 20.87567 1.000 35.72539 16 ALA D CA 1
ATOM 6142 C C . ALA D 1 16 ? 49.83938 34.21235 21.67154 1.000 37.26554 16 ALA D C 1
ATOM 6143 O O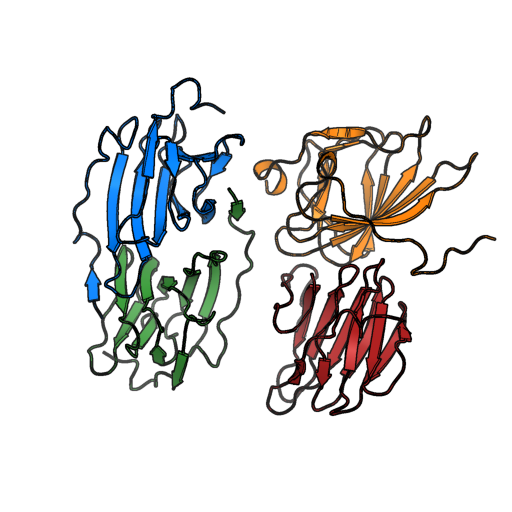 . ALA D 1 16 ? 49.90272 34.70209 22.80810 1.000 35.23931 16 ALA D O 1
ATOM 6150 N N . ASP D 1 17 ? 50.87022 33.57517 21.10999 1.000 34.64751 17 ASP D N 1
ATOM 6151 C CA . ASP D 1 17 ? 52.14052 33.46445 21.81645 1.000 39.85935 17 ASP D CA 1
ATOM 6152 C C . ASP D 1 17 ? 52.88688 34.79097 21.85496 1.000 41.73351 17 ASP D C 1
ATOM 6153 O O . ASP D 1 17 ? 53.74281 34.97971 22.72755 1.000 38.02435 17 ASP D O 1
ATOM 6162 N N . TRP D 1 18 ? 52.58546 35.70743 20.93135 1.000 32.43328 18 TRP D N 1
ATOM 6163 C CA . TRP D 1 18 ? 53.28457 36.98155 20.87110 1.000 31.16446 18 TRP D CA 1
ATOM 6164 C C . TRP D 1 18 ? 52.52719 38.13726 21.50410 1.000 30.15994 18 TRP D C 1
ATOM 6165 O O . TRP D 1 18 ? 53.14328 39.17575 21.77475 1.000 29.00270 18 TRP D O 1
ATOM 6186 N N . PHE D 1 19 ? 51.21734 37.99797 21.71632 1.000 28.37524 19 PHE D N 1
ATOM 6187 C CA . PHE D 1 19 ? 50.39476 39.10959 22.16119 1.000 32.85614 19 PHE D CA 1
ATOM 6188 C C . PHE D 1 19 ? 49.33613 38.63069 23.14388 1.000 30.29413 19 PHE D C 1
ATOM 6189 O O . PHE D 1 19 ? 48.82658 37.51036 23.04699 1.000 31.65912 19 PHE D O 1
ATOM 6206 N N . THR D 1 20 ? 49.00742 39.50282 24.08324 1.000 29.52555 20 THR D N 1
ATOM 6207 C CA . THR D 1 20 ? 47.80194 39.39169 24.88755 1.000 28.87514 20 THR D CA 1
ATOM 6208 C C . THR D 1 20 ? 46.74313 40.26428 24.22976 1.000 28.91942 20 THR D C 1
ATOM 6209 O O . THR D 1 20 ? 47.00889 41.42822 23.91543 1.000 26.45478 20 THR D O 1
ATOM 6220 N N . GLY D 1 21 ? 45.56567 39.69971 23.99732 1.000 27.82574 21 GLY D N 1
ATOM 6221 C CA . GLY D 1 21 ? 44.49792 40.45191 23.36753 1.000 27.90521 21 GLY D CA 1
ATOM 6222 C C . GLY D 1 21 ? 44.55967 40.42814 21.85578 1.000 26.86754 21 GLY D C 1
ATOM 6223 O O . GLY D 1 21 ? 45.30748 39.66275 21.22928 1.000 26.53038 21 GLY D O 1
ATOM 6227 N N . THR D 1 22 ? 43.75137 41.30472 21.25722 1.000 24.12602 22 THR D N 1
ATOM 6228 C CA . THR D 1 22 ? 43.55343 41.30479 19.81310 1.000 26.14144 22 THR D CA 1
ATOM 6229 C C . THR D 1 22 ? 44.48546 42.30839 19.15261 1.000 28.07433 22 THR D C 1
ATOM 6230 O O . THR D 1 22 ? 44.43985 43.50444 19.45139 1.000 26.33763 22 THR D O 1
ATOM 6241 N N . VAL D 1 23 ? 45.31501 41.82121 18.24253 1.000 21.61410 23 VAL D N 1
ATOM 6242 C CA . VAL D 1 23 ? 46.31071 42.64603 17.56742 1.000 24.60306 23 VAL D CA 1
ATOM 6243 C C . VAL D 1 23 ? 46.28687 42.29529 16.08844 1.000 21.17910 23 VAL D C 1
ATOM 6244 O O . VAL D 1 23 ? 46.12022 41.12835 15.71989 1.000 25.31646 23 VAL D O 1
ATOM 6257 N N . ARG D 1 24 ? 46.45258 43.30666 15.23682 1.000 20.48355 24 ARG D N 1
ATOM 6258 C CA . ARG D 1 24 ? 46.55285 43.10474 13.80105 1.000 22.08326 24 ARG D CA 1
ATOM 6259 C C . ARG D 1 24 ? 47.92170 43.56747 13.32017 1.000 23.30684 24 ARG D C 1
ATOM 6260 O O . ARG D 1 24 ? 48.41620 44.61945 13.73542 1.000 25.60093 24 ARG D O 1
ATOM 6281 N N . ILE D 1 25 ? 48.53846 42.75938 12.45539 1.000 22.72293 25 ILE D N 1
ATOM 6282 C CA . ILE D 1 25 ? 49.85074 43.05304 11.89653 1.000 22.71946 25 ILE D CA 1
ATOM 6283 C C . ILE D 1 25 ? 49.68109 43.31622 10.41181 1.000 23.56709 25 ILE D C 1
ATOM 6284 O O . ILE D 1 25 ? 49.16734 42.46336 9.67443 1.000 25.39645 25 ILE D O 1
ATOM 6300 N N . ASP D 1 26 ? 50.12373 44.49437 9.97766 1.000 21.21004 26 ASP D N 1
ATOM 6301 C CA . ASP D 1 26 ? 50.06774 44.88926 8.57696 1.000 22.92819 26 ASP D CA 1
ATOM 6302 C C . ASP D 1 26 ? 51.49969 44.99052 8.06373 1.000 25.99357 26 ASP D C 1
ATOM 6303 O O . ASP D 1 26 ? 52.18461 45.99997 8.31988 1.000 22.23753 26 ASP D O 1
ATOM 6312 N N . PRO D 1 27 ? 51.99808 43.98660 7.34967 1.000 28.04575 27 PRO D N 1
ATOM 6313 C CA . PRO D 1 27 ? 53.39625 44.03033 6.90229 1.000 26.41396 27 PRO D CA 1
ATOM 6314 C C . PRO D 1 27 ? 53.63227 45.17929 5.93726 1.000 27.44012 27 PRO D C 1
ATOM 6315 O O . PRO D 1 27 ? 52.78251 45.50777 5.10752 1.000 26.26156 27 PRO D O 1
ATOM 6326 N N . LEU D 1 28 ? 54.80904 45.78214 6.05010 1.000 22.53559 28 LEU D N 1
ATOM 6327 C CA . LEU D 1 28 ? 55.21787 46.85220 5.15404 1.000 22.93963 28 LEU D CA 1
ATOM 6328 C C . LEU D 1 28 ? 56.42391 46.47884 4.31765 1.000 24.52241 28 LEU D C 1
ATOM 6329 O O . LEU D 1 28 ? 56.37181 46.59473 3.08486 1.000 23.35755 28 LEU D O 1
ATOM 6345 N N . PHE D 1 29 ? 57.51104 46.02629 4.93519 1.000 27.93597 29 PHE D N 1
ATOM 6346 C CA . PHE D 1 29 ? 58.64237 45.63850 4.11339 1.000 27.67717 29 PHE D CA 1
ATOM 6347 C C . PHE D 1 29 ? 59.53653 44.66178 4.85301 1.000 28.44700 29 PHE D C 1
ATOM 6348 O O . PHE D 1 29 ? 59.58098 44.63164 6.08152 1.000 29.79369 29 PHE D O 1
ATOM 6365 N N . GLN D 1 30 ? 60.25210 43.87024 4.07109 1.000 30.20537 30 GLN D N 1
ATOM 6366 C CA . GLN D 1 30 ? 61.32293 43.00437 4.56471 1.000 31.60760 30 GLN D CA 1
ATOM 6367 C C . GLN D 1 30 ? 62.41891 43.12222 3.50836 1.000 31.22568 30 GLN D C 1
ATOM 6368 O O . GLN D 1 30 ? 62.29597 42.57222 2.41324 1.000 33.79563 30 GLN D O 1
ATOM 6382 N N . ALA D 1 31 ? 63.46047 43.87846 3.81776 1.000 33.25642 31 ALA D N 1
ATOM 6383 C CA . ALA D 1 31 ? 64.50831 44.12262 2.83656 1.000 34.56042 31 ALA D CA 1
ATOM 6384 C C . ALA D 1 31 ? 65.24391 42.82569 2.50611 1.000 43.35747 31 ALA D C 1
ATOM 6385 O O . ALA D 1 31 ? 65.52867 42.02731 3.40413 1.000 35.70462 31 ALA D O 1
ATOM 6392 N N . PRO D 1 32 ? 65.56677 42.58848 1.23529 1.000 42.34620 32 PRO D N 1
ATOM 6393 C CA . PRO D 1 32 ? 66.36918 41.41059 0.88633 1.000 46.78845 32 PRO D CA 1
ATOM 6394 C C . PRO D 1 32 ? 67.83686 41.60846 1.22979 1.000 42.74578 32 PRO D C 1
ATOM 6395 O O . PRO D 1 32 ? 68.34298 42.73082 1.28284 1.000 43.47402 32 PRO D O 1
ATOM 6406 N N . ASP D 1 33 ? 68.52306 40.49139 1.45186 1.000 48.02864 33 ASP D N 1
ATOM 6407 C CA . ASP D 1 33 ? 69.94607 40.55377 1.73936 1.000 51.05092 33 ASP D CA 1
ATOM 6408 C C . ASP D 1 33 ? 70.65815 41.30856 0.61716 1.000 53.31841 33 ASP D C 1
ATOM 6409 O O . ASP D 1 33 ? 70.24825 41.23671 -0.54525 1.000 48.32530 33 ASP D O 1
ATOM 6418 N N . PRO D 1 34 ? 71.73929 42.03747 0.93214 1.000 53.02051 34 PRO D N 1
ATOM 6419 C CA . PRO D 1 34 ? 72.43171 42.12330 2.22590 1.000 51.96783 34 PRO D CA 1
ATOM 6420 C C . PRO D 1 34 ? 71.78722 43.07149 3.22818 1.000 53.07342 34 PRO D C 1
ATOM 6421 O O . PRO D 1 34 ? 72.32502 43.28085 4.31584 1.000 46.54289 34 PRO D O 1
ATOM 6432 N N . ALA D 1 35 ? 70.64508 43.66751 2.90193 1.000 48.56849 35 ALA D N 1
ATOM 6433 C CA . ALA D 1 35 ? 69.93158 44.47612 3.87707 1.000 42.75783 35 ALA D CA 1
ATOM 6434 C C . ALA D 1 35 ? 69.33473 43.58444 4.95839 1.000 47.81080 35 ALA D C 1
ATOM 6435 O O . ALA D 1 35 ? 69.04664 42.40492 4.73681 1.000 54.44732 35 ALA D O 1
ATOM 6442 N N . LEU D 1 36 ? 69.15118 44.16740 6.14274 1.000 41.51205 36 LEU D N 1
ATOM 6443 C CA . LEU D 1 36 ? 68.71181 43.43988 7.32284 1.000 43.22622 36 LEU D CA 1
ATOM 6444 C C . LEU D 1 36 ? 67.40823 43.96774 7.90837 1.000 36.44437 36 LEU D C 1
ATOM 6445 O O . LEU D 1 36 ? 66.83799 43.31934 8.79172 1.000 37.23278 36 LEU D O 1
ATOM 6461 N N . VAL D 1 37 ? 66.91108 45.09430 7.43676 1.000 37.99936 37 VAL D N 1
ATOM 6462 C CA . VAL D 1 37 ? 65.83201 45.80763 8.10459 1.000 29.75118 37 VAL D CA 1
ATOM 6463 C C . VAL D 1 37 ? 64.48237 45.26265 7.65187 1.000 31.69481 37 VAL D C 1
ATOM 6464 O O . VAL D 1 37 ? 64.30071 44.87615 6.49011 1.000 29.65702 37 VAL D O 1
ATOM 6477 N N . ALA D 1 38 ? 63.52735 45.23135 8.57809 1.000 28.37132 38 ALA D N 1
ATOM 6478 C CA . ALA D 1 38 ? 62.14580 44.88874 8.27233 1.000 27.13683 38 ALA D CA 1
ATOM 6479 C C . ALA D 1 38 ? 61.23734 45.84068 9.03809 1.000 31.62484 38 ALA D C 1
ATOM 6480 O O . ALA D 1 38 ? 61.61706 46.38523 10.07565 1.000 28.56841 38 ALA D O 1
ATOM 6487 N N . GLY D 1 39 ? 60.03866 46.03828 8.52029 1.000 25.56052 39 GLY D N 1
ATOM 6488 C CA . GLY D 1 39 ? 59.09351 46.93787 9.15597 1.000 27.76698 39 GLY D CA 1
ATOM 6489 C C . GLY D 1 39 ? 57.68239 46.42997 8.99519 1.000 28.17917 39 GLY D C 1
ATOM 6490 O O . GLY D 1 39 ? 57.33242 45.81176 7.98522 1.000 25.82290 39 GLY D O 1
ATOM 6494 N N . ALA D 1 40 ? 56.86392 46.70369 10.00589 1.000 24.83059 40 ALA D N 1
ATOM 6495 C CA . ALA D 1 40 ? 55.45861 46.34546 9.97799 1.000 24.93064 40 ALA D CA 1
ATOM 6496 C C . ALA D 1 40 ? 54.68344 47.37931 10.76960 1.000 23.49965 40 ALA D C 1
ATOM 6497 O O . ALA D 1 40 ? 55.20625 47.98998 11.70466 1.000 25.88780 40 ALA D O 1
ATOM 6504 N N . SER D 1 41 ? 53.43652 47.58338 10.36552 1.000 25.30425 41 SER D N 1
ATOM 6505 C CA . SER D 1 41 ? 52.48265 48.36773 11.13523 1.000 21.26726 41 SER D CA 1
ATOM 6506 C C . SER D 1 41 ? 51.70826 47.39786 12.02344 1.000 26.09312 41 SER D C 1
ATOM 6507 O O . SER D 1 41 ? 51.21540 46.37113 11.54692 1.000 24.43827 41 SER D O 1
ATOM 6515 N N . VAL D 1 42 ? 51.64859 47.70211 13.31942 1.000 21.59565 42 VAL D N 1
ATOM 6516 C CA . VAL D 1 42 ? 50.99803 46.86242 14.31477 1.000 21.12120 42 VAL D CA 1
ATOM 6517 C C . VAL D 1 42 ? 49.92624 47.68471 15.00883 1.000 22.72785 42 VAL D C 1
ATOM 6518 O O . VAL D 1 42 ? 50.22070 48.76102 15.54204 1.000 21.97499 42 VAL D O 1
ATOM 6531 N N . THR D 1 43 ? 48.68939 47.18216 15.00674 1.000 20.95615 43 THR D N 1
ATOM 6532 C CA . THR D 1 43 ? 47.56450 47.88112 15.62298 1.000 21.56728 43 THR D CA 1
ATOM 6533 C C . THR D 1 43 ? 47.07682 47.06473 16.81186 1.000 22.97167 43 THR D C 1
ATOM 6534 O O . THR D 1 43 ? 46.62227 45.92142 16.64402 1.000 22.37839 43 THR D O 1
ATOM 6545 N N . PHE D 1 44 ? 47.16960 47.64853 17.99871 1.000 21.07962 44 PHE D N 1
ATOM 6546 C CA . PHE D 1 44 ? 46.70762 47.01844 19.22533 1.000 19.46856 44 PHE D CA 1
ATOM 6547 C C . PHE D 1 44 ? 45.31158 47.53008 19.55164 1.000 17.62872 44 PHE D C 1
ATOM 6548 O O . PHE D 1 44 ? 45.10660 48.74432 19.64202 1.000 18.35616 44 PHE D O 1
ATOM 6565 N N . GLU D 1 45 ? 44.36700 46.61066 19.76020 1.000 20.74752 45 GLU D N 1
ATOM 6566 C CA . GLU D 1 45 ? 43.08151 46.99583 20.30395 1.000 21.76139 45 GLU D CA 1
ATOM 6567 C C . GLU D 1 45 ? 43.24095 47.39437 21.77377 1.000 24.92850 45 GLU D C 1
ATOM 6568 O O . GLU D 1 45 ? 44.22532 47.03360 22.42319 1.000 23.53786 45 GLU D O 1
ATOM 6580 N N . PRO D 1 46 ? 42.28918 48.16222 22.30892 1.000 25.19856 46 PRO D N 1
ATOM 6581 C CA . PRO D 1 46 ? 42.34297 48.53803 23.72689 1.000 24.84284 46 PRO D CA 1
ATOM 6582 C C . PRO D 1 46 ? 42.63959 47.34344 24.61658 1.000 27.68996 46 PRO D C 1
ATOM 6583 O O . PRO D 1 46 ? 41.98876 46.29537 24.52765 1.000 27.26412 46 PRO D O 1
ATOM 6594 N N . GLY D 1 47 ? 43.65519 47.50054 25.46504 1.000 24.15732 47 GLY D N 1
ATOM 6595 C CA . GLY D 1 47 ? 44.04488 46.47892 26.40331 1.000 28.43204 47 GLY D CA 1
ATOM 6596 C C . GLY D 1 47 ? 45.00171 45.43547 25.86935 1.000 25.83281 47 GLY D C 1
ATOM 6597 O O . GLY D 1 47 ? 45.50434 44.62440 26.65574 1.000 28.99848 47 GLY D O 1
ATOM 6601 N N . ALA D 1 48 ? 45.25954 45.41429 24.56818 1.000 23.83984 48 ALA D N 1
ATOM 6602 C CA . ALA D 1 48 ? 46.16956 44.43910 23.98046 1.000 27.08871 48 ALA D CA 1
ATOM 6603 C C . ALA D 1 48 ? 47.61119 44.93804 24.04490 1.000 28.57895 48 ALA D C 1
ATOM 6604 O O . ALA D 1 48 ? 47.87485 46.14472 24.02698 1.000 24.97316 48 ALA D O 1
ATOM 6611 N N . ARG D 1 49 ? 48.54705 43.99082 24.12399 1.000 27.57121 49 ARG D N 1
ATOM 6612 C CA . ARG D 1 49 ? 49.95671 44.33398 24.24057 1.000 27.60292 49 ARG D CA 1
ATOM 6613 C C . ARG D 1 49 ? 50.81000 43.12697 23.87062 1.000 25.55994 49 ARG D C 1
ATOM 6614 O O . ARG D 1 49 ? 50.35579 41.97614 23.92303 1.000 24.26175 49 ARG D O 1
ATOM 6635 N N . THR D 1 50 ? 52.05540 43.40331 23.48402 1.000 27.48226 50 THR D N 1
ATOM 6636 C CA . THR D 1 50 ? 52.97971 42.31084 23.22428 1.000 26.03524 50 THR D CA 1
ATOM 6637 C C . THR D 1 50 ? 53.25505 41.54837 24.51144 1.000 30.89882 50 THR D C 1
ATOM 6638 O O . THR D 1 50 ? 53.02095 42.03469 25.61923 1.000 27.10080 50 THR D O 1
ATOM 6649 N N . ALA D 1 51 ? 53.74212 40.31616 24.35420 1.000 29.49540 51 ALA D N 1
ATOM 6650 C CA . ALA D 1 51 ? 54.48349 39.68462 25.42267 1.000 29.72815 51 ALA D CA 1
ATOM 6651 C C . ALA D 1 51 ? 55.77385 40.45897 25.66844 1.000 28.06959 51 ALA D C 1
ATOM 6652 O O . ALA D 1 51 ? 56.18811 41.29874 24.86815 1.000 27.95668 51 ALA D O 1
ATOM 6659 N N . TRP D 1 52 ? 56.40640 40.18265 26.80366 1.000 33.78409 52 TRP D N 1
ATOM 6660 C CA . TRP D 1 52 ? 57.77057 40.64772 26.99668 1.000 29.33016 52 TRP D CA 1
ATOM 6661 C C . TRP D 1 52 ? 58.62741 40.03760 25.89335 1.000 33.73245 52 TRP D C 1
ATOM 6662 O O . TRP D 1 52 ? 58.41240 38.88990 25.48705 1.000 34.26620 52 TRP D O 1
ATOM 6683 N N . HIS D 1 53 ? 59.58806 40.80874 25.39106 1.000 32.04473 53 HIS D N 1
ATOM 6684 C CA . HIS D 1 53 ? 60.46335 40.28141 24.35967 1.000 32.53708 53 HIS D CA 1
ATOM 6685 C C . HIS D 1 53 ? 61.69115 41.17190 24.21343 1.000 33.94128 53 HIS D C 1
ATOM 6686 O O . HIS D 1 53 ? 61.79012 42.24471 24.81104 1.000 33.03407 53 HIS D O 1
ATOM 6700 N N . THR D 1 54 ? 62.62420 40.70055 23.39231 1.000 34.49477 54 THR D N 1
ATOM 6701 C CA . THR D 1 54 ? 63.82046 41.44529 23.04408 1.000 37.29482 54 THR D CA 1
ATOM 6702 C C . THR D 1 54 ? 64.01940 41.36933 21.53630 1.000 39.45218 54 THR D C 1
ATOM 6703 O O . THR D 1 54 ? 63.45055 40.51054 20.85136 1.000 35.19717 54 THR D O 1
ATOM 6714 N N . HIS D 1 55 ? 64.86466 42.26482 21.03223 1.000 33.41423 55 HIS D N 1
ATOM 6715 C CA . HIS D 1 55 ? 65.26866 42.27674 19.63340 1.000 33.42273 55 HIS D CA 1
ATOM 6716 C C . HIS D 1 55 ? 66.79240 42.24869 19.58559 1.000 32.75947 55 HIS D C 1
ATOM 6717 O O . HIS D 1 55 ? 67.45125 43.00406 20.32410 1.000 33.01690 55 HIS D O 1
ATOM 6731 N N . PRO D 1 56 ? 67.39128 41.41666 18.72763 1.000 35.24248 56 PRO D N 1
ATOM 6732 C CA . PRO D 1 56 ? 68.84909 41.22331 18.79149 1.000 35.89896 56 PRO D CA 1
ATOM 6733 C C . PRO D 1 56 ? 69.65608 42.42652 18.32511 1.000 37.82258 56 PRO D C 1
ATOM 6734 O O . PRO D 1 56 ? 70.82379 42.55064 18.70809 1.000 37.50869 56 PRO D O 1
ATOM 6745 N N . LEU D 1 57 ? 69.08307 43.29938 17.49729 1.000 32.65867 57 LEU D N 1
ATOM 6746 C CA . LEU D 1 57 ? 69.75931 44.49895 17.01137 1.000 30.88155 57 LEU D CA 1
ATOM 6747 C C . LEU D 1 57 ? 68.95294 45.74935 17.34612 1.000 35.82977 57 LEU D C 1
ATOM 6748 O O . LEU D 1 57 ? 69.07486 46.77640 16.66866 1.000 34.17348 57 LEU D O 1
ATOM 6764 N N . GLY D 1 58 ? 68.12729 45.68445 18.37903 1.000 35.40274 58 GLY D N 1
ATOM 6765 C CA . GLY D 1 58 ? 67.30822 46.80687 18.76881 1.000 32.57341 58 GLY D CA 1
ATOM 6766 C C . GLY D 1 58 ? 66.09184 46.96431 17.87971 1.000 31.25967 58 GLY D C 1
ATOM 6767 O O . GLY D 1 58 ? 65.90428 46.27115 16.87750 1.000 27.86444 58 GLY D O 1
ATOM 6771 N N . GLN D 1 59 ? 65.25245 47.92323 18.26075 1.000 26.76389 59 GLN D N 1
ATOM 6772 C CA . GLN D 1 59 ? 64.00584 48.19243 17.56827 1.000 29.07693 59 GLN D CA 1
ATOM 6773 C C . GLN D 1 59 ? 63.64984 49.66293 17.70091 1.000 25.58782 59 GLN D C 1
ATOM 6774 O O . GLN D 1 59 ? 63.83207 50.26024 18.76043 1.000 26.70634 59 GLN D O 1
ATOM 6788 N N . THR D 1 60 ? 63.13447 50.23398 16.61777 1.000 25.54165 60 THR D N 1
ATOM 6789 C CA . THR D 1 60 ? 62.55798 51.57095 16.62650 1.000 25.16011 60 THR D CA 1
ATOM 6790 C C . THR D 1 60 ? 61.04912 51.46591 16.43295 1.000 22.52498 60 THR D C 1
ATOM 6791 O O . THR D 1 60 ? 60.58674 50.74892 15.54485 1.000 26.36890 60 THR D O 1
ATOM 6802 N N . LEU D 1 61 ? 60.29215 52.16105 17.27309 1.000 21.97407 61 LEU D N 1
ATOM 6803 C CA . LEU D 1 61 ? 58.84810 52.28979 17.11321 1.000 23.68134 61 LEU D CA 1
ATOM 6804 C C . LEU D 1 61 ? 58.51738 53.72489 16.73702 1.000 21.76138 61 LEU D C 1
ATOM 6805 O O . LEU D 1 61 ? 58.97381 54.65847 17.40782 1.000 23.36405 61 LEU D O 1
ATOM 6821 N N . ILE D 1 62 ? 57.71335 53.90460 15.69362 1.000 20.91052 62 ILE D N 1
ATOM 6822 C CA . ILE D 1 62 ? 57.16104 55.21388 15.35195 1.000 22.38246 62 ILE D CA 1
ATOM 6823 C C . ILE D 1 62 ? 55.65303 55.10910 15.53502 1.000 21.73503 62 ILE D C 1
ATOM 6824 O O . ILE D 1 62 ? 54.98069 54.39777 14.78384 1.000 22.00172 62 ILE D O 1
ATOM 6840 N N . VAL D 1 63 ? 55.12030 55.78861 16.54511 1.000 20.19470 63 VAL D N 1
ATOM 6841 C CA . VAL D 1 63 ? 53.68149 55.73092 16.78235 1.000 22.62392 63 VAL D CA 1
ATOM 6842 C C . VAL D 1 63 ? 52.97368 56.51203 15.68675 1.000 19.14830 63 VAL D C 1
ATOM 6843 O O . VAL D 1 63 ? 53.33106 57.65605 15.39059 1.000 22.80905 63 VAL D O 1
ATOM 6856 N N . THR D 1 64 ? 51.98036 55.88180 15.05713 1.000 21.67116 64 THR D N 1
ATOM 6857 C CA . THR D 1 64 ? 51.25382 56.51437 13.97065 1.000 21.27942 64 THR D CA 1
ATOM 6858 C C . THR D 1 64 ? 49.78682 56.78529 14.27902 1.000 20.96703 64 THR D C 1
ATOM 6859 O O . THR D 1 64 ? 49.17531 57.59098 13.58031 1.000 21.12354 64 THR D O 1
ATOM 6870 N N . ALA D 1 65 ? 49.21369 56.17927 15.31274 1.000 21.50877 65 ALA D N 1
ATOM 6871 C CA . ALA D 1 65 ? 47.81491 56.47563 15.61065 1.000 24.89633 65 ALA D CA 1
ATOM 6872 C C . ALA D 1 65 ? 47.45581 56.02494 17.01530 1.000 21.67689 65 ALA D C 1
ATOM 6873 O O . ALA D 1 65 ? 48.01611 55.05568 17.53445 1.000 22.72709 65 ALA D O 1
ATOM 6880 N N . GLY D 1 66 ? 46.49404 56.73439 17.62068 1.000 22.56320 66 GLY D N 1
ATOM 6881 C CA . GLY D 1 66 ? 45.98547 56.32401 18.91461 1.000 21.98445 66 GLY D CA 1
ATOM 6882 C C . GLY D 1 66 ? 46.91869 56.68506 20.05707 1.000 23.82616 66 GLY D C 1
ATOM 6883 O O . GLY D 1 66 ? 47.67771 57.63884 19.99469 1.000 24.34588 66 GLY D O 1
ATOM 6887 N N . CYS D 1 67 ? 46.85886 55.90141 21.11981 1.000 22.59129 67 CYS D N 1
ATOM 6888 C CA . CYS D 1 67 ? 47.66678 56.23070 22.29255 1.000 23.84943 67 CYS D CA 1
ATOM 6889 C C . CYS D 1 67 ? 47.91750 54.93199 23.04213 1.000 28.37872 67 CYS D C 1
ATOM 6890 O O . CYS D 1 67 ? 46.97868 54.19192 23.34767 1.000 21.52066 67 CYS D O 1
ATOM 6898 N N . GLY D 1 68 ? 49.18566 54.61911 23.26464 1.000 20.90344 68 GLY D N 1
ATOM 6899 C CA . GLY D 1 68 ? 49.51168 53.34728 23.86724 1.000 23.07325 68 GLY D CA 1
ATOM 6900 C C . GLY D 1 68 ? 50.46975 53.41786 25.03427 1.000 23.06071 68 GLY D C 1
ATOM 6901 O O . GLY D 1 68 ? 50.81690 54.50117 25.51888 1.000 22.94057 68 GLY D O 1
ATOM 6905 N N . TRP D 1 69 ? 50.91610 52.24140 25.47971 1.000 23.48169 69 TRP D N 1
ATOM 6906 C CA . TRP D 1 69 ? 51.79730 52.09695 26.62187 1.000 23.12149 69 TRP D CA 1
ATOM 6907 C C . TRP D 1 69 ? 53.02979 51.30236 26.20397 1.000 24.56358 69 TRP D C 1
ATOM 6908 O O . TRP D 1 69 ? 52.97995 50.50362 25.26159 1.000 24.18802 69 TRP D O 1
ATOM 6929 N N . ALA D 1 70 ? 54.13400 51.52028 26.91572 1.000 26.45487 70 ALA D N 1
ATOM 6930 C CA . ALA D 1 70 ? 55.36377 50.77901 26.65916 1.000 22.91434 70 ALA D CA 1
ATOM 6931 C C . ALA D 1 70 ? 56.23247 50.80349 27.90882 1.000 22.04768 70 ALA D C 1
ATOM 6932 O O . ALA D 1 70 ? 56.17827 51.74309 28.70223 1.000 26.48959 70 ALA D O 1
ATOM 6939 N N . GLN D 1 71 ? 57.03546 49.75675 28.07599 1.000 24.04961 71 GLN D N 1
ATOM 6940 C CA . GLN D 1 71 ? 57.86130 49.64547 29.26816 1.000 22.57302 71 GLN D CA 1
ATOM 6941 C C . GLN D 1 71 ? 59.02712 48.71467 28.98946 1.000 28.36712 71 GLN D C 1
ATOM 6942 O O . GLN D 1 71 ? 58.86575 47.69052 28.32288 1.000 29.24398 71 GLN D O 1
ATOM 6956 N N . ARG D 1 72 ? 60.19119 49.07542 29.50479 1.000 26.63461 72 ARG D N 1
ATOM 6957 C CA . ARG D 1 72 ? 61.33792 48.18023 29.55241 1.000 28.14764 72 ARG D CA 1
ATOM 6958 C C . ARG D 1 72 ? 61.44539 47.62445 30.96286 1.000 34.39408 72 ARG D C 1
ATOM 6959 O O . ARG D 1 72 ? 60.95684 48.22346 31.92453 1.000 34.10658 72 ARG D O 1
ATOM 6980 N N . GLU D 1 73 ? 62.05643 46.45103 31.07648 1.000 35.08674 73 GLU D N 1
ATOM 6981 C CA . GLU D 1 73 ? 62.15806 45.79270 32.36747 1.000 35.23717 73 GLU D CA 1
ATOM 6982 C C . GLU D 1 73 ? 62.87924 46.69446 33.35837 1.000 37.77521 73 GLU D C 1
ATOM 6983 O O . GLU D 1 73 ? 63.95065 47.23290 33.06607 1.000 36.24915 73 GLU D O 1
ATOM 6995 N N . GLY D 1 74 ? 62.28354 46.85789 34.53490 1.000 37.71434 74 GLY D N 1
ATOM 6996 C CA . GLY D 1 74 ? 62.83706 47.72731 35.54980 1.000 40.66510 74 GLY D CA 1
ATOM 6997 C C . GLY D 1 74 ? 62.50203 49.19300 35.39404 1.000 38.46919 74 GLY D C 1
ATOM 6998 O O . GLY D 1 74 ? 62.88081 49.99131 36.25779 1.000 42.17917 74 GLY D O 1
ATOM 7002 N N . GLY D 1 75 ? 61.80014 49.57794 34.33031 1.000 37.22757 75 GLY D N 1
ATOM 7003 C CA . GLY D 1 75 ? 61.39920 50.95221 34.12892 1.000 38.55151 75 GLY D CA 1
ATOM 7004 C C . GLY D 1 75 ? 59.92268 51.17212 34.43224 1.000 36.80657 75 GLY D C 1
ATOM 7005 O O . GLY D 1 75 ? 59.18747 50.26466 34.81395 1.000 38.27919 75 GLY D O 1
ATOM 7009 N N . ALA D 1 76 ? 59.49725 52.41684 34.25696 1.000 33.07729 76 ALA D N 1
ATOM 7010 C CA . ALA D 1 76 ? 58.09939 52.77806 34.42515 1.000 34.98894 76 ALA D CA 1
ATOM 7011 C C . ALA D 1 76 ? 57.33963 52.57469 33.11621 1.000 31.76445 76 ALA D C 1
ATOM 7012 O O . ALA D 1 76 ? 57.91740 52.55217 32.02654 1.000 29.80430 76 ALA D O 1
ATOM 7019 N N . VAL D 1 77 ? 56.02625 52.40939 33.23956 1.000 31.25560 77 VAL D N 1
ATOM 7020 C CA . VAL D 1 77 ? 55.15680 52.30828 32.07268 1.000 26.09931 77 VAL D CA 1
ATOM 7021 C C . VAL D 1 77 ? 54.89795 53.71382 31.55040 1.000 28.07917 77 VAL D C 1
ATOM 7022 O O . VAL D 1 77 ? 54.37900 54.56867 32.27645 1.000 30.58468 77 VAL D O 1
ATOM 7035 N N . GLU D 1 78 ? 55.24991 53.94931 30.29371 1.000 28.01037 78 GLU D N 1
ATOM 7036 C CA . GLU D 1 78 ? 55.14701 55.25711 29.67398 1.000 30.89558 78 GLU D CA 1
ATOM 7037 C C . GLU D 1 78 ? 54.01241 55.26323 28.66410 1.000 26.15535 78 GLU D C 1
ATOM 7038 O O . GLU D 1 78 ? 53.69486 54.24157 28.05390 1.000 26.70268 78 GLU D O 1
ATOM 7050 N N . GLU D 1 79 ? 53.40849 56.43116 28.49582 1.000 23.32404 79 GLU D N 1
ATOM 7051 C CA . GLU D 1 79 ? 52.37020 56.65486 27.50283 1.000 23.50929 79 GLU D CA 1
ATOM 7052 C C . GLU D 1 79 ? 53.02131 57.23423 26.25620 1.000 28.24101 79 GLU D C 1
ATOM 7053 O O . GLU D 1 79 ? 53.82834 58.16265 26.35491 1.000 28.89940 79 GLU D O 1
ATOM 7065 N N . ILE D 1 80 ? 52.68508 56.68148 25.08869 1.000 24.83240 80 ILE D N 1
ATOM 7066 C CA . ILE D 1 80 ? 53.27182 57.11782 23.82921 1.000 23.82048 80 ILE D CA 1
ATOM 7067 C C . ILE D 1 80 ? 52.17736 57.49540 22.83927 1.000 26.40028 80 ILE D C 1
ATOM 7068 O O . ILE D 1 80 ? 51.08764 56.91083 22.82774 1.000 23.44473 80 ILE D O 1
ATOM 7084 N N . HIS D 1 81 ? 52.48341 58.47527 21.99447 1.000 21.99028 81 HIS D N 1
ATOM 7085 C CA . HIS D 1 81 ? 51.51059 59.15770 21.15990 1.000 22.65219 81 HIS D CA 1
ATOM 7086 C C . HIS D 1 81 ? 52.00883 59.28739 19.73281 1.000 20.75580 81 HIS D C 1
ATOM 7087 O O . HIS D 1 81 ? 53.21066 59.17775 19.47637 1.000 23.01523 81 HIS D O 1
ATOM 7101 N N . PRO D 1 82 ? 51.11165 59.56804 18.78410 1.000 20.34266 82 PRO D N 1
ATOM 7102 C CA . PRO D 1 82 ? 51.53031 59.65546 17.37695 1.000 19.84957 82 PRO D CA 1
ATOM 7103 C C . PRO D 1 82 ? 52.63278 60.68517 17.18665 1.000 21.50018 82 PRO D C 1
ATOM 7104 O O . PRO D 1 82 ? 52.55367 61.80137 17.69991 1.000 20.14614 82 PRO D O 1
ATOM 7115 N N . GLY D 1 83 ? 53.67258 60.29534 16.44224 1.000 19.34547 83 GLY D N 1
ATOM 7116 C CA . GLY D 1 83 ? 54.84734 61.12222 16.24452 1.000 22.57804 83 GLY D CA 1
ATOM 7117 C C . GLY D 1 83 ? 55.97851 60.87120 17.22082 1.000 24.13310 83 GLY D C 1
ATOM 7118 O O . GLY D 1 83 ? 57.11688 61.29237 16.95493 1.000 21.63117 83 GLY D O 1
ATOM 7122 N N . ASP D 1 84 ? 55.68906 60.25452 18.36424 1.000 19.64674 84 ASP D N 1
ATOM 7123 C CA . ASP D 1 84 ? 56.73085 59.81262 19.27359 1.000 21.39768 84 ASP D CA 1
ATOM 7124 C C . ASP D 1 84 ? 57.52836 58.68857 18.61583 1.000 23.28848 84 ASP D C 1
ATOM 7125 O O . ASP D 1 84 ? 56.96508 57.83073 17.93007 1.000 24.03333 84 ASP D O 1
ATOM 7134 N N . VAL D 1 85 ? 58.84419 58.69782 18.83080 1.000 21.66595 85 VAL D N 1
ATOM 7135 C CA . VAL D 1 85 ? 59.75278 57.67804 18.32506 1.000 21.91142 85 VAL D CA 1
ATOM 7136 C C . VAL D 1 85 ? 60.40837 57.00899 19.52613 1.000 21.29333 85 VAL D C 1
ATOM 7137 O O . VAL D 1 85 ? 60.98054 57.68969 20.38638 1.000 25.57349 85 VAL D O 1
ATOM 7150 N N . VAL D 1 86 ? 60.32170 55.68297 19.58998 1.000 23.13173 86 VAL D N 1
ATOM 7151 C CA . VAL D 1 86 ? 60.83477 54.91706 20.71905 1.000 25.19917 86 VAL D CA 1
ATOM 7152 C C . VAL D 1 86 ? 61.97202 54.03013 20.23251 1.000 25.48885 86 VAL D C 1
ATOM 7153 O O . VAL D 1 86 ? 61.86654 53.39521 19.18134 1.000 24.95080 86 VAL D O 1
ATOM 7166 N N . TRP D 1 87 ? 63.06229 53.98873 20.99682 1.000 27.26190 87 TRP D N 1
ATOM 7167 C CA . TRP D 1 87 ? 64.18839 53.10938 20.69997 1.000 24.17041 87 TRP D CA 1
ATOM 7168 C C . TRP D 1 87 ? 64.38544 52.12851 21.84503 1.000 31.46514 87 TRP D C 1
ATOM 7169 O O . TRP D 1 87 ? 64.55216 52.53909 22.99741 1.000 29.35658 87 TRP D O 1
ATOM 7190 N N . PHE D 1 88 ? 64.37162 50.83548 21.52511 1.000 31.98956 88 PHE D N 1
ATOM 7191 C CA . PHE D 1 88 ? 64.77917 49.78155 22.44789 1.000 33.21865 88 PHE D CA 1
ATOM 7192 C C . PHE D 1 88 ? 66.14523 49.25533 22.02940 1.000 32.83896 88 PHE D C 1
ATOM 7193 O O . PHE D 1 88 ? 66.36372 48.95238 20.85070 1.000 28.81422 88 PHE D O 1
ATOM 7210 N N . SER D 1 89 ? 67.05877 49.15533 22.99396 1.000 31.64191 89 SER D N 1
ATOM 7211 C CA . SER D 1 89 ? 68.41540 48.72872 22.70170 1.000 33.85769 89 SER D CA 1
ATOM 7212 C C . SER D 1 89 ? 68.46174 47.23325 22.41813 1.000 30.22652 89 SER D C 1
ATOM 7213 O O . SER D 1 89 ? 67.55194 46.49045 22.78766 1.000 31.27638 89 SER D O 1
ATOM 7221 N N . PRO D 1 90 ? 69.52880 46.76624 21.77550 1.000 33.74765 90 PRO D N 1
ATOM 7222 C CA . PRO D 1 90 ? 69.70450 45.31999 21.59246 1.000 34.23237 90 PRO D CA 1
ATOM 7223 C C . PRO D 1 90 ? 69.60729 44.58089 22.91648 1.000 35.19240 90 PRO D C 1
ATOM 7224 O O . PRO D 1 90 ? 70.25073 44.94763 23.89916 1.000 41.77989 90 PRO D O 1
ATOM 7235 N N . GLY D 1 91 ? 68.79427 43.52846 22.93989 1.000 40.04300 91 GLY D N 1
ATOM 7236 C CA . GLY D 1 91 ? 68.66838 42.70129 24.12002 1.000 36.30683 91 GLY D CA 1
ATOM 7237 C C . GLY D 1 91 ? 67.87431 43.30798 25.25035 1.000 40.88340 91 GLY D C 1
ATOM 7238 O O . GLY D 1 91 ? 67.74789 42.67380 26.30319 1.000 36.84132 91 GLY D O 1
ATOM 7242 N N . GLU D 1 92 ? 67.32892 44.50988 25.07297 1.000 33.33431 92 GLU D N 1
ATOM 7243 C CA . GLU D 1 92 ? 66.54380 45.16263 26.11287 1.000 34.57634 92 GLU D CA 1
ATOM 7244 C C . GLU D 1 92 ? 65.17060 44.50593 26.18165 1.000 30.24558 92 GLU D C 1
ATOM 7245 O O . GLU D 1 92 ? 64.45392 44.46486 25.17854 1.000 29.23353 92 GLU D O 1
ATOM 7257 N N . LYS D 1 93 ? 64.79788 44.00898 27.35656 1.000 30.77588 93 LYS D N 1
ATOM 7258 C CA . LYS D 1 93 ? 63.50234 43.36172 27.52920 1.000 29.66218 93 LYS D CA 1
ATOM 7259 C C . LYS D 1 93 ? 62.41528 44.41416 27.72117 1.000 29.08795 93 LYS D C 1
ATOM 7260 O O . LYS D 1 93 ? 62.54920 45.31003 28.56120 1.000 30.96117 93 LYS D O 1
ATOM 7279 N N . HIS D 1 94 ? 61.33795 44.30683 26.94724 1.000 30.29962 94 HIS D N 1
ATOM 7280 C CA . HIS D 1 94 ? 60.31846 45.34524 26.95318 1.000 25.14491 94 HIS D CA 1
ATOM 7281 C C . HIS D 1 94 ? 58.99801 44.79170 26.44044 1.000 26.59740 94 HIS D C 1
ATOM 7282 O O . HIS D 1 94 ? 58.91055 43.65560 25.96499 1.000 27.26665 94 HIS D O 1
ATOM 7296 N N . TRP D 1 95 ? 57.96874 45.62776 26.54023 1.000 23.65926 95 TRP D N 1
ATOM 7297 C CA . TRP D 1 95 ? 56.69763 45.37904 25.87941 1.000 25.96349 95 TRP D CA 1
ATOM 7298 C C . TRP D 1 95 ? 56.09360 46.70529 25.45346 1.000 26.11163 95 TRP D C 1
ATOM 7299 O O . TRP D 1 95 ? 56.46497 47.77266 25.95174 1.000 26.64663 95 TRP D O 1
ATOM 7320 N N . ALA D 1 96 ? 55.15792 46.62470 24.51256 1.000 25.26714 96 ALA D N 1
ATOM 7321 C CA . ALA D 1 96 ? 54.38269 47.78204 24.08953 1.000 23.17427 96 ALA D CA 1
ATOM 7322 C C . ALA D 1 96 ? 52.96324 47.33062 23.78756 1.000 26.76609 96 ALA D C 1
ATOM 7323 O O . ALA D 1 96 ? 52.70034 46.14545 23.58102 1.000 26.58628 96 ALA D O 1
ATOM 7330 N N . GLY D 1 97 ? 52.04570 48.28780 23.75703 1.000 24.98372 97 GLY D N 1
ATOM 7331 C CA . GLY D 1 97 ? 50.68139 47.94843 23.41557 1.000 24.06394 97 GLY D CA 1
ATOM 7332 C C . GLY D 1 97 ? 49.77525 49.15699 23.45750 1.000 22.25099 97 GLY D C 1
ATOM 7333 O O . GLY D 1 97 ? 50.22163 50.30100 23.60268 1.000 21.27456 97 GLY D O 1
ATOM 7337 N N . ALA D 1 98 ? 48.48533 48.87231 23.30273 1.000 22.08207 98 ALA D N 1
ATOM 7338 C CA . ALA D 1 98 ? 47.45167 49.87060 23.49696 1.000 21.40656 98 ALA D CA 1
ATOM 7339 C C . ALA D 1 98 ? 47.36968 50.27547 24.96199 1.000 22.29812 98 ALA D C 1
ATOM 7340 O O . ALA D 1 98 ? 47.85144 49.57347 25.85396 1.000 22.88344 98 ALA D O 1
ATOM 7347 N N . ALA D 1 99 ? 46.74725 51.42345 25.20892 1.000 22.20570 99 ALA D N 1
ATOM 7348 C CA . ALA D 1 99 ? 46.29089 51.76065 26.54995 1.000 22.52964 99 ALA D CA 1
ATOM 7349 C C . ALA D 1 99 ? 45.01654 50.97570 26.82596 1.000 23.04325 99 ALA D C 1
ATOM 7350 O O . ALA D 1 99 ? 44.44728 50.36667 25.92407 1.000 24.09553 99 ALA D O 1
ATOM 7357 N N . PRO D 1 100 ? 44.54155 50.96209 28.06983 1.000 27.45972 100 PRO D N 1
ATOM 7358 C CA . PRO D 1 100 ? 43.35758 50.14244 28.37959 1.000 27.61869 100 PRO D CA 1
ATOM 7359 C C . PRO D 1 100 ? 42.09214 50.57131 27.65641 1.000 30.27615 100 PRO D C 1
ATOM 7360 O O . PRO D 1 100 ? 41.21701 49.72551 27.43032 1.000 28.65451 100 PRO D O 1
ATOM 7371 N N . THR D 1 101 ? 41.95892 51.84700 27.27660 1.000 27.53679 101 THR D N 1
ATOM 7372 C CA . THR D 1 101 ? 40.71896 52.33481 26.68326 1.000 26.04628 101 THR D CA 1
ATOM 7373 C C . THR D 1 101 ? 40.87170 52.88337 25.27340 1.000 24.67224 101 THR D C 1
ATOM 7374 O O . THR D 1 101 ? 39.86682 53.29875 24.67927 1.000 24.29688 101 THR D O 1
ATOM 7385 N N . THR D 1 102 ? 42.08607 52.89845 24.71517 1.000 22.67512 102 THR D N 1
ATOM 7386 C CA . THR D 1 102 ? 42.31141 53.37011 23.36313 1.000 22.28857 102 THR D CA 1
ATOM 7387 C C . THR D 1 102 ? 43.24212 52.42609 22.61751 1.000 21.80072 102 THR D C 1
ATOM 7388 O O . THR D 1 102 ? 44.19749 51.89809 23.18866 1.000 25.57599 102 THR D O 1
ATOM 7399 N N . ALA D 1 103 ? 42.96808 52.24357 21.33256 1.000 22.48954 103 ALA D N 1
ATOM 7400 C CA . ALA D 1 103 ? 43.86983 51.51844 20.45493 1.000 23.99099 103 ALA D CA 1
ATOM 7401 C C . ALA D 1 103 ? 45.14023 52.33277 20.19400 1.000 26.02739 103 ALA D C 1
ATOM 7402 O O . ALA D 1 103 ? 45.21059 53.53751 20.45322 1.000 22.08608 103 ALA D O 1
ATOM 7409 N N . MET D 1 104 ? 46.15080 51.64965 19.65740 1.000 20.27205 104 MET D N 1
ATOM 7410 C CA . MET D 1 104 ? 47.41609 52.25806 19.26825 1.000 21.96303 104 MET D CA 1
ATOM 7411 C C . MET D 1 104 ? 47.95523 51.49525 18.06417 1.000 24.98271 104 MET D C 1
ATOM 7412 O O . MET D 1 104 ? 47.84340 50.26725 17.98462 1.000 24.12020 104 MET D O 1
ATOM 7426 N N . THR D 1 105 ? 48.45627 52.25070 17.08622 1.000 19.99767 105 THR D N 1
ATOM 7427 C CA . THR D 1 105 ? 49.17306 51.71342 15.94157 1.000 19.27651 105 THR D CA 1
ATOM 7428 C C . THR D 1 105 ? 50.57992 52.28329 15.95197 1.000 23.36431 105 THR D C 1
ATOM 7429 O O . THR D 1 105 ? 50.75373 53.50146 16.12758 1.000 20.44306 105 THR D O 1
ATOM 7440 N N . HIS D 1 106 ? 51.58070 51.41457 15.78358 1.000 19.05009 106 HIS D N 1
ATOM 7441 C CA . HIS D 1 106 ? 52.94396 51.87607 15.58589 1.000 22.25752 106 HIS D CA 1
ATOM 7442 C C . HIS D 1 106 ? 53.58931 51.15689 14.40748 1.000 25.51250 106 HIS D C 1
ATOM 7443 O O . HIS D 1 106 ? 53.20596 50.04988 14.01113 1.000 23.74563 106 HIS D O 1
ATOM 7457 N N . LEU D 1 107 ? 54.57466 51.84501 13.83536 1.000 21.51745 107 LEU D N 1
ATOM 7458 C CA . LEU D 1 107 ? 55.45446 51.27852 12.82414 1.000 21.55882 107 LEU D CA 1
ATOM 7459 C C . LEU D 1 107 ? 56.67441 50.74402 13.55972 1.000 24.61230 107 LEU D C 1
ATOM 7460 O O . LEU D 1 107 ? 57.39278 51.50709 14.20754 1.000 24.43399 107 LEU D O 1
ATOM 7476 N N . ALA D 1 108 ? 56.87285 49.43356 13.50118 1.000 21.79890 108 ALA D N 1
ATOM 7477 C CA . ALA D 1 108 ? 57.97051 48.76615 14.18797 1.000 22.20058 108 ALA D CA 1
ATOM 7478 C C . ALA D 1 108 ? 59.04377 48.41894 13.16083 1.000 24.00267 108 ALA D C 1
ATOM 7479 O O . ALA D 1 108 ? 58.7715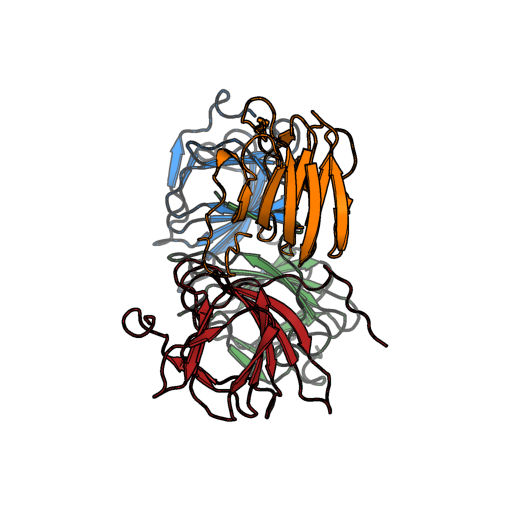2 47.68593 12.20767 1.000 26.09472 108 ALA D O 1
ATOM 7486 N N . ILE D 1 109 ? 60.25122 48.95812 13.35338 1.000 24.57966 109 ILE D N 1
ATOM 7487 C CA . ILE D 1 109 ? 61.37632 48.79230 12.43833 1.000 23.59157 109 ILE D CA 1
ATOM 7488 C C . ILE D 1 109 ? 62.50333 48.11550 13.20840 1.000 26.11193 109 ILE D C 1
ATOM 7489 O O . ILE D 1 109 ? 62.93288 48.61831 14.25223 1.000 25.11810 109 ILE D O 1
ATOM 7505 N N . GLN D 1 110 ? 62.97988 46.98146 12.70190 1.000 28.56428 110 GLN D N 1
ATOM 7506 C CA . GLN D 1 110 ? 64.00524 46.21256 13.39519 1.000 28.00608 110 GLN D CA 1
ATOM 7507 C C . GLN D 1 110 ? 64.86137 45.46973 12.38019 1.000 31.90881 110 GLN D C 1
ATOM 7508 O O . GLN D 1 110 ? 64.36476 45.01852 11.34421 1.000 29.21133 110 GLN D O 1
ATOM 7522 N N . GLU D 1 111 ? 66.15161 45.35016 12.69341 1.000 27.84433 111 GLU D N 1
ATOM 7523 C CA . GLU D 1 111 ? 67.09800 44.62136 11.85751 1.000 30.47839 111 GLU D CA 1
ATOM 7524 C C . GLU D 1 111 ? 67.23651 43.19042 12.35647 1.000 37.20048 111 GLU D C 1
ATOM 7525 O O . GLU D 1 111 ? 67.25053 42.93717 13.56171 1.000 38.34423 111 GLU D O 1
ATOM 7537 N N A ARG D 1 112 ? 67.33860 42.25543 11.41581 0.620 41.40304 112 ARG D N 1
ATOM 7538 N N B ARG D 1 112 ? 67.32985 42.25419 11.41694 0.380 41.39070 112 ARG D N 1
ATOM 7539 C CA A ARG D 1 112 ? 67.39650 40.83670 11.73929 0.620 46.80076 112 ARG D CA 1
ATOM 7540 C CA B ARG D 1 112 ? 67.39495 40.83865 11.74891 0.380 46.81789 112 ARG D CA 1
ATOM 7541 C C A ARG D 1 112 ? 68.84236 40.38588 11.89831 0.620 48.49798 112 ARG D C 1
ATOM 7542 C C B ARG D 1 112 ? 68.84300 40.39760 11.91075 0.380 48.44624 112 ARG D C 1
ATOM 7543 O O A ARG D 1 112 ? 69.73036 40.83779 11.17395 0.620 50.08081 112 ARG D O 1
ATOM 7544 O O B ARG D 1 112 ? 69.73150 40.86411 11.19632 0.380 49.96964 112 ARG D O 1
ATOM 7585 N N . LEU D 1 113 ? 69.07233 39.49854 12.86294 1.000 51.59734 113 LEU D N 1
ATOM 7586 C CA . LEU D 1 113 ? 70.38391 38.89903 13.09749 1.000 59.97740 113 LEU D CA 1
ATOM 7587 C C . LEU D 1 113 ? 70.21699 37.38893 13.00131 1.000 59.55998 113 LEU D C 1
ATOM 7588 O O . LEU D 1 113 ? 69.47138 36.79587 13.78757 1.000 61.00181 113 LEU D O 1
ATOM 7605 N N . ASP D 1 114 ? 70.89813 36.77323 12.03381 1.000 71.72200 114 ASP D N 1
ATOM 7606 C CA . ASP D 1 114 ? 70.68946 35.36131 11.70952 1.000 78.97271 114 ASP D CA 1
ATOM 7607 C C . ASP D 1 114 ? 69.24558 35.11155 11.27609 1.000 73.01922 114 ASP D C 1
ATOM 7608 O O . ASP D 1 114 ? 68.65341 34.07429 11.57981 1.000 71.98134 114 ASP D O 1
ATOM 7617 N N . GLY D 1 115 ? 68.66668 36.07792 10.56854 1.000 72.33021 115 GLY D N 1
ATOM 7618 C CA . GLY D 1 115 ? 67.29529 35.96946 10.11999 1.000 74.67101 115 GLY D CA 1
ATOM 7619 C C . GLY D 1 115 ? 66.24614 36.15614 11.19154 1.000 74.25009 115 GLY D C 1
ATOM 7620 O O . GLY D 1 115 ? 65.05248 36.17563 10.86723 1.000 78.75773 115 GLY D O 1
ATOM 7624 N N . LYS D 1 116 ? 66.64560 36.29922 12.45013 1.000 70.07212 116 LYS D N 1
ATOM 7625 C CA . LYS D 1 116 ? 65.72490 36.46996 13.56549 1.000 59.15842 116 LYS D CA 1
ATOM 7626 C C . LYS D 1 116 ? 65.62096 37.94489 13.92526 1.000 50.67772 116 LYS D C 1
ATOM 7627 O O . LYS D 1 116 ? 66.63450 38.64122 14.02407 1.000 54.16219 116 LYS D O 1
ATOM 7646 N N . ALA D 1 117 ? 64.39316 38.41306 14.13968 1.000 42.73152 117 ALA D N 1
ATOM 7647 C CA . ALA D 1 117 ? 64.15587 39.81112 14.48209 1.000 43.13230 117 ALA D CA 1
ATOM 7648 C C . ALA D 1 117 ? 63.60209 40.00851 15.88789 1.000 44.12428 117 ALA D C 1
ATOM 7649 O O . ALA D 1 117 ? 63.45489 41.15829 16.32166 1.000 41.01255 117 ALA D O 1
ATOM 7656 N N . VAL D 1 118 ? 63.31482 38.93274 16.62223 1.000 43.31455 118 VAL D N 1
ATOM 7657 C CA . VAL D 1 118 ? 62.70810 39.05373 17.94319 1.000 42.45740 118 VAL D CA 1
ATOM 7658 C C . VAL D 1 118 ? 62.91384 37.75154 18.70300 1.000 43.64251 118 VAL D C 1
ATOM 7659 O O . VAL D 1 118 ? 63.02533 36.67596 18.10807 1.000 43.71702 118 VAL D O 1
ATOM 7672 N N . ASP D 1 119 ? 62.96711 37.85858 20.02997 1.000 49.18000 119 ASP D N 1
ATOM 7673 C CA . ASP D 1 119 ? 63.03245 36.71858 20.94210 1.000 46.58619 119 ASP D CA 1
ATOM 7674 C C . ASP D 1 119 ? 61.88439 36.86819 21.93405 1.000 40.12356 119 ASP D C 1
ATOM 7675 O O . ASP D 1 119 ? 61.88652 37.79159 22.75285 1.000 37.29723 119 ASP D O 1
ATOM 7684 N N . TRP D 1 120 ? 60.89559 35.98144 21.85115 1.000 36.67439 120 TRP D N 1
ATOM 7685 C CA . TRP D 1 120 ? 59.66400 36.14064 22.61389 1.000 41.92790 120 TRP D CA 1
ATOM 7686 C C . TRP D 1 120 ? 59.78557 35.52731 24.00219 1.000 40.53547 120 TRP D C 1
ATOM 7687 O O . TRP D 1 120 ? 60.29191 34.41527 24.16568 1.000 39.97809 120 TRP D O 1
ATOM 7708 N N . MET D 1 121 ? 59.26318 36.24349 24.99277 1.000 34.70441 121 MET D N 1
ATOM 7709 C CA . MET D 1 121 ? 59.37511 35.85174 26.39327 1.000 37.86685 121 MET D CA 1
ATOM 7710 C C . MET D 1 121 ? 57.99049 35.76062 27.02179 1.000 39.84676 121 MET D C 1
ATOM 7711 O O . MET D 1 121 ? 57.01036 35.48961 26.31874 1.000 40.96237 121 MET D O 1
ATOM 7725 N N . GLU D 1 122 ? 57.89694 35.95283 28.33427 1.000 36.72939 122 GLU D N 1
ATOM 7726 C CA . GLU D 1 122 ? 56.63740 35.73586 29.03142 1.000 37.63048 122 GLU D CA 1
ATOM 7727 C C . GLU D 1 122 ? 55.64227 36.85393 28.73205 1.000 40.28184 122 GLU D C 1
ATOM 7728 O O . GLU D 1 122 ? 56.01702 38.00365 28.47645 1.000 32.68361 122 GLU D O 1
ATOM 7740 N N . HIS D 1 123 ? 54.35661 36.51523 28.80613 1.000 32.91932 123 HIS D N 1
ATOM 7741 C CA . HIS D 1 123 ? 53.32229 37.51757 28.60394 1.000 37.50870 123 HIS D CA 1
ATOM 7742 C C . HIS D 1 123 ? 53.35733 38.57611 29.70939 1.000 33.08526 123 HIS D C 1
ATOM 7743 O O . HIS D 1 123 ? 53.83850 38.34686 30.82130 1.000 34.04254 123 HIS D O 1
ATOM 7757 N N . VAL D 1 124 ? 52.84312 39.75723 29.37303 1.000 31.92962 124 VAL D N 1
ATOM 7758 C CA . VAL D 1 124 ? 52.69378 40.85619 30.32003 1.000 30.43681 124 VAL D CA 1
ATOM 7759 C C . VAL D 1 124 ? 51.40831 40.62560 31.10490 1.000 31.24494 124 VAL D C 1
ATOM 7760 O O . VAL D 1 124 ? 50.31714 40.59550 30.52511 1.000 30.01724 124 VAL D O 1
ATOM 7773 N N . THR D 1 125 ? 51.53402 40.47826 32.41872 1.000 36.02804 125 THR D N 1
ATOM 7774 C CA . THR D 1 125 ? 50.40016 40.12822 33.25701 1.000 36.75723 125 THR D CA 1
ATOM 7775 C C . THR D 1 125 ? 49.50275 41.33955 33.48559 1.000 38.69116 125 THR D C 1
ATOM 7776 O O . THR D 1 125 ? 49.89444 42.49026 33.27088 1.000 31.90839 125 THR D O 1
ATOM 7787 N N . ASP D 1 126 ? 48.27663 41.06414 33.93904 1.000 36.61583 126 ASP D N 1
ATOM 7788 C CA . ASP D 1 126 ? 47.36192 42.15396 34.25978 1.000 46.70894 126 ASP D CA 1
ATOM 7789 C C . ASP D 1 126 ? 47.92805 43.04225 35.36135 1.000 40.51708 126 ASP D C 1
ATOM 7790 O O . ASP D 1 126 ? 47.71674 44.25941 35.34672 1.000 44.72635 126 ASP D O 1
ATOM 7799 N N . GLU D 1 127 ? 48.66694 42.46231 36.30877 1.000 40.71608 127 GLU D N 1
ATOM 7800 C CA . GLU D 1 127 ? 49.28376 43.27200 37.35375 1.000 43.64806 127 GLU D CA 1
ATOM 7801 C C . GLU D 1 127 ? 50.37166 44.17669 36.79213 1.000 45.52143 127 GLU D C 1
ATOM 7802 O O . GLU D 1 127 ? 50.57617 45.28491 37.29976 1.000 45.39922 127 GLU D O 1
ATOM 7814 N N . GLN D 1 128 ? 51.07213 43.72526 35.74726 1.000 36.92553 128 GLN D N 1
ATOM 7815 C CA . GLN D 1 128 ? 52.12882 44.52562 35.14069 1.000 36.76518 128 GLN D CA 1
ATOM 7816 C C . GLN D 1 128 ? 51.56901 45.58493 34.20224 1.000 41.27832 128 GLN D C 1
ATOM 7817 O O . GLN D 1 128 ? 52.21113 46.61884 33.98470 1.000 37.20722 128 GLN D O 1
ATOM 7831 N N . TYR D 1 129 ? 50.38592 45.33395 33.63422 1.000 31.56979 129 TYR D N 1
ATOM 7832 C CA . TYR D 1 129 ? 49.75855 46.22217 32.65353 1.000 30.54412 129 TYR D CA 1
ATOM 7833 C C . TYR D 1 129 ? 48.93331 47.27481 33.39377 1.000 33.13556 129 TYR D C 1
ATOM 7834 O O . TYR D 1 129 ? 47.70296 47.25723 33.41396 1.000 33.79639 129 TYR D O 1
ATOM 7852 N N . ARG D 1 130 ? 49.65505 48.18390 34.05221 1.000 35.78194 130 ARG D N 1
ATOM 7853 C CA . ARG D 1 130 ? 49.05046 49.28364 34.78982 1.000 40.05497 130 ARG D CA 1
ATOM 7854 C C . ARG D 1 130 ? 50.02157 50.45967 34.82818 1.000 44.24150 130 ARG D C 1
ATOM 7855 O O . ARG D 1 130 ? 51.24078 50.27556 34.76711 1.000 44.48805 130 ARG D O 1
ATOM 7876 N N . ARG D 1 131 ? 49.47157 51.66457 34.95869 1.000 40.07269 131 ARG D N 1
ATOM 7877 C CA . ARG D 1 131 ? 50.27531 52.86106 35.17958 1.000 47.71003 131 ARG D CA 1
ATOM 7878 C C . ARG D 1 131 ? 49.92668 53.45232 36.53240 1.000 61.98616 131 ARG D C 1
ATOM 7879 O O . ARG D 1 131 ? 48.75821 53.74012 36.79154 1.000 67.60678 131 ARG D O 1
#

InterPro domains:
  IPR011051 RmlC-like cupin domain superfamily [SSF51182] (6-130)
  IPR013096 Cupin 2, conserved barrel [PF07883] (42-104)
  IPR014710 RmlC-like jelly roll fold [G3DSA:2.60.120.10] (1-131)
  IPR047263 Hydroxynitrile lyase-like, cupin domain [cd02233] (19-124)

Secondary structure (DSSP, 8-state):
-EEE-TT-S--EEPPTTTEES-EEEEEEEEPPTT--EEEEEEEEPTT-EEPSEE-TT-EEEEEEEE-EEEEETTS--EEE-TT-EEEE-TT--EEEEE-SSS-EEEEEEEE-BTTB--EE-----TTTS--/-----TTSS--EEPPTTTEES-EEEEEEEEPPTT--EEEEEEEEPTT-EEPSEE-TT-EEEEEEEE-EEEEETTS--EEE-TT-EEEE-TT--EEEEE-SSS-EEEEEEEE-BTTB--EE-----HHHHH-/-EEE-TT-S--EEPPTTTEES-EEEEEEEEPPTT--EEEEEEEE-TT-EEPSEE-TT-EEEEEEEE-EEEEETTS--EEE-TT-EEEE-TT--EEEEE-SSS-EEEEEEEE-BTTB--EE-----TTTS--/-----TT-S--EEPPTTTEES-EEEEEEEEPPTT--EEEEEEEEPTT-EEPSEE-TT-EEEEEEEE-EEEEETTS--EEE-TT-EEEE-TT--EEEEE-SSS-EEEEEEEE-BTTB--EE-PPPPTTTS--

Sequence (524 aa):
MEIKRVGSQASGKGPADWFTGTVRIDPLFQAPDPALVAGASVTFEPGARTAWHTHPLGQTLIVTAGCGWAQREGGAVEEIHPGDVVWFSPGEKHWAGAAPTTAMTHLAIQERLDGKAVDWMEHVTDEQYRRMEIKRVGSQASGKGPADWFTGTVRIDPLFQAPDPALVAGASVTFEPGARTAWHTHPLGQTLIVTAGCGWAQREGGAVEEIHPGDVVWFSPGEKHWAGAAPTTAMTHLAIQERLDGKAVDWMEHVTDEQYRRMEIKRVGSQASGKGPADWFTGTVRIDPLFQQAPDPALVAGASVTFEPGARTAWHTHPLGQTLIVTAGCGWAQREGGAVEEEIHPGDVVWFSPGEKHWAGAAPTTAMTHLAIQERRLDGKAVDWMEHVTDEQYRRMEIKRVGSQASGKGPADWFTGTVRIDPLFQAPDPALVAGASVTFEPGARTAWHTHPLGQTLIVTAGCGWAQREGGAVEEIHPGDVVWFSPGEKHWAGAAPTTAMTHLAIQERRLDGKAVDWMEHVTDEQYRR

Radius of gyration: 25.76 Å; Cα contacts (8 Å, |Δi|>4): 1481; chains: 4; bounding box: 64×74×53 Å

Solvent-accessible surface area: 24582 Å² total; per-residue (Å²): 37,118,36,101,99,97,76,74,51,88,65,36,138,5,50,83,113,94,14,45,46,72,1,101,34,31,59,27,14,128,4,72,132,89,1,66,3,5,5,20,22,13,15,0,71,66,21,1,11,8,0,12,7,13,9,25,19,1,11,1,1,11,2,76,47,38,29,0,21,0,26,91,100,74,21,67,17,54,44,0,50,60,29,1,0,0,26,0,47,49,50,36,40,1,0,3,0,0,9,64,117,56,38,1,20,7,9,8,1,20,2,35,84,142,63,80,25,38,55,80,84,91,72,2,66,97,120,70,24,144,179,217,175,126,142,191,77,28,76,43,58,21,34,147,3,52,85,108,94,13,45,47,76,2,21,33,28,58,72,85,127,19,109,113,134,45,64,47,11,5,20,22,13,7,0,35,51,20,0,10,10,0,5,7,12,8,28,57,1,12,35,2,56,2,74,47,36,5,0,46,8,23,117,87,77,22,77,34,117,103,11,57,58,59,60,100,26,145,8,47,75,50,38,42,0,0,2,0,0,10,18,32,8,7,1,22,6,40,7,43,22,80,24,79,136,67,90,28,36,54,79,76,92,73,2,74,50,82,65,7,75,199,57,86,35,44,35,82,48,37,53,40,68,33,186,16,51,85,110,92,13,45,51,98,5,101,37,30,60,27,12,135,3,71,110,83,0,53,3,10,4,19,24,14,15,0,72,65,21,1,11,10,0,13,6,12,8,30,22,1,13,0,1,14,2,75,48,40,30,0,25,0,24,96,105,78,18,74,6,61,50,0,77,60,30,2,6,0,32,0,45,51,52,35,46,1,0,2,0,0,9,62,118,60,36,2,21,7,9,6,1,21,2,24,83,141,60,96,29,36,47,77,80,93,72,2,72,116,135,59,24,177,172,222,141,97,114,165,75,37,74,48,31,22,33,189,16,51,84,113,94,12,42,53,91,5,23,34,30,59,73,82,130,18,112,110,135,41,66,47,15,4,18,23,13,8,0,37,51,20,1,12,9,0,12,6,13,8,30,60,1,13,34,2,56,2,73,47,26,3,0,23,5,29,117,99,76,22,72,17,98,67,12,55,56,60,55,100,28,141,11,48,78,50,51,40,1,0,2,0,0,10,63,76,7,6,0,22,7,39,6,43,24,79,26,82,140,60,94,31,37,44,78,79,94,73,3,59,107,129,74,22,161,180

B-factor: mean 33.35, std 11.95, range [14.12, 107.85]

Foldseek 3Di:
DDDQDPPNFDKDWDDPLFKDATKIKGFDDQDDPPFFKGKIKMKAAAPMKTFWKFFQAKKKKAWADKKKWKDWVPGDIDIDHHRDIDIGHGPTTMMMFHHNHMMTMIMMMAGHDVNHTMGGDGGQDPVNRDD/DDDDDPPNFDKDWDDPLFKDATKIKTFDDADDPPFFKGKIKMKAAAPMKTFWKFFQAKKKKAWADKKKWKDFVPDDIDIDHHRDIDIAHGPTTMMMAHHNHMMTMIMMMAGDDPNHTMGGDGGQDPVNRPD/DDDCDPPNFDKDWDDPLFKDATKIKTFDDQDDPPFFKGKIKMKAAAPMKTFWKFFQAKKKKAWADKKKWKDWVPGDIDIDHHRDIDIGGGPTTMMMFHHNHMMTMIMMMAGDDVNHTMGGDGGQDPVNSDD/DDDQDPPNFDKDWDDPLFKDATKIKGFDDQDDPPFFKGKIKMKAAAPMKTFWKFFQAKKKKAWADKKWWKDWPPGDIDIDHHRDIDIDHGPTIMMMFHHNHMMTMIMMMAGHDVNHTMGGDGGQDPVNRDD

Organism: Granulicella tundricola (strain ATCC BAA-1859 / DSM 23138 / MP5ACTX9) (NCBI:txid1198114)

GO terms:
  GO:0046593 mandelonitrile lyase activity (F, EXP)